Protein AF-A0A9E7NDH7-F1 (afdb_monomer)

Organism: NCBI:txid2953753

Solvent-accessible surface area (backbone atoms only — not comparable to full-atom values): 23428 Å² total; per-residue (Å²): 135,83,92,79,88,79,86,91,88,79,90,81,82,84,82,86,78,82,68,84,51,74,61,63,57,48,50,53,46,39,73,69,57,52,90,63,87,47,46,94,89,40,101,67,62,76,88,80,81,66,61,49,60,50,28,50,50,50,30,52,49,46,51,47,24,48,63,30,43,47,92,76,27,24,34,18,35,78,90,76,37,31,61,27,34,28,36,38,55,41,75,53,84,88,88,75,55,63,46,77,41,80,38,88,49,90,42,78,60,28,40,34,40,23,47,24,21,52,32,54,39,49,74,37,97,84,34,67,72,91,52,50,70,61,50,49,39,32,48,53,51,49,49,51,54,69,65,39,73,92,39,68,86,70,66,51,58,31,31,54,8,22,40,19,30,21,26,34,43,34,22,78,77,76,43,62,71,32,39,59,57,18,49,55,51,44,70,75,46,70,87,62,79,71,60,41,33,44,34,13,30,26,40,29,8,44,18,49,40,38,71,77,44,90,52,63,66,48,45,48,48,38,52,50,50,50,52,52,57,61,63,39,56,76,79,84,50,54,47,46,83,48,82,70,55,51,28,45,62,39,43,37,35,23,42,27,10,48,22,39,27,26,38,61,70,73,36,57,78,63,43,58,63,37,47,59,48,49,56,50,41,52,70,48,27,43,42,96,75,21,49,28,28,35,19,60,66,60,88,82,41,83,67,68,40,71,78,54,61,87,75,59,86,49,78,58,57,49,42,28,36,36,43,41,44,20,16,40,50,27,38,26,48,48,30,32,49,74,27,68,52,83,76,82,52,49,52,56,28,48,33,12,46,49,46,49,66,35,61,86,58,19,78,62,27,74,58,29,88,53,45,35,84,55,43,61,56,26,25,34,81,87,66,48,53,39,45,59,96,40,37,59,39,40,36,30,42,55,16,32,41,36,41,20,25,49,50,56,32,51,51,52,50,56,51,53,54,57,55,64,72,65,60,77,90,73,91,85,76,89,86,134

Nearest PDB structures (foldseek):
  3vxd-assembly5_A  TM=6.975E-01  e=9.747E-05  Streptococcus agalactiae NEM316
  6fuz-assembly1_A  TM=3.885E-01  e=5.944E-01  Mus musculus
  3wpt-assembly2_B  TM=3.143E-01  e=1.014E+00  Homo sapiens

Radius of gyration: 24.31 Å; Cα contacts (8 Å, |Δi|>4): 675; chains: 1; bounding box: 120×73×52 Å

Foldseek 3Di:
DDDDDDDDDDDDDDDDDDDPDPVVLVVLCCVLAPPPDDQLLDQDDDDDPPVLVLLLVLLVQLLCQACPDVVQFHQADPVQLFGFFFWFWDDDPDDPDTDIDTHRDDDLPQRLLLLLLLLLCLLFPNHDCPCLVSNVSHLVVLLCQCPDPVCVPPRDLLSLLSNLSNLLSCCVRPNVVSLVSSVVSCVSPLPDACQFLSNLSNLLSLLSNLQPDPDPSSLVSNVVNLVNQVVVPPDDHGRPPDPVVQFLLSNLSNLLSNLSSLLSNVNLVSCVSSVVVLSCQSSFAADPQLFGFGGGDDPPCPPPVVVVQPPDQFGDRRQKTFLLSLLSSLSSVLSNVSSVNDRDCSSSNVSSVVVQSPLVLLVLAPSCVRRHSTRGFMAGNVSRTNRPPRRTGGSSSSSSSSSSSSSSNNSVVVSVVVVVVPPDPDDPDDDD

pLDDT: mean 76.36, std 21.21, range [26.03, 98.62]

Sequence (432 aa):
MRANASDRDAASPAEGSTAGTSDDVLDRLRILLDPLDGGWWSTTSRLERPAGAAFETALVDAVDALFRPVDDGGFWDTENERFIQGYRGVERERSEGLTWLPRRGVEYRHGPLATMAALQWRTSPFGTDAYDDRLRGQLE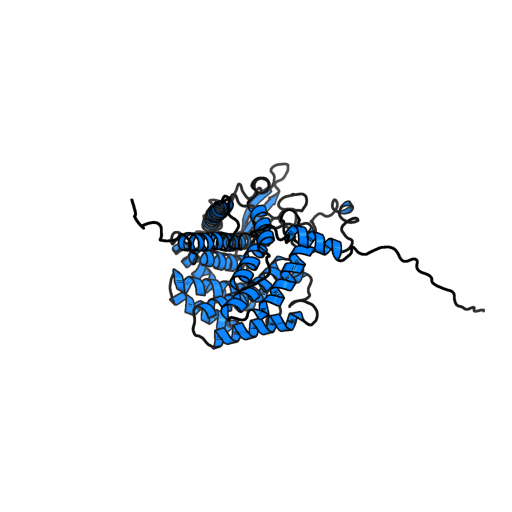HCQRLATTQNHRGELAPGVLGALVDAFTRASTVLDPAWIEVATVLFERTRGRTFDHAEDGLLLAGWAALSDVTDDRDVRAAVTEGVANFESRQQADGWPGSDDATRQFDYRSYAIWGLARAAASIDRPAALSVVETHLERTLVDQVRADGGVLSAPVPAGSRLGQILRGVTRKQPASWQVVRPRNQALLATTVAAYVAAGGSCRYDRAAEAALGWVLDRSRTRLSTLDDVVTDLPLAPMTIDRKVAPPGYRRVTVGDLGALIRAFVAGATDVEGERRRVLVREPRGSSTRNG

Secondary structure (DSSP, 8-state):
---------------------HHHHHHHHHHHH---S--TTSTT--S--HHHHHHHHHHHHHHHHHHSBGGGTSSEETTTTEE--EEEEEEPSSS--EEEEEE-S--TTHHHHHHHHHHHHHTSTT--GGGHHHHHHHHHHHHHHHH-GGGTTTS-HHHHHHHHHHHHHHHHHT-TTHHHHHHHHHHHHTT----STTHHHHHHHHHHHHHH---HHHHHHHHHHHHHHHHHTTTSSSS--SGGGGSHHHHHHHHHHHHHHHHHTT-GGGHHHHHHHHHHHHHHTB-TTSPBBSSPPPTTHHHHTTTTTTS-SS--GGGEE-HHHHHHHHHHHHHHHHTT--S--HHHHHHHHHHHH-HHHHTT-TTTTTT-SS--S-EETT--BS-TT--EEEHHHHHHHHHHHHHHHHHHHHHHHHHHHTS-S-------

Mean predicted aligned error: 11.6 Å

Structure (mmCIF, N/CA/C/O backbone):
data_AF-A0A9E7NDH7-F1
#
_entry.id   AF-A0A9E7NDH7-F1
#
loop_
_atom_site.group_PDB
_atom_site.id
_atom_site.type_symbol
_atom_site.label_atom_id
_atom_site.label_alt_id
_atom_site.label_comp_id
_atom_site.label_asym_id
_atom_site.label_entity_id
_atom_site.label_seq_id
_atom_site.pdbx_PDB_ins_code
_atom_site.Cartn_x
_atom_site.Cartn_y
_atom_site.Cartn_z
_atom_site.occupancy
_atom_site.B_iso_or_equiv
_atom_site.auth_seq_id
_atom_site.auth_comp_id
_atom_site.auth_asym_id
_atom_site.auth_atom_id
_atom_site.pdbx_PDB_model_num
ATOM 1 N N . MET A 1 1 ? 65.023 39.184 0.064 1.00 33.69 1 MET A N 1
ATOM 2 C CA . MET A 1 1 ? 65.179 40.620 -0.244 1.00 33.69 1 MET A CA 1
ATOM 3 C C . MET A 1 1 ? 64.005 41.022 -1.135 1.00 33.69 1 MET A C 1
ATOM 5 O O . MET A 1 1 ? 63.952 40.508 -2.238 1.00 33.69 1 MET A O 1
ATOM 9 N N . ARG A 1 2 ? 63.095 41.870 -0.609 1.00 31.34 2 ARG A N 1
ATOM 10 C CA . ARG A 1 2 ? 61.924 42.551 -1.240 1.00 31.34 2 ARG A CA 1
ATOM 11 C C . ARG A 1 2 ? 60.807 41.627 -1.782 1.00 31.34 2 ARG A C 1
ATOM 13 O O . ARG A 1 2 ? 61.078 40.824 -2.656 1.00 31.34 2 ARG A O 1
ATOM 20 N N . ALA A 1 3 ? 59.580 41.550 -1.249 1.00 29.75 3 ALA A N 1
ATOM 21 C CA . ALA A 1 3 ? 58.576 42.533 -0.788 1.00 29.75 3 ALA A CA 1
ATOM 22 C C . ALA A 1 3 ? 57.957 43.395 -1.908 1.00 29.75 3 ALA A C 1
ATOM 24 O O . ALA A 1 3 ? 58.669 44.208 -2.492 1.00 29.75 3 ALA A O 1
ATOM 25 N N . ASN A 1 4 ? 56.655 43.173 -2.165 1.00 29.52 4 ASN A N 1
ATOM 26 C CA . ASN A 1 4 ? 55.561 44.119 -2.494 1.00 29.52 4 ASN A CA 1
ATOM 27 C C . ASN A 1 4 ? 54.305 43.260 -2.819 1.00 29.52 4 ASN A C 1
ATOM 29 O O . ASN A 1 4 ? 54.415 42.349 -3.631 1.00 29.52 4 ASN A O 1
ATOM 33 N N . ALA A 1 5 ? 53.168 43.302 -2.100 1.00 31.16 5 ALA A N 1
ATOM 34 C CA . ALA A 1 5 ? 52.223 44.417 -1.870 1.00 31.16 5 ALA A CA 1
ATOM 35 C C . ALA A 1 5 ? 51.750 45.021 -3.211 1.00 31.16 5 ALA A C 1
ATOM 37 O O . ALA A 1 5 ? 52.589 45.325 -4.046 1.00 31.16 5 ALA A O 1
ATOM 38 N N . SER A 1 6 ? 50.477 45.241 -3.533 1.00 29.78 6 SER A N 1
ATOM 39 C CA . SER A 1 6 ? 49.210 45.250 -2.797 1.00 29.78 6 SER A CA 1
ATOM 40 C C . SER A 1 6 ? 48.093 45.560 -3.815 1.00 29.78 6 SER A C 1
ATOM 42 O O . SER A 1 6 ? 48.360 46.245 -4.795 1.00 29.78 6 SER A O 1
ATOM 44 N N . ASP A 1 7 ? 46.879 45.096 -3.521 1.00 30.22 7 ASP A N 1
ATOM 45 C CA . ASP A 1 7 ? 45.582 45.780 -3.663 1.00 30.22 7 ASP A CA 1
ATOM 46 C C . ASP A 1 7 ? 45.104 46.471 -4.967 1.00 30.22 7 ASP A C 1
ATOM 48 O O . ASP A 1 7 ? 45.675 47.447 -5.439 1.00 30.22 7 ASP A O 1
ATOM 52 N N . ARG A 1 8 ? 43.878 46.038 -5.328 1.00 29.03 8 ARG A N 1
ATOM 53 C CA . ARG A 1 8 ? 42.655 46.822 -5.632 1.00 29.03 8 ARG A CA 1
ATOM 54 C C . ARG A 1 8 ? 42.479 47.470 -7.006 1.00 29.03 8 ARG A C 1
ATOM 56 O O . ARG A 1 8 ? 43.140 48.435 -7.354 1.00 29.03 8 ARG A O 1
ATOM 63 N N . ASP A 1 9 ? 41.483 46.962 -7.733 1.00 27.05 9 ASP A N 1
ATOM 64 C CA . ASP A 1 9 ? 40.164 47.587 -7.999 1.00 27.05 9 ASP A CA 1
ATOM 65 C C . ASP A 1 9 ? 39.509 46.831 -9.175 1.00 27.05 9 ASP A C 1
ATOM 67 O O . ASP A 1 9 ? 40.203 46.220 -9.979 1.00 27.05 9 ASP A O 1
ATOM 71 N N . ALA A 1 10 ? 38.208 46.795 -9.434 1.00 28.67 10 ALA A N 1
ATOM 72 C CA . ALA A 1 10 ? 36.972 46.979 -8.690 1.00 28.67 10 ALA A CA 1
ATOM 73 C C . ALA A 1 10 ? 35.898 46.319 -9.586 1.00 28.67 10 ALA A C 1
ATOM 75 O O . ALA A 1 10 ? 36.008 46.319 -10.815 1.00 28.67 10 ALA A O 1
ATOM 76 N N . ALA A 1 11 ? 34.895 45.696 -8.975 1.00 28.58 11 ALA A N 1
ATOM 77 C CA . ALA A 1 11 ? 33.841 44.973 -9.674 1.00 28.58 11 ALA A CA 1
ATOM 78 C C . ALA A 1 11 ? 32.868 45.900 -10.425 1.00 28.58 11 ALA A C 1
ATOM 80 O O . ALA A 1 11 ? 32.511 46.972 -9.944 1.00 28.58 11 ALA A O 1
ATOM 81 N N . SER A 1 12 ? 32.332 45.396 -11.537 1.00 26.03 12 SER A N 1
ATOM 82 C CA . SER A 1 12 ? 30.941 45.629 -11.933 1.00 26.03 12 SER A CA 1
ATOM 83 C C . SER A 1 12 ? 30.427 44.365 -12.638 1.00 26.03 12 SER A C 1
ATOM 85 O O . SER A 1 12 ? 30.961 44.014 -13.693 1.00 26.03 12 SER A O 1
ATOM 87 N N . PRO A 1 13 ? 29.477 43.609 -12.055 1.00 35.41 13 PRO A N 1
ATOM 88 C CA . PRO A 1 13 ? 28.881 42.461 -12.718 1.00 35.41 13 PRO A CA 1
ATOM 89 C C . PRO A 1 13 ? 27.747 42.941 -13.625 1.00 35.41 13 PRO A C 1
ATOM 91 O O . PRO A 1 13 ? 26.789 43.557 -13.164 1.00 35.41 13 PRO A O 1
ATOM 94 N N . ALA A 1 14 ? 27.846 42.632 -14.917 1.00 29.78 14 ALA A N 1
ATOM 95 C CA . ALA A 1 14 ? 26.681 42.641 -15.784 1.00 29.78 14 ALA A CA 1
ATOM 96 C C . ALA A 1 14 ? 25.779 41.473 -15.365 1.00 29.78 14 ALA A C 1
ATOM 98 O O . ALA A 1 14 ? 26.115 40.299 -15.530 1.00 29.78 14 ALA A O 1
ATOM 99 N N . GLU A 1 15 ? 24.657 41.845 -14.763 1.00 34.38 15 GLU A N 1
ATOM 100 C CA . GLU A 1 15 ? 23.450 41.048 -14.628 1.00 34.38 15 GLU A CA 1
ATOM 101 C C . GLU A 1 15 ? 23.087 40.383 -15.961 1.00 34.38 15 GLU A C 1
ATOM 103 O O . GLU A 1 15 ? 23.186 40.997 -17.024 1.00 34.38 15 GLU A O 1
ATOM 108 N N . GLY A 1 16 ? 22.614 39.137 -15.903 1.00 33.03 16 GLY A N 1
ATOM 109 C CA . GLY A 1 16 ? 21.954 38.524 -17.052 1.00 33.03 16 GLY A CA 1
ATOM 110 C C . GLY A 1 16 ? 22.185 37.030 -17.198 1.00 33.03 16 GLY A C 1
ATOM 111 O O . GLY A 1 16 ? 22.823 36.591 -18.1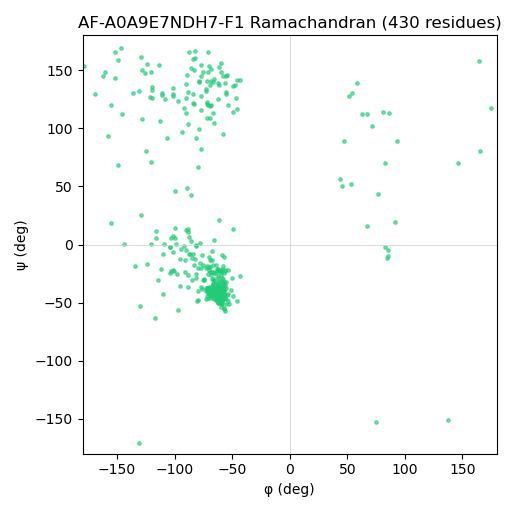46 1.00 33.03 16 GLY A O 1
ATOM 112 N N . SER A 1 17 ? 21.611 36.230 -16.304 1.00 33.88 17 SER A N 1
ATOM 113 C CA . SER A 1 17 ? 21.094 34.918 -16.701 1.00 33.88 17 SER A CA 1
ATOM 114 C C . SER A 1 17 ? 20.051 34.495 -15.684 1.00 33.88 17 SER A C 1
ATOM 116 O O . SER A 1 17 ? 20.357 33.939 -14.631 1.00 33.88 17 SER A O 1
ATOM 118 N N . THR A 1 18 ? 18.811 34.818 -16.020 1.00 36.50 18 THR A N 1
ATOM 119 C CA . THR A 1 18 ? 17.593 34.418 -15.336 1.00 36.50 18 THR A CA 1
ATOM 120 C C . THR A 1 18 ? 17.594 32.912 -15.079 1.00 36.50 18 THR A C 1
ATOM 122 O O . THR A 1 18 ? 17.549 32.085 -15.990 1.00 36.50 18 THR A O 1
ATOM 125 N N . ALA A 1 19 ? 17.639 32.558 -13.795 1.00 38.19 19 ALA A N 1
ATOM 126 C CA . ALA A 1 19 ? 17.011 31.341 -13.317 1.00 38.19 19 ALA A CA 1
ATOM 127 C C . ALA A 1 19 ? 15.587 31.290 -13.892 1.00 38.19 19 ALA A C 1
ATOM 129 O O . ALA A 1 19 ? 14.922 32.327 -13.943 1.00 38.19 19 ALA A O 1
ATOM 130 N N . GLY A 1 20 ? 15.156 30.113 -14.359 1.00 36.97 20 GLY A N 1
ATOM 131 C CA . GLY A 1 20 ? 13.788 29.898 -14.832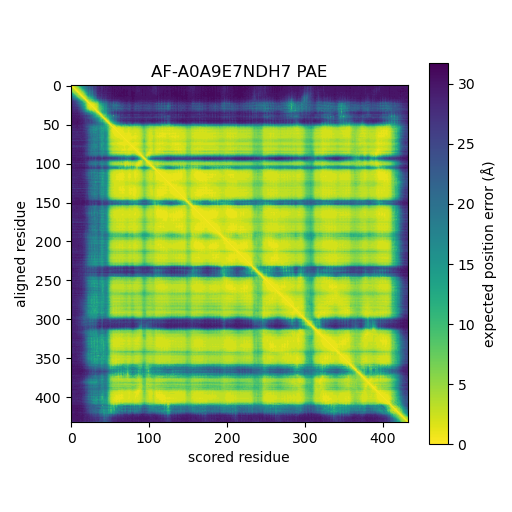 1.00 36.97 20 GLY A CA 1
ATOM 132 C C . GLY A 1 20 ? 12.816 30.512 -13.833 1.00 36.97 20 GLY A C 1
ATOM 133 O O . GLY A 1 20 ? 12.842 30.174 -12.649 1.00 36.97 20 GLY A O 1
ATOM 134 N N . THR A 1 21 ? 12.075 31.511 -14.296 1.00 38.19 21 THR A N 1
ATOM 135 C CA . THR A 1 21 ? 11.183 32.316 -13.475 1.00 38.19 21 THR A CA 1
ATOM 136 C C . THR A 1 21 ? 10.104 31.426 -12.868 1.00 38.19 21 THR A C 1
ATOM 138 O O . THR A 1 21 ? 9.735 30.398 -13.437 1.00 38.19 21 THR A O 1
ATOM 141 N N . SER A 1 22 ? 9.579 31.843 -11.713 1.00 41.09 22 SER A N 1
ATOM 142 C CA . SER A 1 22 ? 8.395 31.263 -11.060 1.00 41.09 22 SER A CA 1
ATOM 143 C C . SER A 1 22 ? 7.254 30.960 -12.046 1.00 41.09 22 SER A C 1
ATOM 145 O O . SER A 1 22 ? 6.485 30.031 -11.824 1.00 41.09 22 SER A O 1
ATOM 147 N N . ASP A 1 23 ? 7.187 31.696 -13.156 1.00 37.25 23 ASP A N 1
ATOM 148 C CA . ASP A 1 23 ? 6.214 31.536 -14.233 1.00 37.25 23 ASP A CA 1
ATOM 149 C C . ASP A 1 23 ? 6.343 30.216 -15.021 1.00 37.25 23 ASP A C 1
ATOM 151 O O . ASP A 1 23 ? 5.320 29.654 -15.378 1.00 37.25 23 ASP A O 1
ATOM 155 N N . ASP A 1 24 ? 7.539 29.641 -15.230 1.00 44.16 24 ASP A N 1
ATOM 156 C CA . ASP A 1 24 ? 7.689 28.347 -15.946 1.00 44.16 24 ASP A CA 1
ATOM 157 C C . ASP A 1 24 ? 7.258 27.155 -15.067 1.00 44.16 24 ASP A C 1
ATOM 159 O O . ASP A 1 24 ? 6.758 26.133 -15.544 1.00 44.16 24 ASP A O 1
ATOM 163 N N . VAL A 1 25 ? 7.416 27.293 -13.746 1.00 42.75 25 VAL A N 1
ATOM 164 C CA . VAL A 1 25 ? 6.888 26.335 -12.761 1.00 42.75 25 VAL A CA 1
ATOM 165 C C . VAL A 1 25 ? 5.370 26.462 -12.675 1.00 42.75 25 VAL A C 1
ATOM 167 O O . VAL A 1 25 ? 4.675 25.446 -12.698 1.00 42.75 25 VAL A O 1
ATOM 170 N N . LEU A 1 26 ? 4.855 27.693 -12.635 1.00 42.00 26 LEU A N 1
ATOM 171 C CA . LEU A 1 26 ? 3.423 27.962 -12.626 1.00 42.00 26 LEU A CA 1
ATOM 172 C C . LEU A 1 26 ? 2.748 27.525 -13.928 1.00 42.00 26 LEU A C 1
ATOM 174 O O . LEU A 1 26 ? 1.682 26.942 -13.834 1.00 42.00 26 LEU A O 1
ATOM 178 N N . ASP A 1 27 ? 3.358 27.686 -15.103 1.00 46.09 27 ASP A N 1
ATOM 179 C CA . ASP A 1 27 ? 2.789 27.233 -16.381 1.00 46.09 27 ASP A CA 1
ATOM 180 C C . ASP A 1 27 ? 2.768 25.702 -16.508 1.00 46.09 27 ASP A C 1
ATOM 182 O O . ASP A 1 27 ? 1.798 25.129 -17.005 1.00 46.09 27 ASP A O 1
ATOM 186 N N . ARG A 1 28 ? 3.782 24.994 -15.990 1.00 46.34 28 ARG A N 1
ATOM 187 C CA . ARG A 1 28 ? 3.757 23.518 -15.907 1.00 46.34 28 ARG A CA 1
ATOM 188 C C . ARG A 1 28 ? 2.706 23.013 -14.928 1.00 46.34 28 ARG A C 1
ATOM 190 O O . ARG A 1 28 ? 1.995 22.057 -15.238 1.00 46.34 28 ARG A O 1
ATOM 197 N N . LEU A 1 29 ? 2.605 23.657 -13.765 1.00 43.03 29 LEU A N 1
ATOM 198 C CA . LEU A 1 29 ? 1.537 23.397 -12.806 1.00 43.03 29 LEU A CA 1
ATOM 199 C C . LEU A 1 29 ? 0.182 23.723 -13.427 1.00 43.03 29 LEU A C 1
ATOM 201 O O . LEU A 1 29 ? -0.740 22.949 -13.256 1.00 43.03 29 LEU A O 1
ATOM 205 N N . ARG A 1 30 ? 0.065 24.781 -14.228 1.00 44.00 30 ARG A N 1
ATOM 206 C CA . ARG A 1 30 ? -1.167 25.162 -14.920 1.00 44.00 30 ARG A CA 1
ATOM 207 C C . ARG A 1 30 ? -1.568 24.146 -15.981 1.00 44.00 30 ARG A C 1
ATOM 209 O O . ARG A 1 30 ? -2.733 23.822 -16.051 1.00 44.00 30 ARG A O 1
ATOM 216 N N . ILE A 1 31 ? -0.638 23.543 -16.722 1.00 51.34 31 ILE A N 1
ATOM 217 C CA . ILE A 1 31 ? -0.957 22.447 -17.661 1.00 51.34 31 ILE A CA 1
ATOM 218 C C . ILE A 1 31 ? -1.430 21.181 -16.920 1.00 51.34 31 ILE A C 1
ATOM 220 O O . ILE A 1 31 ? -2.321 20.480 -17.396 1.00 51.34 31 ILE A O 1
ATOM 224 N N . LEU A 1 32 ? -0.862 20.884 -15.746 1.00 43.56 32 LEU A N 1
ATOM 225 C CA . LEU A 1 32 ? -1.248 19.725 -14.927 1.00 43.56 32 LEU A CA 1
ATOM 226 C C . LEU A 1 32 ? -2.511 19.970 -14.074 1.00 43.56 32 LEU A C 1
ATOM 228 O O . LEU A 1 32 ? -3.249 19.026 -13.788 1.00 43.56 32 LEU A O 1
ATOM 232 N N . LEU A 1 33 ? -2.771 21.221 -13.688 1.00 45.47 33 LEU A N 1
ATOM 233 C CA . LEU A 1 33 ? -3.808 21.650 -12.740 1.00 45.47 33 LEU A CA 1
ATOM 234 C C . LEU A 1 33 ? -4.886 22.548 -13.378 1.00 45.47 33 LEU A C 1
ATOM 236 O O . LEU A 1 33 ? -5.734 23.059 -12.647 1.00 45.47 33 LEU A O 1
ATOM 240 N N . ASP A 1 34 ? -4.873 22.761 -14.702 1.00 41.88 34 ASP A N 1
ATOM 241 C CA . ASP A 1 34 ? -5.750 23.738 -15.368 1.00 41.88 34 ASP A CA 1
ATOM 242 C C . ASP A 1 34 ? -7.219 23.455 -15.027 1.00 41.88 34 ASP A C 1
ATOM 244 O O . ASP A 1 34 ? -7.669 22.309 -15.165 1.00 41.88 34 ASP A O 1
ATOM 248 N N . PRO A 1 35 ? -8.013 24.454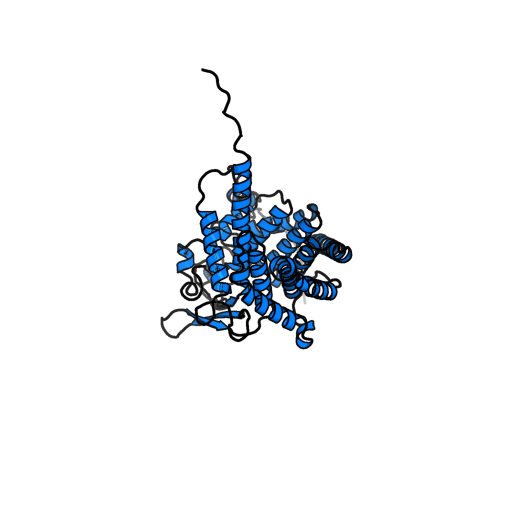 -14.614 1.00 35.66 35 PRO A N 1
ATOM 249 C CA . PRO A 1 35 ? -9.409 24.266 -14.266 1.00 35.66 35 PRO A CA 1
ATOM 250 C C . PRO A 1 35 ? -10.254 24.211 -15.545 1.00 35.66 35 PRO A C 1
ATOM 252 O O . PRO A 1 35 ? -11.062 25.089 -15.820 1.00 35.66 35 PRO A O 1
ATOM 255 N N . LEU A 1 36 ? -10.068 23.165 -16.345 1.00 37.59 36 LEU A N 1
ATOM 256 C CA . LEU A 1 36 ? -11.118 22.672 -17.230 1.00 37.59 36 LEU A CA 1
ATOM 257 C C . LEU A 1 36 ? -11.992 21.736 -16.395 1.00 37.59 36 LEU A C 1
ATOM 259 O O . LEU A 1 36 ? -11.466 20.886 -15.677 1.00 37.59 36 LEU A O 1
ATOM 263 N N . ASP A 1 37 ? -13.302 21.946 -16.422 1.00 37.28 37 ASP A N 1
ATOM 264 C CA . ASP A 1 37 ? -14.276 21.257 -15.578 1.00 37.28 37 ASP A CA 1
ATOM 265 C C . ASP A 1 37 ? -14.074 19.729 -15.528 1.00 37.28 37 ASP A C 1
ATOM 267 O O . ASP A 1 37 ? -14.062 19.053 -16.554 1.00 37.28 37 ASP A O 1
ATOM 271 N N . GLY A 1 38 ? -13.955 19.195 -14.305 1.00 37.59 38 GLY A N 1
ATOM 272 C CA . GLY A 1 38 ? -13.989 17.759 -14.011 1.00 37.59 38 GLY A CA 1
ATOM 273 C C . GLY A 1 38 ? -12.624 17.062 -13.976 1.00 37.59 38 GLY A C 1
ATOM 274 O O . GLY A 1 38 ? -12.159 16.515 -14.971 1.00 37.59 38 GLY A O 1
ATOM 275 N N . GLY A 1 39 ? -11.983 17.037 -12.804 1.00 36.62 39 GLY A N 1
ATOM 276 C CA . GLY A 1 39 ? -11.096 15.919 -12.445 1.00 36.62 39 GLY A CA 1
ATOM 277 C C . GLY A 1 39 ? -11.946 14.716 -12.021 1.00 36.62 39 GLY A C 1
ATOM 278 O O . GLY A 1 39 ? -13.076 14.925 -11.583 1.00 36.62 39 GLY A O 1
ATOM 279 N N . TRP A 1 40 ? -11.433 13.487 -12.142 1.00 43.53 40 TRP A N 1
ATOM 280 C CA . TRP A 1 40 ? -12.204 12.247 -11.906 1.00 43.53 40 TRP A CA 1
ATOM 281 C C . TRP A 1 40 ? -12.804 12.107 -10.506 1.00 43.53 40 TRP A C 1
ATOM 283 O O . TRP A 1 40 ? -13.779 11.394 -10.346 1.00 43.53 40 TRP A O 1
ATOM 293 N N . TRP A 1 41 ? -12.258 12.826 -9.528 1.00 41.72 41 TRP A N 1
ATOM 294 C CA . TRP A 1 41 ? -12.706 12.797 -8.136 1.00 41.72 41 TRP A CA 1
ATOM 295 C C . TRP A 1 41 ? -13.606 14.005 -7.817 1.00 41.72 41 TRP A C 1
ATOM 297 O O . TRP A 1 41 ? -13.993 14.249 -6.671 1.00 41.72 41 TRP A O 1
ATOM 307 N N . SER A 1 42 ? -13.938 14.804 -8.842 1.00 37.88 42 SER A N 1
ATOM 308 C CA . SER A 1 42 ? -14.864 15.927 -8.762 1.00 37.88 42 SER A CA 1
ATOM 309 C C . SER A 1 42 ? -16.140 15.618 -9.542 1.00 37.88 42 SER A C 1
ATOM 311 O O . SER A 1 42 ? -16.113 15.302 -10.726 1.00 37.88 42 SER A O 1
ATOM 313 N N . THR A 1 43 ? -17.258 15.813 -8.848 1.00 38.56 43 THR A N 1
ATOM 314 C CA . THR A 1 43 ? -18.659 15.438 -9.117 1.00 38.56 43 THR A CA 1
ATOM 315 C C . THR A 1 43 ? -19.296 15.746 -10.491 1.00 38.56 43 THR A C 1
ATOM 317 O O . THR A 1 43 ? -20.525 15.673 -10.593 1.00 38.56 43 THR A O 1
ATOM 320 N N . THR A 1 44 ? -18.558 16.105 -11.546 1.00 33.72 44 THR A N 1
ATOM 321 C CA . THR A 1 44 ? -19.157 16.657 -12.775 1.00 33.72 44 THR A CA 1
ATOM 322 C C . THR A 1 44 ? -18.548 16.295 -14.140 1.00 33.72 44 THR A C 1
ATOM 324 O O . THR A 1 44 ? -19.149 16.720 -15.128 1.00 33.72 44 THR A O 1
ATOM 327 N N . SER A 1 45 ? -17.493 15.480 -14.301 1.00 32.38 45 SER A N 1
ATOM 328 C CA . SER A 1 45 ? -17.104 15.035 -15.664 1.00 32.38 45 SER A CA 1
ATOM 329 C C . SER A 1 45 ? -17.957 13.857 -16.160 1.00 32.38 45 SER A C 1
ATOM 331 O O . SER A 1 45 ? -17.681 12.677 -15.955 1.00 32.38 45 SER A O 1
ATOM 333 N N . ARG A 1 46 ? -19.044 14.200 -16.856 1.00 36.38 46 ARG A N 1
ATOM 334 C CA . ARG A 1 46 ? -19.817 13.290 -17.713 1.00 36.38 46 ARG A CA 1
ATOM 335 C C . ARG A 1 46 ? -19.031 12.967 -18.993 1.00 36.38 46 ARG A C 1
ATOM 337 O O . ARG A 1 46 ? -18.530 13.895 -19.613 1.00 36.38 46 ARG A O 1
ATOM 344 N N . LEU A 1 47 ? -19.114 11.695 -19.423 1.00 32.28 47 LEU A N 1
ATOM 345 C CA . LEU A 1 47 ? -18.689 11.128 -20.726 1.00 32.28 47 LEU A CA 1
ATOM 346 C C . LEU A 1 47 ? -17.150 11.075 -20.847 1.00 32.28 47 LEU A C 1
ATOM 348 O O . LEU A 1 47 ? -16.521 12.098 -21.029 1.00 32.28 47 LEU A O 1
ATOM 352 N N . GLU A 1 48 ? -16.433 9.962 -20.687 1.00 38.00 48 GLU A N 1
ATOM 353 C CA . GLU A 1 48 ? -16.599 8.600 -21.194 1.00 38.00 48 GLU A CA 1
ATOM 354 C C . GLU A 1 48 ? -15.955 7.619 -20.186 1.00 38.00 48 GLU A C 1
ATOM 356 O O . GLU A 1 48 ? -14.922 7.911 -19.591 1.00 38.00 48 GLU A O 1
ATOM 361 N N . ARG A 1 49 ? -16.550 6.434 -19.980 1.00 46.97 49 ARG A N 1
ATOM 362 C CA . ARG A 1 49 ? -16.199 5.470 -18.911 1.00 46.97 49 ARG A CA 1
ATOM 363 C C . ARG A 1 49 ? -15.299 4.260 -19.314 1.00 46.97 49 ARG A C 1
ATOM 365 O O . ARG A 1 49 ? -15.636 3.148 -18.903 1.00 46.97 49 ARG A O 1
ATOM 372 N N . PRO A 1 50 ? -14.179 4.370 -20.067 1.00 48.41 50 PRO A N 1
ATOM 373 C CA . PRO A 1 50 ? -13.290 3.219 -20.304 1.00 48.41 50 PRO A CA 1
ATOM 374 C C . PRO A 1 50 ? -12.427 2.829 -19.097 1.00 48.41 50 PRO A C 1
ATOM 376 O O . PRO A 1 50 ? -12.069 1.665 -18.938 1.00 48.41 50 PRO A O 1
ATOM 379 N N . ALA A 1 51 ? -12.058 3.786 -18.248 1.00 57.09 51 ALA A N 1
ATOM 380 C CA . ALA A 1 51 ? -10.948 3.568 -17.329 1.00 57.09 51 ALA A CA 1
ATOM 381 C C . ALA A 1 51 ? -11.302 2.868 -16.012 1.00 57.09 51 ALA A C 1
ATOM 383 O O . ALA A 1 51 ? -10.489 2.104 -15.505 1.00 57.09 51 ALA A O 1
ATOM 384 N N . GLY A 1 52 ? -12.523 3.043 -15.493 1.00 63.03 52 GLY A N 1
ATOM 385 C CA . GLY A 1 52 ? -12.984 2.273 -14.329 1.00 63.03 52 GLY A CA 1
ATOM 386 C C . GLY A 1 52 ? -13.015 0.767 -14.615 1.00 63.03 52 GLY A C 1
ATOM 387 O O . GLY A 1 52 ? -12.499 -0.023 -13.834 1.00 63.03 52 GLY A O 1
ATOM 388 N N . ALA A 1 53 ? -13.514 0.374 -15.793 1.00 69.12 53 ALA A N 1
ATOM 389 C CA . ALA A 1 53 ? -13.492 -1.022 -16.235 1.00 69.12 53 ALA A CA 1
ATOM 390 C C . ALA A 1 53 ? -12.058 -1.543 -16.451 1.00 69.12 53 ALA A C 1
ATOM 392 O O . ALA A 1 53 ? -11.770 -2.709 -16.176 1.00 69.12 53 ALA A O 1
ATOM 393 N N . ALA A 1 54 ? -11.146 -0.677 -16.908 1.00 76.81 54 ALA A N 1
ATOM 394 C CA . ALA A 1 54 ? -9.733 -1.019 -17.031 1.00 76.81 54 ALA A CA 1
ATOM 395 C C . ALA A 1 54 ? -9.070 -1.243 -15.659 1.00 76.81 54 ALA A C 1
ATOM 397 O O . ALA A 1 54 ? -8.286 -2.178 -15.529 1.00 76.81 54 ALA A O 1
ATOM 398 N N . PHE A 1 55 ? -9.415 -0.455 -14.632 1.00 81.12 55 PHE A N 1
ATOM 399 C CA . PHE A 1 55 ? -8.928 -0.666 -13.263 1.00 81.12 55 PHE A CA 1
ATOM 400 C C . PHE A 1 55 ? -9.480 -1.931 -12.622 1.00 81.12 55 PHE A C 1
ATOM 402 O O . PHE A 1 55 ? -8.711 -2.655 -12.003 1.00 81.12 55 PHE A O 1
ATOM 409 N N . GLU A 1 56 ? -10.772 -2.218 -12.780 1.00 84.31 56 GLU A N 1
ATOM 410 C CA . GLU A 1 56 ? -11.367 -3.459 -12.271 1.00 84.31 56 GLU A CA 1
ATOM 411 C C . GLU A 1 56 ? -10.704 -4.687 -12.912 1.00 84.31 56 GLU A C 1
ATOM 413 O O . GLU A 1 56 ? -10.301 -5.608 -12.205 1.00 84.31 56 GLU A O 1
ATOM 418 N N . THR A 1 57 ? -10.505 -4.669 -14.234 1.00 85.62 57 THR A N 1
ATOM 419 C CA . THR A 1 57 ? -9.811 -5.755 -14.949 1.00 85.62 57 THR A CA 1
ATOM 420 C C . THR A 1 57 ? -8.366 -5.898 -14.462 1.00 85.62 57 THR A C 1
ATOM 422 O O . THR A 1 57 ? -7.957 -6.978 -14.051 1.00 85.62 57 THR A O 1
ATOM 425 N N . ALA A 1 58 ? -7.614 -4.793 -14.409 1.00 87.31 58 ALA A N 1
ATOM 426 C CA . ALA A 1 58 ? -6.234 -4.790 -13.927 1.00 87.31 58 ALA A CA 1
ATOM 427 C C . ALA A 1 58 ? -6.111 -5.225 -12.456 1.00 87.31 58 ALA A C 1
ATOM 429 O O . ALA A 1 58 ? -5.123 -5.849 -12.076 1.00 87.31 58 ALA A O 1
ATOM 430 N N . LEU A 1 59 ? -7.105 -4.910 -11.621 1.00 91.75 59 LEU A N 1
ATOM 431 C CA . LEU A 1 59 ? -7.177 -5.364 -10.236 1.00 91.75 59 LEU A CA 1
ATOM 432 C C . LEU A 1 59 ? -7.359 -6.880 -10.165 1.00 91.75 59 LEU A C 1
ATOM 434 O O . LEU A 1 59 ? -6.634 -7.528 -9.413 1.00 91.75 59 LEU A O 1
ATOM 438 N N . VAL A 1 60 ? -8.287 -7.440 -10.946 1.00 91.38 60 VAL A N 1
ATOM 439 C CA . VAL A 1 60 ? -8.497 -8.893 -11.026 1.00 91.38 60 VAL A CA 1
ATOM 440 C C . VAL A 1 60 ? -7.215 -9.587 -11.479 1.00 91.38 60 VAL A C 1
ATOM 442 O O . VAL A 1 60 ? -6.768 -10.510 -10.802 1.00 91.38 60 VAL A O 1
ATOM 445 N N . ASP A 1 61 ? -6.574 -9.094 -12.539 1.00 90.12 61 ASP A N 1
ATOM 446 C CA . ASP A 1 61 ? -5.326 -9.661 -13.060 1.00 90.12 61 ASP A CA 1
ATOM 447 C C . ASP A 1 61 ? -4.187 -9.584 -12.033 1.00 90.12 61 ASP A C 1
ATOM 449 O O . ASP A 1 61 ? -3.407 -10.526 -11.880 1.00 90.12 61 ASP A O 1
ATOM 453 N N . ALA A 1 62 ? -4.088 -8.472 -11.296 1.00 92.81 62 ALA A N 1
ATOM 454 C CA . ALA A 1 62 ? -3.076 -8.296 -10.262 1.00 92.81 62 ALA A CA 1
ATOM 455 C C . ALA A 1 62 ? -3.295 -9.233 -9.065 1.00 92.81 62 ALA A C 1
ATOM 457 O O . ALA A 1 62 ? -2.334 -9.794 -8.536 1.00 92.81 62 ALA A O 1
ATOM 458 N N . VAL A 1 63 ? -4.544 -9.400 -8.624 1.00 95.75 63 VAL A N 1
ATOM 459 C CA . VAL A 1 63 ? -4.898 -10.293 -7.512 1.00 95.75 63 VAL A CA 1
ATOM 460 C C . VAL A 1 63 ? -4.714 -11.753 -7.920 1.00 95.75 63 VAL A C 1
ATOM 462 O O . VAL A 1 63 ? -4.129 -12.519 -7.155 1.00 95.75 63 VAL A O 1
ATOM 465 N N . ASP A 1 64 ? -5.140 -12.132 -9.126 1.00 94.62 64 ASP A N 1
ATOM 466 C CA . ASP A 1 64 ? -4.902 -13.473 -9.659 1.00 94.62 64 ASP A CA 1
ATOM 467 C C . ASP A 1 64 ? -3.402 -13.770 -9.716 1.00 94.62 64 ASP A C 1
ATOM 469 O O . ASP A 1 64 ? -2.955 -14.742 -9.116 1.00 94.62 64 ASP A O 1
ATOM 473 N N . ALA A 1 65 ? -2.590 -12.882 -10.299 1.00 93.56 65 ALA A N 1
ATOM 474 C CA . ALA A 1 65 ? -1.138 -13.057 -10.339 1.00 93.56 65 ALA A CA 1
ATOM 475 C C . ALA A 1 65 ? -0.509 -13.179 -8.938 1.00 93.56 65 ALA A C 1
ATOM 477 O O . ALA A 1 65 ? 0.427 -13.961 -8.743 1.00 93.56 65 ALA A O 1
ATOM 478 N N . LEU A 1 66 ? -1.018 -12.437 -7.946 1.00 95.50 66 LEU A N 1
ATOM 479 C CA . LEU A 1 66 ? -0.526 -12.497 -6.568 1.00 95.50 66 LEU A CA 1
ATOM 480 C C . LEU A 1 66 ? -0.729 -13.887 -5.948 1.00 95.50 66 LEU A C 1
ATOM 482 O O . LEU A 1 66 ? 0.174 -14.401 -5.285 1.00 95.50 66 LEU A O 1
ATOM 486 N N . PHE A 1 67 ? -1.898 -14.492 -6.161 1.00 96.81 67 PHE A N 1
ATOM 487 C CA . PHE A 1 67 ? -2.251 -15.782 -5.571 1.00 96.81 67 PHE A CA 1
ATOM 488 C C . PHE A 1 67 ? -1.973 -16.979 -6.476 1.00 96.81 67 PHE A C 1
ATOM 490 O O . PHE A 1 67 ? -2.008 -18.107 -5.988 1.00 96.81 67 PHE A O 1
ATOM 497 N N . ARG A 1 68 ? -1.699 -16.778 -7.764 1.00 95.31 68 ARG A N 1
ATOM 498 C CA . ARG A 1 68 ? -1.378 -17.848 -8.706 1.00 95.31 68 ARG A CA 1
ATOM 499 C C . ARG A 1 68 ? -0.085 -18.569 -8.280 1.00 95.31 68 ARG A C 1
ATOM 501 O O . ARG A 1 68 ? 0.858 -17.904 -7.832 1.00 95.31 68 ARG A O 1
ATOM 508 N N . PRO A 1 69 ? -0.016 -19.911 -8.377 1.00 95.06 69 PRO A N 1
ATOM 509 C CA . PRO A 1 69 ? 1.192 -20.662 -8.050 1.00 95.06 69 PRO A CA 1
ATOM 510 C C . PRO A 1 69 ? 2.424 -20.169 -8.815 1.00 95.06 69 PRO A C 1
ATOM 512 O O . PRO A 1 69 ? 2.337 -19.786 -9.979 1.00 95.06 69 PRO A O 1
ATOM 515 N N . VAL A 1 70 ? 3.597 -20.225 -8.182 1.00 91.88 70 VAL A N 1
ATOM 516 C CA . VAL A 1 70 ? 4.869 -19.818 -8.815 1.00 91.88 70 VAL A CA 1
ATOM 517 C C . VAL A 1 70 ? 5.157 -20.583 -10.104 1.00 91.88 70 VAL A C 1
ATOM 519 O O . VAL A 1 70 ? 5.687 -19.997 -11.047 1.00 91.88 70 VAL A O 1
ATOM 522 N N . ASP A 1 71 ? 4.813 -21.869 -10.141 1.00 89.62 71 ASP A N 1
ATOM 523 C CA . ASP A 1 71 ? 5.033 -22.726 -11.311 1.00 89.62 71 ASP A CA 1
ATOM 524 C C . ASP A 1 71 ? 4.108 -22.362 -12.488 1.00 89.62 71 ASP A C 1
ATOM 526 O O . ASP A 1 71 ? 4.459 -22.623 -13.636 1.00 89.62 71 ASP A O 1
ATOM 530 N N . ASP A 1 72 ? 3.008 -21.653 -12.212 1.00 90.50 72 ASP A N 1
ATOM 531 C CA . ASP A 1 72 ? 2.056 -21.128 -13.199 1.00 90.50 72 ASP A CA 1
ATOM 532 C C . ASP A 1 72 ? 2.289 -19.633 -13.495 1.00 90.50 72 ASP A C 1
ATOM 534 O O . ASP A 1 72 ? 1.433 -18.954 -14.062 1.00 90.50 72 ASP A O 1
ATOM 538 N N . GLY A 1 73 ? 3.433 -19.077 -13.083 1.00 85.94 73 GLY A N 1
ATOM 539 C CA . GLY A 1 73 ? 3.725 -17.661 -13.297 1.00 85.94 73 GLY A CA 1
ATOM 540 C C . GLY A 1 73 ? 2.982 -16.736 -12.332 1.00 85.94 73 GLY A C 1
ATOM 541 O O . GLY A 1 73 ? 2.426 -15.725 -12.743 1.00 85.94 73 GLY A O 1
ATOM 542 N N . GLY A 1 74 ? 2.932 -17.071 -11.044 1.00 91.75 74 GLY A N 1
ATOM 543 C CA . GLY A 1 74 ? 2.413 -16.179 -10.003 1.00 91.75 74 GLY A CA 1
ATOM 544 C C . GLY A 1 74 ? 3.330 -16.032 -8.791 1.00 91.75 74 GLY A C 1
ATOM 545 O O . GLY A 1 74 ? 4.476 -16.474 -8.779 1.00 91.75 74 GLY A O 1
ATOM 546 N N . PHE A 1 75 ? 2.845 -15.385 -7.734 1.00 94.00 75 PHE A N 1
ATOM 547 C CA . PHE A 1 75 ? 3.657 -15.113 -6.541 1.00 94.00 75 PHE A CA 1
ATOM 548 C C . PHE A 1 75 ? 3.430 -16.097 -5.383 1.00 94.00 75 PHE A C 1
ATOM 550 O O . PHE A 1 75 ? 4.090 -15.960 -4.348 1.00 94.00 75 PHE A O 1
ATOM 557 N N . TRP A 1 76 ? 2.555 -17.094 -5.537 1.00 95.88 76 TRP A N 1
ATOM 558 C CA . TRP A 1 76 ? 2.185 -18.016 -4.461 1.00 95.88 76 TRP A CA 1
ATOM 559 C C . TRP A 1 76 ? 3.067 -19.270 -4.393 1.00 95.88 76 TRP A C 1
ATOM 561 O O . TRP A 1 76 ? 3.047 -20.136 -5.272 1.00 95.88 76 TRP A O 1
ATOM 571 N N . ASP A 1 77 ? 3.835 -19.386 -3.313 1.00 95.19 77 ASP A N 1
ATOM 572 C CA . ASP A 1 77 ? 4.568 -20.591 -2.939 1.00 95.19 77 ASP A CA 1
ATOM 573 C C . ASP A 1 77 ? 3.599 -21.580 -2.280 1.00 95.19 77 ASP A C 1
ATOM 575 O O . ASP A 1 77 ? 3.261 -21.443 -1.105 1.00 95.19 77 ASP A O 1
ATOM 579 N N . THR A 1 78 ? 3.138 -22.562 -3.057 1.00 94.62 78 THR A N 1
ATOM 580 C CA . THR A 1 78 ? 2.158 -23.558 -2.591 1.00 94.62 78 THR A CA 1
ATOM 581 C C . THR A 1 78 ? 2.739 -24.476 -1.515 1.00 94.62 78 THR A C 1
ATOM 583 O O . THR A 1 78 ? 2.006 -24.915 -0.640 1.00 94.62 78 THR A O 1
ATOM 586 N N . GLU A 1 79 ? 4.047 -24.742 -1.544 1.00 93.69 79 GLU A N 1
ATOM 587 C CA . GLU A 1 79 ? 4.711 -25.621 -0.573 1.00 93.69 79 GLU A CA 1
ATOM 588 C C . GLU A 1 79 ? 4.826 -24.956 0.803 1.00 93.69 79 GLU A C 1
ATOM 590 O O . GLU A 1 79 ? 4.639 -25.601 1.830 1.00 93.69 79 GLU A O 1
ATOM 595 N N . ASN A 1 80 ? 5.132 -23.657 0.825 1.00 92.50 80 ASN A N 1
ATOM 596 C CA . ASN A 1 80 ? 5.369 -22.909 2.062 1.00 92.50 80 ASN A CA 1
ATOM 597 C C . ASN A 1 80 ? 4.191 -22.016 2.486 1.00 92.50 80 ASN A C 1
ATOM 599 O O . ASN A 1 80 ? 4.349 -21.231 3.426 1.00 92.50 80 ASN A O 1
ATOM 603 N N . GLU A 1 81 ? 3.068 -22.097 1.766 1.00 94.62 81 GLU A N 1
ATOM 604 C CA . GLU A 1 81 ? 1.843 -21.308 1.952 1.00 94.62 81 GLU A CA 1
ATOM 605 C C . GLU A 1 81 ? 2.111 -19.815 2.157 1.00 94.62 81 GLU A C 1
ATOM 607 O O . GLU A 1 81 ? 1.665 -19.185 3.120 1.00 94.62 81 GLU A O 1
ATOM 612 N N . ARG A 1 82 ? 2.912 -19.241 1.258 1.00 94.69 82 ARG A N 1
ATOM 613 C CA . ARG A 1 82 ? 3.325 -17.844 1.373 1.00 94.69 82 ARG A CA 1
ATOM 614 C C . ARG A 1 82 ? 3.620 -17.200 0.034 1.00 94.69 82 ARG A C 1
ATOM 616 O O . ARG A 1 82 ? 3.886 -17.863 -0.961 1.00 94.69 82 ARG A O 1
ATOM 623 N N . PHE A 1 83 ? 3.710 -15.882 0.027 1.00 95.12 83 PHE A N 1
ATOM 624 C CA . PHE A 1 83 ? 4.269 -15.154 -1.098 1.00 95.12 83 PHE A CA 1
ATOM 625 C C . PHE A 1 83 ? 5.782 -15.377 -1.222 1.00 95.12 83 PHE A C 1
ATOM 627 O O . PHE A 1 83 ? 6.532 -15.313 -0.236 1.00 95.12 83 PHE A O 1
ATOM 634 N N . ILE A 1 84 ? 6.257 -15.576 -2.453 1.00 93.12 84 ILE A N 1
ATOM 635 C CA . ILE A 1 84 ? 7.687 -15.488 -2.754 1.00 93.12 84 ILE A CA 1
ATOM 636 C C . ILE A 1 84 ? 8.176 -14.038 -2.689 1.00 93.12 84 ILE A C 1
ATOM 638 O O . ILE A 1 84 ? 7.412 -13.078 -2.735 1.00 93.12 84 ILE A O 1
ATOM 642 N N . GLN A 1 85 ? 9.495 -13.868 -2.650 1.00 89.44 85 GLN A N 1
ATOM 643 C CA . GLN A 1 85 ? 10.140 -12.556 -2.677 1.00 89.44 85 GLN A CA 1
ATOM 644 C C . GLN A 1 85 ? 9.792 -11.757 -3.948 1.00 89.44 85 GLN A C 1
ATOM 646 O O . GLN A 1 85 ? 9.618 -10.536 -3.912 1.00 89.44 85 GLN A O 1
ATOM 651 N N . GLY A 1 86 ? 9.723 -12.458 -5.077 1.00 90.44 86 GLY A N 1
ATOM 652 C CA . GLY A 1 86 ? 9.453 -11.921 -6.403 1.00 90.44 86 GLY A CA 1
ATOM 653 C C . GLY A 1 86 ? 10.369 -12.543 -7.449 1.00 90.44 86 GLY A C 1
ATOM 654 O O . GLY A 1 86 ? 10.832 -13.667 -7.278 1.00 90.44 86 GLY A O 1
ATOM 655 N N . TYR A 1 87 ? 10.672 -11.806 -8.510 1.00 90.06 87 TYR A N 1
ATOM 656 C CA . TYR A 1 87 ? 11.403 -12.288 -9.676 1.00 90.06 87 TYR A CA 1
ATOM 657 C C . TYR A 1 87 ? 12.696 -11.508 -9.914 1.00 90.06 87 TYR A C 1
ATOM 659 O O . TYR A 1 87 ? 12.808 -10.307 -9.635 1.00 90.06 87 TYR A O 1
ATOM 667 N N . ARG A 1 88 ? 13.698 -12.197 -10.465 1.00 88.50 88 ARG A N 1
ATOM 668 C CA . ARG A 1 88 ? 14.956 -11.599 -10.921 1.00 88.50 88 ARG A CA 1
ATOM 669 C C . ARG A 1 88 ? 15.161 -11.869 -12.402 1.00 88.50 88 ARG A C 1
ATOM 671 O O . ARG A 1 88 ? 15.173 -13.020 -12.820 1.00 88.50 88 ARG A O 1
ATOM 678 N N . GLY A 1 89 ? 15.402 -10.804 -13.157 1.00 83.12 89 GLY A N 1
ATOM 679 C CA . GLY A 1 89 ? 15.779 -10.890 -14.560 1.00 83.12 89 GLY A CA 1
ATOM 680 C C . GLY A 1 89 ? 17.247 -11.293 -14.716 1.00 83.12 89 GLY A C 1
ATOM 681 O O . GLY A 1 89 ? 18.138 -10.661 -14.136 1.00 83.12 89 GLY A O 1
ATOM 682 N N . VAL A 1 90 ? 17.501 -12.322 -15.518 1.00 79.50 90 VAL A N 1
ATOM 683 C CA . VAL A 1 90 ? 18.827 -12.811 -15.902 1.00 79.50 90 VAL A CA 1
ATOM 684 C C . VAL A 1 90 ? 18.951 -12.715 -17.420 1.00 79.50 90 VAL A C 1
ATOM 686 O O . VAL A 1 90 ? 18.088 -13.192 -18.149 1.00 79.50 90 VAL A O 1
ATOM 689 N N . GLU A 1 91 ? 20.005 -12.055 -17.899 1.00 74.88 91 GLU A N 1
ATOM 690 C CA . GLU A 1 91 ? 20.330 -12.058 -19.329 1.00 74.88 91 GLU A CA 1
ATOM 691 C C . GLU A 1 91 ? 20.874 -13.431 -19.706 1.00 74.88 91 GLU A C 1
ATOM 693 O O . GLU A 1 91 ? 21.776 -13.942 -19.036 1.00 74.88 91 GLU A O 1
ATOM 698 N N . ARG A 1 92 ? 20.357 -14.009 -20.788 1.00 61.81 92 ARG A N 1
ATOM 699 C CA . ARG A 1 92 ? 20.994 -15.161 -21.426 1.00 61.81 92 ARG A CA 1
ATOM 700 C C . ARG A 1 92 ? 22.062 -14.705 -22.415 1.00 61.81 92 ARG A C 1
ATOM 702 O O . ARG A 1 92 ? 21.988 -13.604 -22.966 1.00 61.81 92 ARG A O 1
ATOM 709 N N . GLU A 1 93 ? 23.074 -15.544 -22.632 1.00 52.12 93 GLU A N 1
ATOM 710 C CA . GLU A 1 93 ? 24.078 -15.268 -23.657 1.00 52.12 93 GLU A CA 1
ATOM 711 C C . GLU A 1 93 ? 23.437 -15.205 -25.050 1.00 52.12 93 GLU A C 1
ATOM 713 O O . GLU A 1 93 ? 22.599 -16.027 -25.400 1.00 52.12 93 GLU A O 1
ATOM 718 N N . ARG A 1 94 ? 23.878 -14.212 -25.835 1.00 47.25 94 ARG A N 1
ATOM 719 C CA . ARG A 1 94 ? 23.609 -14.016 -27.269 1.00 47.25 94 ARG A CA 1
ATOM 720 C C . ARG A 1 94 ? 22.130 -14.160 -27.676 1.00 47.25 94 ARG A C 1
ATOM 722 O O . ARG A 1 94 ? 21.705 -15.181 -28.196 1.00 47.25 94 ARG A O 1
ATOM 729 N N . SER A 1 95 ? 21.418 -13.032 -27.605 1.00 48.38 95 SER A N 1
ATOM 730 C CA . SER A 1 95 ? 20.180 -12.691 -28.345 1.00 48.38 95 SER A CA 1
ATOM 731 C C . SER A 1 95 ? 18.811 -13.173 -27.834 1.00 48.38 95 SER A C 1
ATOM 733 O O . SER A 1 95 ? 17.812 -12.727 -28.384 1.00 48.38 95 SER A O 1
ATOM 735 N N . GLU A 1 96 ? 18.716 -13.940 -26.742 1.00 52.41 96 GLU A N 1
ATOM 736 C CA . GLU A 1 96 ? 17.415 -14.429 -26.220 1.00 52.41 96 GLU A CA 1
ATOM 737 C C . GLU A 1 96 ? 16.664 -13.461 -25.274 1.00 52.41 96 GLU A C 1
ATOM 739 O O . GLU A 1 96 ? 15.605 -13.796 -24.752 1.00 52.41 96 GLU A O 1
ATOM 744 N N . GLY A 1 97 ? 17.173 -12.249 -25.036 1.00 66.00 97 GLY A N 1
ATOM 745 C CA . GLY A 1 97 ? 16.518 -11.292 -24.135 1.00 66.00 97 GLY A CA 1
ATOM 746 C C . GLY A 1 97 ? 16.682 -11.632 -22.643 1.00 66.00 97 GLY A C 1
ATOM 747 O O . GLY A 1 97 ? 17.701 -12.182 -22.219 1.00 66.00 97 GLY A O 1
ATOM 748 N N . LEU A 1 98 ? 15.714 -11.210 -21.823 1.00 74.00 98 LEU A N 1
ATOM 749 C CA . LEU A 1 98 ? 15.731 -11.347 -20.363 1.00 74.00 98 LEU A CA 1
ATOM 750 C C . LEU A 1 98 ? 14.850 -12.528 -19.933 1.00 74.00 98 LEU A C 1
ATOM 752 O O . LEU A 1 98 ? 13.679 -12.574 -20.288 1.00 74.00 98 LEU A O 1
ATOM 756 N N . THR A 1 99 ? 15.379 -13.446 -19.121 1.00 79.56 99 THR A N 1
ATOM 757 C CA . THR A 1 99 ? 14.588 -14.506 -18.474 1.00 79.56 99 THR A CA 1
ATOM 758 C C . THR A 1 99 ? 14.313 -14.139 -17.022 1.00 79.56 99 THR A C 1
ATOM 760 O O . THR A 1 99 ? 15.226 -13.737 -16.299 1.00 79.56 99 THR A O 1
ATOM 763 N N . TRP A 1 100 ? 13.078 -14.316 -16.564 1.00 84.12 100 TRP A N 1
ATOM 764 C CA . TRP A 1 100 ? 12.695 -14.046 -15.182 1.00 84.12 100 TRP A CA 1
ATOM 765 C C . TRP A 1 100 ? 12.697 -15.320 -14.351 1.00 84.12 100 TRP A C 1
ATOM 767 O O . TRP A 1 100 ? 12.031 -16.293 -14.682 1.00 84.12 100 TRP A O 1
ATOM 777 N N . LEU A 1 101 ? 13.462 -15.309 -13.262 1.00 86.56 101 LEU A N 1
ATOM 778 C CA . LEU A 1 101 ? 13.579 -16.442 -12.353 1.00 86.56 101 LEU A CA 1
ATOM 779 C C . LEU A 1 101 ? 12.917 -16.113 -11.013 1.00 86.56 101 LEU A C 1
ATOM 781 O O . LEU A 1 101 ? 13.224 -15.055 -10.440 1.00 86.56 101 LEU A O 1
ATOM 785 N N . PRO A 1 102 ? 12.047 -16.994 -10.490 1.00 87.94 102 PRO A N 1
ATOM 786 C CA . PRO A 1 102 ? 11.429 -16.784 -9.194 1.00 87.94 102 PRO A CA 1
ATOM 787 C C . PRO A 1 102 ? 12.486 -16.837 -8.091 1.00 87.94 102 PRO A C 1
ATOM 789 O O . PRO A 1 102 ? 13.421 -17.640 -8.108 1.00 87.94 102 PRO A O 1
ATOM 792 N N . ARG A 1 103 ? 12.328 -15.978 -7.089 1.00 88.19 103 ARG A N 1
ATOM 793 C CA . ARG A 1 103 ? 13.145 -15.964 -5.879 1.00 88.19 103 ARG A CA 1
ATOM 794 C C . ARG A 1 103 ? 12.329 -16.502 -4.712 1.00 88.19 103 ARG A C 1
ATOM 796 O O . ARG A 1 103 ? 11.649 -15.759 -4.007 1.00 88.19 103 ARG A O 1
ATOM 803 N N . ARG A 1 104 ? 12.432 -17.813 -4.494 1.00 77.94 104 ARG A N 1
ATOM 804 C CA . ARG A 1 104 ? 11.858 -18.511 -3.336 1.00 77.94 104 ARG A CA 1
ATOM 805 C C . ARG A 1 104 ? 12.741 -18.255 -2.114 1.00 77.94 104 ARG A C 1
ATOM 807 O O . ARG A 1 104 ? 13.653 -19.005 -1.803 1.00 77.94 104 ARG A O 1
ATOM 814 N N . GLY A 1 105 ? 12.535 -17.114 -1.471 1.00 73.38 105 GLY A N 1
ATOM 815 C CA . GLY A 1 105 ? 13.227 -16.703 -0.251 1.00 73.38 105 GLY A CA 1
ATOM 816 C C . GLY A 1 105 ? 12.292 -15.881 0.621 1.00 73.38 105 GLY A C 1
ATOM 817 O O . GLY A 1 105 ? 11.203 -15.511 0.176 1.00 73.38 105 GLY A O 1
ATOM 818 N N . VAL A 1 106 ? 12.683 -15.619 1.865 1.00 65.62 106 VAL A N 1
ATOM 819 C CA . VAL A 1 106 ? 11.954 -14.683 2.724 1.00 65.62 106 VAL A CA 1
ATOM 820 C C . VAL A 1 106 ? 12.577 -13.307 2.531 1.00 65.62 106 VAL A C 1
ATOM 822 O O . VAL A 1 106 ? 13.756 -13.105 2.807 1.00 65.62 106 VAL A O 1
ATOM 825 N N . GLU A 1 107 ? 11.795 -12.357 2.024 1.00 68.62 107 GLU A N 1
ATOM 826 C CA . GLU A 1 107 ? 12.144 -10.945 2.138 1.00 68.62 107 GLU A CA 1
ATOM 827 C C . GLU A 1 107 ? 11.143 -10.270 3.038 1.00 68.62 107 GLU A C 1
ATOM 829 O O . GLU A 1 107 ? 10.000 -10.017 2.652 1.00 68.62 107 GLU A O 1
ATOM 834 N N . TYR A 1 108 ? 11.622 -9.966 4.237 1.00 77.62 108 TYR A N 1
ATOM 835 C CA . TYR A 1 108 ? 10.826 -9.440 5.330 1.00 77.62 108 TYR A CA 1
ATOM 836 C C . TYR A 1 108 ? 10.068 -8.159 4.972 1.00 77.62 108 TYR A C 1
ATOM 838 O O . TYR A 1 108 ? 9.055 -7.866 5.589 1.00 77.62 108 TYR A O 1
ATOM 846 N N . ARG A 1 109 ? 10.512 -7.415 3.950 1.00 82.69 109 ARG A N 1
ATOM 847 C CA . ARG A 1 109 ? 9.850 -6.185 3.506 1.00 82.69 109 ARG A CA 1
ATOM 848 C C . ARG A 1 109 ? 8.636 -6.418 2.603 1.00 82.69 109 ARG A C 1
ATOM 850 O O . ARG A 1 109 ? 7.598 -5.802 2.810 1.00 82.69 109 ARG A O 1
ATOM 857 N N . HIS A 1 110 ? 8.763 -7.248 1.571 1.00 88.12 110 HIS A N 1
ATOM 858 C CA . HIS A 1 110 ? 7.810 -7.222 0.453 1.00 88.12 110 HIS A CA 1
ATOM 859 C C . HIS A 1 110 ? 6.591 -8.115 0.668 1.00 88.12 110 HIS A C 1
ATOM 861 O O . HIS A 1 110 ? 5.496 -7.709 0.290 1.00 88.12 110 HIS A O 1
ATOM 867 N N . GLY A 1 111 ? 6.764 -9.276 1.307 1.00 92.12 111 GLY A N 1
ATOM 868 C CA . GLY A 1 111 ? 5.652 -10.169 1.649 1.00 92.12 111 GLY A CA 1
ATOM 869 C C . GLY A 1 111 ? 4.595 -9.460 2.503 1.00 92.12 111 GLY A C 1
ATOM 870 O O . GLY A 1 111 ? 3.457 -9.363 2.064 1.00 92.12 111 GLY A O 1
ATOM 871 N N . PRO A 1 112 ? 4.964 -8.856 3.649 1.00 93.75 112 PRO A N 1
ATOM 872 C CA . PRO A 1 112 ? 4.031 -8.100 4.488 1.00 93.75 112 PRO A CA 1
ATOM 873 C C . PRO A 1 112 ? 3.308 -6.949 3.780 1.00 93.75 112 PRO A C 1
ATOM 875 O O . PRO A 1 112 ? 2.113 -6.759 3.987 1.00 93.75 112 PRO A O 1
ATOM 878 N N . LEU A 1 113 ? 3.996 -6.210 2.900 1.00 92.94 113 LEU A N 1
ATOM 879 C CA . LEU A 1 113 ? 3.365 -5.163 2.086 1.00 92.94 113 LEU A CA 1
ATOM 880 C C . LEU A 1 113 ? 2.333 -5.731 1.102 1.00 92.94 113 LEU A C 1
ATOM 882 O O . LEU A 1 113 ? 1.294 -5.109 0.882 1.00 92.94 113 LEU A O 1
ATOM 886 N N . ALA A 1 114 ? 2.605 -6.898 0.519 1.00 95.69 114 ALA A N 1
ATOM 887 C CA . ALA A 1 114 ? 1.653 -7.589 -0.340 1.00 95.69 114 ALA A CA 1
ATOM 888 C C . ALA A 1 114 ? 0.472 -8.164 0.456 1.00 95.69 114 ALA A C 1
ATOM 890 O O . ALA A 1 114 ? -0.660 -8.054 0.001 1.00 95.69 114 ALA A O 1
ATOM 891 N N . THR A 1 115 ? 0.699 -8.684 1.667 1.00 97.44 115 THR A N 1
ATOM 892 C CA . THR A 1 115 ? -0.375 -9.127 2.573 1.00 97.44 115 THR A CA 1
ATOM 893 C C . THR A 1 115 ? -1.311 -7.975 2.933 1.00 97.44 115 THR A C 1
ATOM 895 O O . THR A 1 115 ? -2.527 -8.115 2.826 1.00 97.44 115 THR A O 1
ATOM 898 N N . MET A 1 116 ? -0.751 -6.813 3.289 1.00 97.19 116 MET A N 1
ATOM 899 C CA . MET A 1 116 ? -1.511 -5.582 3.527 1.00 97.19 116 MET A CA 1
ATOM 900 C C . MET A 1 116 ? -2.372 -5.216 2.308 1.00 97.19 116 MET A C 1
ATOM 902 O O . MET A 1 116 ? -3.565 -4.959 2.436 1.00 97.19 116 MET A O 1
ATOM 906 N N . ALA A 1 117 ? -1.790 -5.251 1.105 1.00 97.31 117 ALA A N 1
ATOM 907 C CA . ALA A 1 117 ? -2.506 -4.969 -0.138 1.00 97.31 117 ALA A CA 1
ATOM 908 C C . ALA A 1 117 ? -3.631 -5.973 -0.436 1.00 97.31 117 ALA A C 1
ATOM 910 O O . ALA A 1 117 ? -4.728 -5.568 -0.817 1.00 97.31 117 ALA A O 1
ATOM 911 N N . ALA A 1 118 ? -3.378 -7.267 -0.241 1.00 98.25 118 ALA A N 1
ATOM 912 C CA . ALA A 1 118 ? -4.357 -8.321 -0.471 1.00 98.25 118 ALA A CA 1
ATOM 913 C C . ALA A 1 118 ? -5.553 -8.197 0.481 1.00 98.25 118 ALA A C 1
ATOM 915 O O . ALA A 1 118 ? -6.696 -8.342 0.059 1.00 98.25 118 ALA A O 1
ATOM 916 N N . LEU A 1 119 ? -5.316 -7.847 1.747 1.00 98.31 119 LEU A N 1
ATOM 917 C CA . LEU A 1 119 ? -6.395 -7.616 2.708 1.00 98.31 119 LEU A CA 1
ATOM 918 C C . LEU A 1 119 ? -7.104 -6.280 2.477 1.00 98.31 119 LEU A C 1
ATOM 920 O O . LEU A 1 119 ? -8.316 -6.187 2.674 1.00 98.31 119 LEU A O 1
ATOM 924 N N . GLN A 1 120 ? -6.404 -5.260 1.972 1.00 96.12 120 GLN A N 1
ATOM 925 C CA . GLN A 1 120 ? -7.051 -4.047 1.473 1.00 96.12 120 GLN A CA 1
ATOM 926 C C . GLN A 1 120 ? -8.010 -4.367 0.311 1.00 96.12 120 GLN A C 1
ATOM 928 O O . GLN A 1 120 ? -9.140 -3.891 0.323 1.00 96.12 120 GLN A O 1
ATOM 933 N N . TRP A 1 121 ? -7.611 -5.210 -0.648 1.00 97.44 121 TRP A N 1
ATOM 934 C CA . TRP A 1 121 ? -8.516 -5.710 -1.690 1.00 97.44 121 TRP A CA 1
ATOM 935 C C . TRP A 1 121 ? -9.679 -6.511 -1.097 1.00 97.44 121 TRP A C 1
ATOM 937 O O . TRP A 1 121 ? -10.835 -6.224 -1.401 1.00 97.44 121 TRP A O 1
ATOM 947 N N . ARG A 1 122 ? -9.399 -7.461 -0.201 1.00 97.88 122 ARG A N 1
ATOM 948 C CA . ARG A 1 122 ? -10.416 -8.343 0.384 1.00 97.88 122 ARG A CA 1
ATOM 949 C C . ARG A 1 122 ? -11.483 -7.601 1.199 1.00 97.88 122 ARG A C 1
ATOM 951 O O . ARG A 1 122 ? -12.626 -8.051 1.240 1.00 97.88 122 ARG A O 1
ATOM 958 N N . THR A 1 123 ? -11.110 -6.488 1.835 1.00 95.62 123 THR A N 1
ATOM 959 C CA . THR A 1 123 ? -12.019 -5.581 2.570 1.00 95.62 123 THR A CA 1
ATOM 960 C C . THR A 1 123 ? -12.722 -4.552 1.679 1.00 95.62 123 THR A C 1
ATOM 962 O O . THR A 1 123 ? -13.606 -3.839 2.149 1.00 95.62 123 THR A O 1
ATOM 965 N N . SER A 1 124 ? -12.343 -4.449 0.403 1.00 93.69 124 SER A N 1
ATOM 966 C CA . SER A 1 124 ? -12.965 -3.529 -0.552 1.00 93.69 124 SER A CA 1
ATOM 967 C C . SER A 1 124 ? -14.255 -4.110 -1.156 1.00 93.69 124 SER A C 1
ATOM 969 O O . SER A 1 124 ? -14.468 -5.322 -1.086 1.00 93.69 124 SER A O 1
ATOM 971 N N . PRO A 1 125 ? -15.086 -3.291 -1.832 1.00 90.50 125 PRO A N 1
ATOM 972 C CA . PRO A 1 125 ? -16.258 -3.773 -2.576 1.00 90.50 125 PRO A CA 1
ATOM 973 C C . PRO A 1 125 ? -15.946 -4.798 -3.680 1.00 90.50 125 PRO A C 1
ATOM 975 O O . PRO A 1 125 ? -16.841 -5.516 -4.114 1.00 90.50 125 PRO A O 1
ATOM 978 N N . PHE A 1 126 ? -14.688 -4.874 -4.125 1.00 92.25 126 PHE A N 1
ATOM 979 C CA . PHE A 1 126 ? -14.215 -5.795 -5.166 1.00 92.25 126 PHE A CA 1
ATOM 980 C C . PHE A 1 126 ? -13.632 -7.096 -4.597 1.00 92.25 126 PHE A C 1
ATOM 982 O O . PHE A 1 126 ? -13.197 -7.965 -5.355 1.00 92.25 126 PHE A O 1
ATOM 989 N N . GLY A 1 127 ? -13.548 -7.206 -3.268 1.00 94.12 127 GLY A N 1
ATOM 990 C CA . GLY A 1 127 ? -13.018 -8.374 -2.581 1.00 94.12 127 GLY A CA 1
ATOM 991 C C . GLY A 1 127 ? -13.931 -9.589 -2.733 1.00 94.12 127 GLY A C 1
ATOM 992 O O . GLY A 1 127 ? -15.151 -9.472 -2.645 1.00 94.12 127 GLY A O 1
ATOM 993 N N . THR A 1 128 ? -13.336 -10.768 -2.913 1.00 95.94 128 THR A N 1
ATOM 994 C CA . THR A 1 128 ? -14.048 -12.059 -2.908 1.00 95.94 128 THR A CA 1
ATOM 995 C C . THR A 1 128 ? -13.362 -13.035 -1.960 1.00 95.94 128 THR A C 1
ATOM 997 O O . THR A 1 128 ? -12.197 -12.845 -1.616 1.00 95.94 128 THR A O 1
ATOM 1000 N N . ASP A 1 129 ? -14.069 -14.082 -1.545 1.00 97.25 129 ASP A N 1
ATOM 1001 C CA . ASP A 1 129 ? -13.568 -15.125 -0.642 1.00 97.25 129 ASP A CA 1
ATOM 1002 C C . ASP A 1 129 ? -12.726 -16.208 -1.340 1.00 97.25 129 ASP A C 1
ATOM 1004 O O . ASP A 1 129 ? -12.168 -17.084 -0.681 1.00 97.25 129 ASP A O 1
ATOM 1008 N N . ALA A 1 130 ? -12.563 -16.120 -2.665 1.00 97.19 130 ALA A N 1
ATOM 1009 C CA . ALA A 1 130 ? -11.875 -17.118 -3.487 1.00 97.19 130 ALA A CA 1
ATOM 1010 C C . ALA A 1 130 ? -10.430 -17.421 -3.040 1.00 97.19 130 ALA A C 1
ATOM 1012 O O . ALA A 1 130 ? -9.902 -18.492 -3.339 1.00 97.19 130 ALA A O 1
ATOM 1013 N N . TYR A 1 131 ? -9.790 -16.490 -2.325 1.00 97.88 131 TYR A N 1
ATOM 1014 C CA . TYR A 1 131 ? -8.413 -16.615 -1.841 1.00 97.88 131 TYR A CA 1
ATOM 1015 C C . TYR A 1 131 ? -8.294 -16.642 -0.311 1.00 97.88 131 TYR A C 1
ATOM 1017 O O . TYR A 1 131 ? -7.179 -16.546 0.204 1.00 97.88 131 TYR A O 1
ATOM 1025 N N . ASP A 1 132 ? -9.398 -16.797 0.429 1.00 98.56 132 ASP A N 1
ATOM 1026 C CA . ASP A 1 132 ? -9.397 -16.703 1.897 1.00 98.56 132 ASP A CA 1
ATOM 1027 C C . ASP A 1 132 ? -8.498 -17.763 2.556 1.00 98.56 132 ASP A C 1
ATOM 1029 O O . ASP A 1 132 ? -7.776 -17.446 3.500 1.00 98.56 132 ASP A O 1
ATOM 1033 N N . ASP A 1 133 ? -8.442 -18.988 2.025 1.00 98.31 133 ASP A N 1
ATOM 1034 C CA . ASP A 1 133 ? -7.547 -20.035 2.545 1.00 98.31 133 ASP A CA 1
ATOM 1035 C C . ASP A 1 133 ? -6.064 -19.688 2.349 1.00 98.31 133 ASP A C 1
ATOM 1037 O O . ASP A 1 133 ? -5.256 -19.839 3.267 1.00 98.31 133 ASP A O 1
ATOM 1041 N N . ARG A 1 134 ? -5.700 -19.128 1.187 1.00 98.38 134 ARG A N 1
ATOM 1042 C CA . ARG A 1 134 ? -4.327 -18.653 0.931 1.00 98.38 134 ARG A CA 1
ATOM 1043 C C . ARG A 1 134 ? -3.987 -17.446 1.806 1.00 98.38 134 ARG A C 1
ATOM 1045 O O . ARG A 1 134 ? -2.868 -17.339 2.303 1.00 98.38 134 ARG A O 1
ATOM 1052 N N . LEU A 1 135 ? -4.948 -16.551 2.035 1.00 98.38 135 LEU A N 1
ATOM 1053 C CA . LEU A 1 135 ? -4.788 -15.430 2.959 1.00 98.38 135 LEU A CA 1
ATOM 1054 C C . LEU A 1 135 ? -4.543 -15.906 4.394 1.00 98.38 135 LEU A C 1
ATOM 1056 O O . LEU A 1 135 ? -3.657 -15.358 5.048 1.00 98.38 135 LEU A O 1
ATOM 1060 N N . ARG A 1 136 ? -5.261 -16.934 4.871 1.00 98.50 136 ARG A N 1
ATOM 1061 C CA . ARG A 1 136 ? -5.017 -17.543 6.190 1.00 98.50 136 ARG A CA 1
ATOM 1062 C C . ARG A 1 136 ? -3.597 -18.102 6.288 1.00 98.50 136 ARG A C 1
ATOM 1064 O O . ARG A 1 136 ? -2.866 -17.688 7.184 1.00 98.50 136 ARG A O 1
ATOM 1071 N N . GLY A 1 137 ? -3.160 -18.918 5.323 1.00 97.12 137 GLY A N 1
ATOM 1072 C CA . GLY A 1 137 ? -1.789 -19.453 5.297 1.00 97.12 137 GLY A CA 1
ATOM 1073 C C . GLY A 1 137 ? -0.716 -18.351 5.308 1.00 97.12 137 GLY A C 1
ATOM 1074 O O . GLY A 1 137 ? 0.227 -18.380 6.108 1.00 97.12 137 GLY A O 1
ATOM 1075 N N . GLN A 1 138 ? -0.916 -17.292 4.515 1.00 97.12 138 GLN A N 1
ATOM 1076 C CA . GLN A 1 138 ? -0.022 -16.131 4.499 1.00 97.12 138 GLN A CA 1
ATOM 1077 C C . GLN A 1 138 ? -0.011 -15.369 5.832 1.00 97.12 138 GLN A C 1
ATOM 1079 O O . GLN A 1 138 ? 1.051 -14.916 6.271 1.00 97.12 138 GLN A O 1
ATOM 1084 N N . LEU A 1 139 ? -1.168 -15.184 6.469 1.00 97.56 139 LEU A N 1
ATOM 1085 C CA . LEU A 1 139 ? -1.292 -14.506 7.760 1.00 97.56 139 LEU A CA 1
ATOM 1086 C C . LEU A 1 139 ? -0.606 -15.297 8.869 1.00 97.56 139 LEU A C 1
ATOM 1088 O O . LEU A 1 139 ? 0.155 -14.717 9.643 1.00 97.56 139 LEU A O 1
ATOM 1092 N N . GLU A 1 140 ? -0.780 -16.615 8.895 1.00 96.56 140 GLU A N 1
ATOM 1093 C CA . GLU A 1 140 ? -0.070 -17.491 9.822 1.00 96.56 140 GLU A CA 1
ATOM 1094 C C . GLU A 1 140 ? 1.448 -17.435 9.601 1.00 96.56 140 GLU A C 1
ATOM 1096 O O . GLU A 1 140 ? 2.220 -17.330 10.559 1.00 96.56 140 GLU A O 1
ATOM 1101 N N . HIS A 1 141 ? 1.905 -17.430 8.342 1.00 93.94 141 HIS A N 1
ATOM 1102 C CA . HIS A 1 141 ? 3.317 -17.220 8.020 1.00 93.94 141 HIS A CA 1
ATOM 1103 C C . HIS A 1 141 ? 3.821 -15.864 8.543 1.00 93.94 141 HIS A C 1
ATOM 1105 O O . HIS A 1 141 ? 4.862 -15.798 9.204 1.00 93.94 141 HIS A O 1
ATOM 1111 N N . CYS A 1 142 ? 3.075 -14.784 8.303 1.00 93.75 142 CYS A N 1
ATOM 1112 C CA . CYS A 1 142 ? 3.388 -13.446 8.800 1.00 93.75 142 CYS A CA 1
ATOM 1113 C C . CYS A 1 142 ? 3.400 -13.372 10.335 1.00 93.75 142 CYS A C 1
ATOM 1115 O O . CYS A 1 142 ? 4.264 -12.707 10.908 1.00 93.75 142 CYS A O 1
ATOM 1117 N N . GLN A 1 143 ? 2.493 -14.072 11.014 1.00 93.94 143 GLN A N 1
ATOM 1118 C CA . GLN A 1 143 ? 2.437 -14.125 12.471 1.00 93.94 143 GLN A CA 1
ATOM 1119 C C . GLN A 1 143 ? 3.661 -14.853 13.029 1.00 93.94 143 GLN A C 1
ATOM 1121 O O . GLN A 1 143 ? 4.315 -14.341 13.943 1.00 93.94 143 GLN A O 1
ATOM 1126 N N . ARG A 1 144 ? 4.026 -16.010 12.456 1.00 90.69 144 ARG A N 1
ATOM 1127 C CA . ARG A 1 144 ? 5.264 -16.728 12.808 1.00 90.69 144 ARG A CA 1
ATOM 1128 C C . ARG A 1 144 ? 6.480 -15.826 12.616 1.00 90.69 144 ARG A C 1
ATOM 1130 O O . ARG A 1 144 ? 7.305 -15.706 13.523 1.00 90.69 144 ARG A O 1
ATOM 1137 N N . LEU A 1 145 ? 6.551 -15.127 11.484 1.00 86.88 145 LEU A N 1
ATOM 1138 C CA . LEU A 1 145 ? 7.631 -14.191 11.186 1.00 86.88 145 LEU A CA 1
ATOM 1139 C C . LEU A 1 145 ? 7.737 -13.076 12.241 1.00 86.88 145 LEU A C 1
ATOM 1141 O O . LEU A 1 145 ? 8.819 -12.804 12.755 1.00 86.88 145 LEU A O 1
ATOM 1145 N N . ALA A 1 146 ? 6.612 -12.457 12.591 1.00 85.00 146 ALA A N 1
ATOM 1146 C CA . ALA A 1 146 ? 6.553 -11.353 13.542 1.00 85.00 146 ALA A CA 1
ATOM 1147 C C . ALA A 1 146 ? 6.812 -11.758 15.002 1.00 85.00 146 ALA A C 1
ATOM 1149 O O . ALA A 1 146 ? 7.190 -10.927 15.833 1.00 85.00 146 ALA A O 1
ATOM 1150 N N . THR A 1 147 ? 6.558 -13.013 15.368 1.00 80.00 147 THR A N 1
ATOM 1151 C CA . THR A 1 147 ? 6.631 -13.479 16.763 1.00 80.00 147 THR A CA 1
ATOM 1152 C C . THR A 1 147 ? 7.948 -14.174 17.102 1.00 80.00 147 THR A C 1
ATOM 1154 O O . THR A 1 147 ? 8.370 -14.115 18.267 1.00 80.00 147 THR A O 1
ATOM 1157 N N . THR A 1 148 ? 8.629 -14.747 16.105 1.00 76.94 148 THR A N 1
ATOM 1158 C CA . THR A 1 148 ? 9.900 -15.468 16.263 1.00 76.94 148 THR A CA 1
ATOM 1159 C C . THR A 1 148 ? 11.005 -14.545 16.780 1.00 76.94 148 THR A C 1
ATOM 1161 O O . THR A 1 148 ? 11.296 -13.507 16.188 1.00 76.94 148 THR A O 1
ATOM 1164 N N . GLN A 1 149 ? 11.643 -14.930 17.894 1.00 58.19 149 GLN A N 1
ATOM 1165 C CA . GLN A 1 149 ? 12.667 -14.123 18.576 1.00 58.19 149 GLN A CA 1
ATOM 1166 C C . GLN A 1 149 ? 13.845 -13.736 17.670 1.00 58.19 149 GLN A C 1
ATOM 1168 O O . GLN A 1 149 ? 14.323 -12.609 17.773 1.00 58.19 149 GLN A O 1
ATOM 1173 N N . ASN A 1 150 ? 14.233 -14.610 16.737 1.00 57.91 150 ASN A N 1
ATOM 1174 C CA . ASN A 1 150 ? 15.348 -14.378 15.815 1.00 57.91 150 ASN A CA 1
ATOM 1175 C C . ASN A 1 150 ? 15.143 -13.176 14.876 1.00 57.91 150 ASN A C 1
ATOM 1177 O O . ASN A 1 150 ? 16.123 -12.620 14.404 1.00 57.91 150 ASN A O 1
ATOM 1181 N N . HIS A 1 151 ? 13.900 -12.738 14.648 1.00 59.72 151 HIS A N 1
ATOM 1182 C CA . HIS A 1 151 ? 13.592 -11.629 13.734 1.00 59.72 151 HIS A CA 1
ATOM 1183 C C . HIS A 1 151 ? 13.142 -10.353 14.459 1.00 59.72 151 HIS A C 1
ATOM 1185 O O . HIS A 1 151 ? 12.883 -9.333 13.819 1.00 59.72 151 HIS A O 1
ATOM 1191 N N . ARG A 1 152 ? 13.074 -10.364 15.802 1.00 55.12 152 ARG A N 1
ATOM 1192 C CA . ARG A 1 152 ? 12.534 -9.243 16.602 1.00 55.12 152 ARG A CA 1
ATOM 1193 C C . ARG A 1 152 ? 13.337 -7.942 16.481 1.00 55.12 152 ARG A C 1
ATOM 1195 O O . ARG A 1 152 ? 12.775 -6.882 16.737 1.00 55.12 152 ARG A O 1
ATOM 1202 N N . GLY A 1 153 ? 14.605 -8.010 16.071 1.00 57.41 153 GLY A N 1
ATOM 1203 C CA . GLY A 1 153 ? 15.442 -6.841 15.762 1.00 57.41 153 GLY A CA 1
ATOM 1204 C C . GLY A 1 153 ? 15.597 -6.536 14.267 1.00 57.41 153 GLY A C 1
ATOM 1205 O O . GLY A 1 153 ? 16.179 -5.514 13.923 1.00 57.41 153 GLY A O 1
ATOM 1206 N N . GLU A 1 154 ? 15.095 -7.402 13.382 1.00 62.22 154 GLU A N 1
ATOM 1207 C CA . GLU A 1 154 ? 15.346 -7.332 11.933 1.00 62.22 154 GLU A CA 1
ATOM 1208 C C . GLU A 1 154 ? 14.181 -6.717 11.147 1.00 62.22 154 GLU A C 1
ATOM 1210 O O . GLU A 1 154 ? 14.372 -6.226 10.032 1.00 62.22 154 GLU A O 1
ATOM 1215 N N . LEU A 1 155 ? 12.962 -6.733 11.702 1.00 80.12 155 LEU A N 1
ATOM 1216 C CA . LEU A 1 155 ? 11.797 -6.174 11.019 1.00 80.12 155 LEU A CA 1
ATOM 1217 C C . LEU A 1 155 ? 11.803 -4.644 11.098 1.00 80.12 155 LEU A C 1
ATOM 1219 O O . LEU A 1 155 ? 11.668 -4.050 12.172 1.00 80.12 155 LEU A O 1
ATOM 1223 N N . ALA A 1 156 ? 11.922 -4.014 9.929 1.00 84.19 156 ALA A N 1
ATOM 1224 C CA . ALA A 1 156 ? 11.818 -2.569 9.793 1.00 84.19 156 ALA A CA 1
ATOM 1225 C C . ALA A 1 156 ? 10.441 -2.066 10.282 1.00 84.19 156 ALA A C 1
ATOM 1227 O O . ALA A 1 156 ? 9.440 -2.772 10.117 1.00 84.19 156 ALA A O 1
ATOM 1228 N N . PRO A 1 157 ? 10.352 -0.842 10.834 1.00 83.25 157 PRO A N 1
ATOM 1229 C CA . PRO A 1 157 ? 9.094 -0.265 11.315 1.00 83.25 157 PRO A CA 1
ATOM 1230 C C . PRO A 1 157 ? 7.952 -0.362 10.298 1.00 83.25 157 PRO A C 1
ATOM 1232 O O . PRO A 1 157 ? 6.851 -0.790 10.638 1.00 83.25 157 PRO A O 1
ATOM 1235 N N . GLY A 1 158 ? 8.234 -0.060 9.027 1.00 85.12 158 GLY A N 1
ATOM 1236 C CA . GLY A 1 158 ? 7.216 -0.113 7.982 1.00 85.12 158 GLY A CA 1
ATOM 1237 C C . GLY A 1 158 ? 6.689 -1.518 7.681 1.00 85.12 158 GLY A C 1
ATOM 1238 O O . GLY A 1 158 ? 5.554 -1.666 7.234 1.00 85.12 158 GLY A O 1
ATOM 1239 N N . VAL A 1 159 ? 7.464 -2.562 7.990 1.00 90.38 159 VAL A N 1
ATOM 1240 C CA . VAL A 1 159 ? 6.998 -3.954 7.920 1.00 90.38 159 VAL A CA 1
ATOM 1241 C C . VAL A 1 159 ? 5.997 -4.241 9.027 1.00 90.38 159 VAL A C 1
ATOM 1243 O O . VAL A 1 159 ? 4.943 -4.811 8.765 1.00 90.38 159 VAL A O 1
ATOM 1246 N N . LEU A 1 160 ? 6.313 -3.827 10.255 1.00 91.94 160 LEU A N 1
ATOM 1247 C CA . LEU A 1 160 ? 5.413 -3.997 11.393 1.00 91.94 160 LEU A CA 1
ATOM 1248 C C . LEU A 1 160 ? 4.108 -3.228 11.170 1.00 91.94 160 LEU A C 1
ATOM 1250 O O . LEU A 1 160 ? 3.043 -3.785 11.400 1.00 91.94 160 LEU A O 1
ATOM 1254 N N . GLY A 1 161 ? 4.187 -2.012 10.625 1.00 94.12 161 GLY A N 1
ATOM 1255 C CA . GLY A 1 161 ? 3.025 -1.233 10.199 1.00 94.12 161 GLY A CA 1
ATOM 1256 C C . GLY A 1 161 ? 2.118 -1.955 9.214 1.00 94.12 161 GLY A C 1
ATOM 1257 O O . GLY A 1 161 ? 0.919 -2.082 9.451 1.00 94.12 161 GLY A O 1
ATOM 1258 N N . ALA A 1 162 ? 2.706 -2.492 8.143 1.00 95.31 162 ALA A N 1
ATOM 1259 C CA . ALA A 1 162 ? 1.966 -3.263 7.150 1.00 95.31 162 ALA A CA 1
ATOM 1260 C C . ALA A 1 162 ? 1.287 -4.501 7.757 1.00 95.31 162 ALA A C 1
ATOM 1262 O O . ALA A 1 162 ? 0.170 -4.839 7.374 1.00 95.31 162 ALA A O 1
ATOM 1263 N N . LEU A 1 163 ? 1.934 -5.159 8.726 1.00 96.25 163 LEU A N 1
ATOM 1264 C CA . LEU A 1 163 ? 1.343 -6.288 9.443 1.00 96.25 163 LEU A CA 1
ATOM 1265 C C . LEU A 1 163 ? 0.210 -5.864 10.380 1.00 96.25 163 LEU A C 1
ATOM 1267 O O . LEU A 1 163 ? -0.797 -6.562 10.423 1.00 96.25 163 LEU A O 1
ATOM 1271 N N . VAL A 1 164 ? 0.333 -4.741 11.095 1.00 97.50 164 VAL A N 1
ATOM 1272 C CA . VAL A 1 164 ? -0.769 -4.215 11.919 1.00 97.50 164 VAL A CA 1
ATOM 1273 C C . VAL A 1 164 ? -1.991 -3.937 11.040 1.00 97.50 164 VAL A C 1
ATOM 1275 O O . VAL A 1 164 ? -3.066 -4.433 11.365 1.00 97.50 164 VAL A O 1
ATOM 1278 N N . ASP A 1 165 ? -1.841 -3.239 9.904 1.00 97.94 165 ASP A N 1
ATOM 1279 C CA . ASP A 1 165 ? -2.959 -3.004 8.967 1.00 97.94 165 ASP A CA 1
ATOM 1280 C C . ASP A 1 165 ? -3.537 -4.329 8.443 1.00 97.94 165 ASP A C 1
ATOM 1282 O O . ASP A 1 165 ? -4.747 -4.540 8.511 1.00 97.94 165 ASP A O 1
ATOM 1286 N N . ALA A 1 166 ? -2.680 -5.257 8.004 1.00 98.19 166 ALA A N 1
ATOM 1287 C CA . ALA A 1 166 ? -3.099 -6.565 7.511 1.00 98.19 166 ALA A CA 1
ATOM 1288 C C . ALA A 1 166 ? -3.937 -7.335 8.547 1.00 98.19 166 ALA A C 1
ATOM 1290 O O . ALA A 1 166 ? -5.080 -7.688 8.267 1.00 98.19 166 ALA A O 1
ATOM 1291 N N . PHE A 1 167 ? -3.416 -7.567 9.754 1.00 98.62 167 PHE A N 1
ATOM 1292 C CA . PHE A 1 167 ? -4.138 -8.307 10.796 1.00 98.62 167 PHE A CA 1
ATOM 1293 C C . PHE A 1 167 ? -5.420 -7.595 11.240 1.00 98.62 167 PHE A C 1
ATOM 1295 O O . PHE A 1 167 ? -6.435 -8.250 11.472 1.00 98.62 167 PHE A O 1
ATOM 1302 N N . THR A 1 168 ? -5.404 -6.262 11.278 1.00 98.56 168 THR A N 1
ATOM 1303 C CA . THR A 1 168 ? -6.603 -5.466 11.558 1.00 98.56 168 THR A CA 1
ATOM 1304 C C . THR A 1 168 ? -7.675 -5.694 10.496 1.00 98.56 168 THR A C 1
ATOM 1306 O O . THR A 1 168 ? -8.828 -5.941 10.818 1.00 98.56 168 THR A O 1
ATOM 1309 N N . ARG A 1 169 ? -7.319 -5.670 9.210 1.00 98.38 169 ARG A N 1
ATOM 1310 C CA . ARG A 1 169 ? -8.276 -5.964 8.135 1.00 98.38 169 ARG A CA 1
ATOM 1311 C C . ARG A 1 169 ? -8.751 -7.407 8.189 1.00 98.38 169 ARG A C 1
ATOM 1313 O O . ARG A 1 169 ? -9.946 -7.648 8.058 1.00 98.38 169 ARG A O 1
ATOM 1320 N N . ALA A 1 170 ? -7.851 -8.358 8.424 1.00 98.56 170 ALA A N 1
ATOM 1321 C CA . ALA A 1 170 ? -8.192 -9.773 8.533 1.00 98.56 170 ALA A CA 1
ATOM 1322 C C . ALA A 1 170 ? -9.231 -10.049 9.630 1.00 98.56 170 ALA A C 1
ATOM 1324 O O . ALA A 1 170 ? -10.077 -10.925 9.441 1.00 98.56 170 ALA A O 1
ATOM 1325 N N . SER A 1 171 ? -9.227 -9.275 10.722 1.00 98.25 171 SER A N 1
ATOM 1326 C CA . SER A 1 171 ? -10.224 -9.417 11.788 1.00 98.25 171 SER A CA 1
ATOM 1327 C C . SER A 1 171 ? -11.654 -9.102 11.341 1.00 98.25 171 SER A C 1
ATOM 1329 O O . SER A 1 171 ? -12.610 -9.634 11.898 1.00 98.25 171 SER A O 1
ATOM 1331 N N . THR A 1 172 ? -11.804 -8.286 10.296 1.00 97.12 172 THR A N 1
ATOM 1332 C CA . THR A 1 172 ? -13.111 -7.861 9.777 1.00 97.12 172 THR A CA 1
ATOM 1333 C C . THR A 1 172 ? -13.700 -8.810 8.731 1.00 97.12 172 THR A C 1
ATOM 1335 O O . THR A 1 172 ? -14.917 -8.857 8.576 1.00 97.12 172 THR A O 1
ATOM 1338 N N . VAL A 1 173 ? -12.860 -9.556 8.001 1.00 97.50 173 VAL A N 1
ATOM 1339 C CA . VAL A 1 173 ? -13.287 -10.355 6.831 1.00 97.50 173 VAL A CA 1
ATOM 1340 C C . VAL A 1 173 ? -12.944 -11.840 6.898 1.00 97.50 173 VAL A C 1
ATOM 1342 O O . VAL A 1 173 ? -13.530 -12.603 6.136 1.00 97.50 173 VAL A O 1
ATOM 1345 N N . LEU A 1 174 ? -12.026 -12.261 7.776 1.00 97.94 174 LEU A N 1
ATOM 1346 C CA . LEU A 1 174 ? -11.604 -13.662 7.898 1.00 97.94 174 LEU A CA 1
ATOM 1347 C C . LEU A 1 174 ? -11.933 -14.250 9.271 1.00 97.94 174 LEU A C 1
ATOM 1349 O O . LEU A 1 174 ? -12.691 -15.213 9.347 1.00 97.94 174 LEU A O 1
ATOM 1353 N N . ASP A 1 175 ? -11.337 -13.706 10.333 1.00 97.56 175 ASP A N 1
ATOM 1354 C CA . ASP A 1 175 ? -11.500 -14.201 11.706 1.00 97.56 175 ASP A CA 1
ATOM 1355 C C . ASP A 1 175 ? -11.220 -13.074 12.716 1.00 97.56 175 ASP A C 1
ATOM 1357 O O . ASP A 1 175 ? -10.091 -12.573 12.745 1.00 97.56 175 ASP A O 1
ATOM 1361 N N . PRO A 1 176 ? -12.189 -12.694 13.573 1.00 97.12 176 PRO A N 1
ATOM 1362 C CA . PRO A 1 176 ? -12.007 -11.672 14.601 1.00 97.12 176 PRO A CA 1
ATOM 1363 C C . PRO A 1 176 ? -10.766 -11.854 15.486 1.00 97.12 176 PRO A C 1
ATOM 1365 O O . PRO A 1 176 ? -10.205 -10.855 15.931 1.00 97.12 176 PRO A O 1
ATOM 1368 N N . ALA A 1 177 ? -10.289 -13.086 15.703 1.00 97.06 177 ALA A N 1
ATOM 1369 C CA . ALA A 1 177 ? -9.104 -13.372 16.515 1.00 97.06 177 ALA A CA 1
ATOM 1370 C C . ALA A 1 177 ? -7.822 -12.692 15.994 1.00 97.06 177 ALA A C 1
ATOM 1372 O O . ALA A 1 177 ? -6.901 -12.421 16.767 1.00 97.06 177 ALA A O 1
ATOM 1373 N N . TRP A 1 178 ? -7.757 -12.338 14.703 1.00 97.81 178 TRP A N 1
ATOM 1374 C CA . TRP A 1 178 ? -6.607 -11.621 14.143 1.00 97.81 178 TRP A CA 1
ATOM 1375 C C . TRP A 1 178 ? -6.374 -10.243 14.775 1.00 97.81 178 TRP A C 1
ATOM 1377 O O . TRP A 1 178 ? -5.240 -9.756 14.753 1.00 97.81 178 TRP A O 1
ATOM 1387 N N . ILE A 1 179 ? -7.395 -9.636 15.396 1.00 97.81 179 ILE A N 1
ATOM 1388 C CA . ILE A 1 179 ? -7.237 -8.346 16.078 1.00 97.81 179 ILE A CA 1
ATOM 1389 C C . ILE A 1 179 ? -6.236 -8.435 17.236 1.00 97.81 179 ILE A C 1
ATOM 1391 O O . ILE A 1 179 ? -5.462 -7.506 17.448 1.00 97.81 179 ILE A O 1
ATOM 1395 N N . GLU A 1 180 ? -6.165 -9.575 17.930 1.00 96.88 180 GLU A N 1
ATOM 1396 C CA . GLU A 1 180 ? -5.220 -9.777 19.033 1.00 96.88 180 GLU A CA 1
ATOM 1397 C C . GLU A 1 180 ? -3.770 -9.699 18.538 1.00 96.88 180 GLU A C 1
ATOM 1399 O O . GLU A 1 180 ? -2.903 -9.119 19.196 1.00 96.88 180 GLU A O 1
ATOM 1404 N N . VAL A 1 181 ? -3.502 -10.220 17.336 1.00 96.62 181 VAL A N 1
ATOM 1405 C CA . VAL A 1 181 ? -2.175 -10.156 16.710 1.00 96.62 181 VAL A CA 1
ATOM 1406 C C . VAL A 1 181 ? -1.817 -8.716 16.340 1.00 96.62 181 VAL A C 1
ATOM 1408 O O . VAL A 1 181 ? -0.687 -8.288 16.595 1.00 96.62 181 VAL A O 1
ATOM 1411 N N . ALA A 1 182 ? -2.770 -7.956 15.789 1.00 97.38 182 ALA A N 1
ATOM 1412 C CA . ALA A 1 182 ? -2.586 -6.536 15.489 1.00 97.38 182 ALA A CA 1
ATOM 1413 C C . ALA A 1 182 ? -2.264 -5.733 16.761 1.00 97.38 182 ALA A C 1
ATOM 1415 O O . ALA A 1 182 ? -1.282 -4.988 16.779 1.00 97.38 182 ALA A O 1
ATOM 1416 N N . THR A 1 183 ? -3.010 -5.954 17.847 1.00 97.12 183 THR A N 1
ATOM 1417 C CA . THR A 1 183 ? -2.792 -5.299 19.145 1.00 97.12 183 THR A CA 1
ATOM 1418 C C . THR A 1 183 ? -1.428 -5.644 19.740 1.00 97.12 183 THR A C 1
ATOM 1420 O O . THR A 1 183 ? -0.694 -4.755 20.168 1.00 97.12 183 THR A O 1
ATOM 1423 N N . VAL A 1 184 ? -1.008 -6.914 19.701 1.00 95.06 184 VAL A N 1
ATOM 1424 C CA . VAL A 1 184 ? 0.330 -7.319 20.174 1.00 95.06 184 VAL A CA 1
ATOM 1425 C C . VAL A 1 184 ? 1.444 -6.634 19.376 1.00 95.06 184 VAL A C 1
ATOM 1427 O O . VAL A 1 184 ? 2.484 -6.281 19.936 1.00 95.06 184 VAL A O 1
ATOM 1430 N N . LEU A 1 185 ? 1.267 -6.452 18.067 1.00 94.12 185 LEU A N 1
ATOM 1431 C CA . LEU A 1 185 ? 2.228 -5.739 17.223 1.00 94.12 185 LEU A CA 1
ATOM 1432 C C . LEU A 1 185 ? 2.239 -4.229 17.488 1.00 94.12 185 LEU A C 1
ATOM 1434 O O . LEU A 1 185 ? 3.317 -3.626 17.528 1.00 94.12 185 LEU A O 1
ATOM 1438 N N . PHE A 1 186 ? 1.071 -3.631 17.709 1.00 95.56 186 PHE A N 1
ATOM 1439 C CA . PHE A 1 186 ? 0.940 -2.242 18.135 1.00 95.56 186 PHE A CA 1
ATOM 1440 C C . PHE A 1 186 ? 1.675 -2.000 19.460 1.00 95.56 186 PHE A C 1
ATOM 1442 O O . PHE A 1 186 ? 2.563 -1.153 19.517 1.00 95.56 186 PHE A O 1
ATOM 1449 N N . GLU A 1 187 ? 1.429 -2.817 20.485 1.00 94.12 187 GLU A N 1
ATOM 1450 C CA . GLU A 1 187 ? 2.079 -2.687 21.797 1.00 94.12 187 GLU A CA 1
ATOM 1451 C C . GLU A 1 187 ? 3.611 -2.756 21.716 1.00 94.12 187 GLU A C 1
ATOM 1453 O O . GLU A 1 187 ? 4.324 -2.068 22.444 1.00 94.12 187 GLU A O 1
ATOM 1458 N N . ARG A 1 188 ? 4.147 -3.541 20.777 1.00 90.19 188 ARG A N 1
ATOM 1459 C CA . ARG A 1 188 ? 5.597 -3.623 20.529 1.00 90.19 188 ARG A CA 1
ATOM 1460 C C . ARG A 1 188 ? 6.176 -2.391 19.845 1.00 90.19 188 ARG A C 1
ATOM 1462 O O . ARG A 1 188 ? 7.396 -2.219 19.836 1.00 90.19 188 ARG A O 1
ATOM 1469 N N . THR A 1 189 ? 5.340 -1.594 19.194 1.00 90.88 189 THR A N 1
ATOM 1470 C CA . THR A 1 189 ? 5.773 -0.474 18.359 1.00 90.88 189 THR A CA 1
ATOM 1471 C C . THR A 1 189 ? 5.399 0.883 18.933 1.00 90.88 189 THR A C 1
ATOM 1473 O O . THR A 1 189 ? 6.084 1.844 18.600 1.00 90.88 189 THR A O 1
ATOM 1476 N N . ARG A 1 190 ? 4.414 0.978 19.835 1.00 90.38 190 ARG A N 1
ATOM 1477 C CA . ARG A 1 190 ? 3.896 2.253 20.361 1.00 90.38 190 ARG A CA 1
ATOM 1478 C C . ARG A 1 190 ? 4.932 3.164 21.025 1.00 90.38 190 ARG A C 1
ATOM 1480 O O . ARG A 1 190 ? 4.740 4.367 21.055 1.00 90.38 190 ARG A O 1
ATOM 1487 N N . GLY A 1 191 ? 6.036 2.610 21.532 1.00 84.50 191 GLY A N 1
ATOM 1488 C CA . GLY A 1 191 ? 7.141 3.383 22.119 1.00 84.50 191 GLY A CA 1
ATOM 1489 C C . GLY A 1 191 ? 8.210 3.856 21.124 1.00 84.50 191 GLY A C 1
ATOM 1490 O O . GLY A 1 191 ? 9.265 4.316 21.553 1.00 84.50 191 GLY A O 1
ATOM 1491 N N . ARG A 1 192 ? 8.011 3.669 19.812 1.00 82.88 192 ARG A N 1
ATOM 1492 C CA . ARG A 1 192 ? 8.994 4.043 18.782 1.00 82.88 192 ARG A CA 1
ATOM 1493 C C . ARG A 1 192 ? 8.907 5.520 18.406 1.00 82.88 192 ARG A C 1
ATOM 1495 O O . ARG A 1 192 ? 7.839 6.119 18.402 1.00 82.88 192 ARG A O 1
ATOM 1502 N N . THR A 1 193 ? 10.049 6.067 18.005 1.00 79.31 193 THR A N 1
ATOM 1503 C CA . THR A 1 193 ? 10.179 7.390 17.392 1.00 79.31 193 THR A CA 1
ATOM 1504 C C . THR A 1 193 ? 10.034 7.299 15.865 1.00 79.31 193 THR A C 1
ATOM 1506 O O . THR A 1 193 ? 10.443 6.310 15.261 1.00 79.31 193 THR A O 1
ATOM 1509 N N . PHE A 1 194 ? 9.443 8.322 15.234 1.00 81.06 194 PHE A N 1
ATOM 1510 C CA . PHE A 1 194 ? 9.131 8.363 13.790 1.00 81.06 194 PHE A CA 1
ATOM 1511 C C . PHE A 1 194 ? 10.279 8.938 12.935 1.00 81.06 194 PHE A C 1
ATOM 1513 O O . PHE A 1 194 ? 10.098 9.895 12.175 1.00 81.06 194 PHE A O 1
ATOM 1520 N N . ASP A 1 195 ? 11.503 8.452 13.149 1.00 76.12 195 ASP A N 1
ATOM 1521 C CA . ASP A 1 195 ? 12.761 9.028 12.635 1.00 76.12 195 ASP A CA 1
ATOM 1522 C C . ASP A 1 195 ? 13.036 8.756 11.148 1.00 76.12 195 ASP A C 1
ATOM 1524 O O . ASP A 1 195 ? 13.931 9.366 10.557 1.00 76.12 195 ASP A O 1
ATOM 1528 N N . HIS A 1 196 ? 12.247 7.892 10.515 1.00 78.50 196 HIS A N 1
ATOM 1529 C CA . HIS A 1 196 ? 12.416 7.468 9.134 1.00 78.50 196 HIS A CA 1
ATOM 1530 C C . HIS A 1 196 ? 11.128 7.626 8.324 1.00 78.50 196 HIS A C 1
ATOM 1532 O O . HIS A 1 196 ? 10.017 7.449 8.813 1.00 78.50 196 HIS A O 1
ATOM 1538 N N . ALA A 1 197 ? 11.268 7.862 7.019 1.00 78.19 197 ALA A N 1
ATOM 1539 C CA . ALA A 1 197 ? 10.119 7.938 6.117 1.00 78.19 197 ALA A CA 1
ATOM 1540 C C . ALA A 1 197 ? 9.270 6.641 6.107 1.00 78.19 197 ALA A C 1
ATOM 1542 O O . ALA A 1 197 ? 8.046 6.689 5.997 1.00 78.19 197 ALA A O 1
ATOM 1543 N N . GLU A 1 198 ? 9.885 5.469 6.302 1.00 80.06 198 GLU A N 1
ATOM 1544 C CA . GLU A 1 198 ? 9.136 4.206 6.418 1.00 80.06 198 GLU A CA 1
ATOM 1545 C C . GLU A 1 198 ? 8.218 4.139 7.641 1.00 80.06 198 GLU A C 1
ATOM 1547 O O . GLU A 1 198 ? 7.291 3.329 7.644 1.00 80.06 198 GLU A O 1
ATOM 1552 N N . ASP A 1 199 ? 8.411 4.995 8.644 1.00 87.12 199 ASP A N 1
ATOM 1553 C CA . ASP A 1 199 ? 7.547 5.025 9.820 1.00 87.12 199 ASP A CA 1
ATOM 1554 C C . ASP A 1 199 ? 6.130 5.509 9.478 1.00 87.12 199 ASP A C 1
ATOM 1556 O O . ASP A 1 199 ? 5.195 5.261 10.232 1.00 87.12 199 ASP A O 1
ATOM 1560 N N . GLY A 1 200 ? 5.901 6.093 8.295 1.00 90.44 200 GLY A N 1
ATOM 1561 C CA . GLY A 1 200 ? 4.533 6.345 7.838 1.00 90.44 200 GLY A CA 1
ATOM 1562 C C . GLY A 1 200 ? 3.739 5.068 7.574 1.00 90.44 200 GLY A C 1
ATOM 1563 O O . GLY A 1 200 ? 2.542 5.036 7.835 1.00 90.44 200 GLY A O 1
ATOM 1564 N N . LEU A 1 201 ? 4.379 3.975 7.141 1.00 91.88 201 LEU A N 1
ATOM 1565 C CA . LEU A 1 201 ? 3.698 2.675 7.056 1.00 91.88 201 LEU A CA 1
ATOM 1566 C C . LEU A 1 201 ? 3.284 2.182 8.451 1.00 91.88 201 LEU A C 1
ATOM 1568 O O . LEU A 1 201 ? 2.222 1.580 8.593 1.00 91.88 201 LEU A O 1
ATOM 1572 N N . LEU A 1 202 ? 4.106 2.450 9.473 1.00 93.94 202 LEU A N 1
ATOM 1573 C CA . LEU A 1 202 ? 3.771 2.158 10.867 1.00 93.94 202 LEU A CA 1
ATOM 1574 C C . LEU A 1 202 ? 2.562 2.972 11.327 1.00 93.94 202 LEU A C 1
ATOM 1576 O O . LEU A 1 202 ? 1.594 2.397 11.822 1.00 93.94 202 LEU A O 1
ATOM 1580 N N . LEU A 1 203 ? 2.587 4.280 11.069 1.00 95.12 203 LEU A N 1
ATOM 1581 C CA . LEU A 1 203 ? 1.486 5.185 11.378 1.00 95.12 203 LEU A CA 1
ATOM 1582 C C . LEU A 1 203 ? 0.181 4.769 10.676 1.00 95.12 203 LEU A C 1
ATOM 1584 O O . LEU A 1 203 ? -0.881 4.790 11.292 1.00 95.12 203 LEU A O 1
ATOM 1588 N N . ALA A 1 204 ? 0.257 4.330 9.417 1.00 95.56 204 ALA A N 1
ATOM 1589 C CA . ALA A 1 204 ? -0.896 3.819 8.679 1.00 95.56 204 ALA A CA 1
ATOM 1590 C C . ALA A 1 204 ? -1.493 2.558 9.321 1.00 95.56 204 ALA A C 1
ATOM 1592 O O . ALA A 1 204 ? -2.714 2.433 9.400 1.00 95.56 204 ALA A O 1
ATOM 1593 N N . GLY A 1 205 ? -0.641 1.642 9.792 1.00 97.06 205 GLY A N 1
ATOM 1594 C CA . GLY A 1 205 ? -1.070 0.447 10.517 1.00 97.06 205 GLY A CA 1
ATOM 1595 C C . GLY A 1 205 ? -1.794 0.785 11.814 1.00 97.06 205 GLY A C 1
ATOM 1596 O O . GLY A 1 205 ? -2.869 0.253 12.076 1.00 97.06 205 GLY A O 1
ATOM 1597 N N . TRP A 1 206 ? -1.252 1.718 12.598 1.00 97.62 206 TRP A N 1
ATOM 1598 C CA . TRP A 1 206 ? -1.908 2.182 13.822 1.00 97.62 206 TRP A CA 1
ATOM 1599 C C . TRP A 1 206 ? -3.241 2.875 13.537 1.00 97.62 206 TRP A C 1
ATOM 1601 O O . TRP A 1 206 ? -4.202 2.651 14.263 1.00 97.62 206 TRP A O 1
ATOM 1611 N N . ALA A 1 207 ? -3.319 3.669 12.466 1.00 97.38 207 ALA A N 1
ATOM 1612 C CA . ALA A 1 207 ? -4.562 4.298 12.031 1.00 97.38 207 ALA A CA 1
ATOM 1613 C C . ALA A 1 207 ? -5.625 3.256 11.657 1.00 97.38 207 ALA A C 1
ATOM 1615 O O . ALA A 1 207 ? -6.766 3.366 12.085 1.00 97.38 207 ALA A O 1
ATOM 1616 N N . ALA A 1 208 ? -5.246 2.206 10.921 1.00 97.38 208 ALA A N 1
ATOM 1617 C CA . ALA A 1 208 ? -6.162 1.114 10.609 1.00 97.38 208 ALA A CA 1
ATOM 1618 C C . ALA A 1 208 ? -6.688 0.435 11.881 1.00 97.38 208 ALA A C 1
ATOM 1620 O O . ALA A 1 208 ? -7.890 0.208 11.986 1.00 97.38 208 ALA A O 1
ATOM 1621 N N . LEU A 1 209 ? -5.811 0.153 12.854 1.00 98.06 209 LEU A N 1
ATOM 1622 C CA . LEU A 1 209 ? -6.220 -0.407 14.144 1.00 98.06 209 LEU A CA 1
ATOM 1623 C C . LEU A 1 209 ? -7.173 0.542 14.883 1.00 98.06 209 LEU A C 1
ATOM 1625 O O . LEU A 1 209 ? -8.213 0.096 15.355 1.00 98.06 209 LEU A O 1
ATOM 1629 N N . SER A 1 210 ? -6.856 1.841 14.918 1.00 97.44 210 SER A N 1
ATOM 1630 C CA . SER A 1 210 ? -7.691 2.883 15.529 1.00 97.44 210 SER A CA 1
ATOM 1631 C C . SER A 1 210 ? -9.078 2.995 14.894 1.00 97.44 210 SER A C 1
ATOM 1633 O O . SER A 1 210 ? -10.017 3.359 15.592 1.00 97.44 210 SER A O 1
ATOM 1635 N N . ASP A 1 211 ? -9.221 2.702 13.598 1.00 95.44 211 ASP A N 1
ATOM 1636 C CA . ASP A 1 211 ? -10.505 2.781 12.887 1.00 95.44 211 ASP A CA 1
ATOM 1637 C C . ASP A 1 211 ? -11.499 1.691 13.340 1.00 95.44 211 ASP A C 1
ATOM 1639 O O . ASP A 1 211 ? -12.701 1.827 13.112 1.00 95.44 211 ASP A O 1
ATOM 1643 N N . VAL A 1 212 ? -11.023 0.604 13.965 1.00 95.69 212 VAL A N 1
ATOM 1644 C CA . VAL A 1 212 ? -11.855 -0.558 14.340 1.00 95.69 212 VAL A CA 1
ATOM 1645 C C . VAL A 1 212 ? -11.875 -0.857 15.841 1.00 95.69 212 VAL A C 1
ATOM 1647 O O . VAL A 1 212 ? -12.516 -1.820 16.261 1.00 95.69 212 VAL A O 1
ATOM 1650 N N . THR A 1 213 ? -11.174 -0.063 16.652 1.00 95.00 213 THR A N 1
ATOM 1651 C CA . THR A 1 213 ? -11.103 -0.223 18.110 1.00 95.00 213 THR A CA 1
ATOM 1652 C C . THR A 1 213 ? -11.483 1.066 18.831 1.00 95.00 213 THR A C 1
ATOM 1654 O O . THR A 1 213 ? -11.172 2.161 18.372 1.00 95.00 213 THR A O 1
ATOM 1657 N N . ASP A 1 214 ? -12.086 0.935 20.013 1.00 92.62 214 ASP A N 1
ATOM 1658 C CA . ASP A 1 214 ? -12.346 2.055 20.930 1.00 92.62 214 ASP A CA 1
ATOM 1659 C C . ASP A 1 214 ? -11.171 2.313 21.898 1.00 92.62 214 ASP A C 1
ATOM 1661 O O . ASP A 1 214 ? -11.296 3.059 22.877 1.00 92.62 214 ASP A O 1
ATOM 1665 N N . ASP A 1 215 ? -10.019 1.681 21.654 1.00 95.06 215 ASP A N 1
ATOM 1666 C CA . ASP A 1 215 ? -8.828 1.816 22.485 1.00 95.06 215 ASP A CA 1
ATOM 1667 C C . ASP A 1 215 ? -8.247 3.240 22.417 1.00 95.06 215 ASP A C 1
ATOM 1669 O O . ASP A 1 215 ? -7.731 3.715 21.397 1.00 95.06 215 ASP A O 1
ATOM 1673 N N . ARG A 1 216 ? -8.318 3.933 23.558 1.00 95.44 216 ARG A N 1
ATOM 1674 C CA . ARG A 1 216 ? -7.826 5.304 23.712 1.00 95.44 216 ARG A CA 1
ATOM 1675 C C . ARG A 1 216 ? -6.312 5.398 23.576 1.00 95.44 216 ARG A C 1
ATOM 1677 O O . ARG A 1 216 ? -5.840 6.434 23.112 1.00 95.44 216 ARG A O 1
ATOM 1684 N N . ASP A 1 217 ? -5.575 4.355 23.943 1.00 96.31 217 ASP A N 1
ATOM 1685 C CA . ASP A 1 217 ? -4.117 4.340 23.854 1.00 96.31 217 ASP A CA 1
ATOM 1686 C C . ASP A 1 217 ? -3.675 4.238 22.390 1.00 96.31 217 ASP A C 1
ATOM 1688 O O . ASP A 1 217 ? -2.751 4.942 21.975 1.00 96.31 217 ASP A O 1
ATOM 1692 N N . VAL A 1 218 ? -4.393 3.457 21.572 1.00 97.31 218 VAL A N 1
ATOM 1693 C CA . VAL A 1 218 ? -4.174 3.401 20.116 1.00 97.31 218 VAL A CA 1
ATOM 1694 C C . VAL A 1 218 ? -4.418 4.773 19.491 1.00 97.31 218 VAL A C 1
ATOM 1696 O O . VAL A 1 218 ? -3.548 5.304 18.796 1.00 97.31 218 VAL A O 1
ATOM 1699 N N . ARG A 1 219 ? -5.562 5.401 19.786 1.00 96.44 219 ARG A N 1
ATOM 1700 C CA . ARG A 1 219 ? -5.890 6.730 19.245 1.00 96.44 219 ARG A CA 1
ATOM 1701 C C . ARG A 1 219 ? -4.905 7.813 19.703 1.00 96.44 219 ARG A C 1
ATOM 1703 O O . ARG A 1 219 ? -4.549 8.699 18.918 1.00 96.44 219 ARG A O 1
ATOM 1710 N N . ALA A 1 220 ? -4.448 7.752 20.954 1.00 96.38 220 ALA A N 1
ATOM 1711 C CA . ALA A 1 220 ? -3.430 8.656 21.483 1.00 96.38 220 ALA A CA 1
ATOM 1712 C C . ALA A 1 220 ? -2.093 8.487 20.746 1.00 96.38 220 ALA A C 1
ATOM 1714 O O . ALA A 1 220 ? -1.516 9.484 20.315 1.00 96.38 220 ALA A O 1
ATOM 1715 N N . ALA A 1 221 ? -1.655 7.247 20.507 1.00 96.38 221 ALA A N 1
ATOM 1716 C CA . ALA A 1 221 ? -0.428 6.956 19.768 1.00 96.38 221 ALA A CA 1
ATOM 1717 C C . ALA A 1 221 ? -0.489 7.443 18.308 1.00 96.38 221 ALA A C 1
ATOM 1719 O O . ALA A 1 221 ? 0.482 8.009 17.805 1.00 96.38 221 ALA A O 1
ATOM 1720 N N . VAL A 1 222 ? -1.634 7.297 17.628 1.00 96.94 222 VAL A N 1
ATOM 1721 C CA . VAL A 1 222 ? -1.831 7.864 16.278 1.00 96.94 222 VAL A CA 1
ATOM 1722 C C . VAL A 1 222 ? -1.736 9.392 16.312 1.00 96.94 222 VAL A C 1
ATOM 1724 O O . VAL A 1 222 ? -1.065 9.991 15.472 1.00 96.94 222 VAL A O 1
ATOM 1727 N N . THR A 1 223 ? -2.359 10.029 17.306 1.00 96.00 223 THR A N 1
ATOM 1728 C CA . THR A 1 223 ? -2.323 11.490 17.477 1.00 96.00 223 THR A CA 1
ATOM 1729 C C . THR A 1 223 ? -0.900 12.002 17.710 1.00 96.00 223 THR A C 1
ATOM 1731 O O . THR A 1 223 ? -0.495 12.994 17.100 1.00 96.00 223 THR A O 1
ATOM 1734 N N . GLU A 1 224 ? -0.131 11.317 18.558 1.00 94.00 224 GLU A N 1
ATOM 1735 C CA . GLU A 1 224 ? 1.277 11.625 18.809 1.00 94.00 224 GLU A CA 1
ATOM 1736 C C . GLU A 1 224 ? 2.130 11.424 17.551 1.00 94.00 224 GLU A C 1
ATOM 1738 O O . GLU A 1 224 ? 2.927 12.297 17.205 1.00 94.00 224 GLU A O 1
ATOM 1743 N N . GLY A 1 225 ? 1.917 10.328 16.815 1.00 92.31 225 GLY A N 1
ATOM 1744 C CA . GLY A 1 225 ? 2.606 10.059 15.554 1.00 92.31 225 GLY A CA 1
ATOM 1745 C C . GLY A 1 225 ? 2.369 11.149 14.505 1.00 92.31 225 GLY A C 1
ATOM 1746 O O . GLY A 1 225 ? 3.324 11.637 13.901 1.00 92.31 225 GLY A O 1
ATOM 1747 N N . VAL A 1 226 ? 1.121 11.602 14.333 1.00 92.81 226 VAL A N 1
ATOM 1748 C CA . VAL A 1 226 ? 0.787 12.727 13.437 1.00 92.81 226 VAL A CA 1
ATOM 1749 C C . VAL A 1 226 ? 1.511 14.005 13.865 1.00 92.81 226 VAL A C 1
ATOM 1751 O O . VAL A 1 226 ? 2.159 14.645 13.036 1.00 92.81 226 VAL A O 1
ATOM 1754 N N . ALA A 1 227 ? 1.468 14.351 15.155 1.00 90.44 227 ALA A N 1
ATOM 1755 C CA . ALA A 1 227 ? 2.157 15.534 15.673 1.00 90.44 227 ALA A CA 1
ATOM 1756 C C . ALA A 1 227 ? 3.684 15.453 15.479 1.00 90.44 227 ALA A C 1
ATOM 1758 O O . ALA A 1 227 ? 4.335 16.457 15.179 1.00 90.44 227 ALA A O 1
ATOM 1759 N N . ASN A 1 228 ? 4.263 14.256 15.603 1.00 86.50 228 ASN A N 1
ATOM 1760 C CA . ASN A 1 228 ? 5.682 14.023 15.366 1.00 86.50 228 ASN A CA 1
ATOM 1761 C C . ASN A 1 228 ? 6.064 14.333 13.906 1.00 86.50 228 ASN A C 1
ATOM 1763 O O . ASN A 1 228 ? 6.995 15.111 13.674 1.00 86.50 228 ASN A O 1
ATOM 1767 N N . PHE A 1 229 ? 5.299 13.825 12.932 1.00 82.44 229 PHE A N 1
ATOM 1768 C CA . PHE A 1 229 ? 5.492 14.143 11.511 1.00 82.44 229 PHE A CA 1
ATOM 1769 C C . PHE A 1 229 ? 5.350 15.642 11.211 1.00 82.44 229 PHE A C 1
ATOM 1771 O O . PHE A 1 229 ? 6.199 16.197 10.511 1.00 82.44 229 PHE A O 1
ATOM 1778 N N . GLU A 1 230 ? 4.330 16.309 11.762 1.00 83.12 230 GLU A N 1
ATOM 1779 C CA . GLU A 1 230 ? 4.119 17.757 11.588 1.00 83.12 230 GLU A CA 1
ATOM 1780 C C . GLU A 1 230 ? 5.314 18.569 12.114 1.00 83.12 230 GLU A C 1
ATOM 1782 O O . GLU A 1 230 ? 5.828 19.452 11.425 1.00 83.12 230 GLU A O 1
ATOM 1787 N N . SER A 1 231 ? 5.815 18.236 13.309 1.00 79.56 231 SER A N 1
ATOM 1788 C CA . SER A 1 231 ? 6.919 18.968 13.949 1.00 79.56 231 SER A CA 1
ATOM 1789 C C . SER A 1 231 ? 8.229 18.918 13.151 1.00 79.56 231 SER A C 1
ATOM 1791 O O . SER A 1 231 ? 9.031 19.851 13.186 1.00 79.56 231 SER A O 1
ATOM 1793 N N . ARG A 1 232 ? 8.441 17.844 12.383 1.00 71.12 232 ARG A N 1
ATOM 1794 C CA . ARG A 1 232 ? 9.678 17.594 11.625 1.00 71.12 232 ARG A CA 1
ATOM 1795 C C . ARG A 1 232 ? 9.686 18.237 10.247 1.00 71.12 232 ARG A C 1
ATOM 1797 O O . ARG A 1 232 ? 10.725 18.274 9.590 1.00 71.12 232 ARG A O 1
ATOM 1804 N N . GLN A 1 233 ? 8.558 18.793 9.817 1.00 65.19 233 GLN A N 1
ATOM 1805 C CA . GLN A 1 233 ? 8.486 19.567 8.586 1.00 65.19 233 GLN A CA 1
ATOM 1806 C C . GLN A 1 233 ? 9.254 20.901 8.696 1.00 65.19 233 GLN A C 1
ATOM 1808 O O . GLN A 1 233 ? 9.719 21.413 7.681 1.00 65.19 233 GLN A O 1
ATOM 1813 N N . GLN A 1 234 ? 9.413 21.450 9.909 1.00 52.16 234 GLN A N 1
ATOM 1814 C CA . GLN A 1 234 ? 9.784 22.858 10.110 1.00 52.16 234 GLN A CA 1
ATOM 1815 C C . GLN A 1 234 ? 11.291 23.154 10.206 1.00 52.16 234 GLN A C 1
ATOM 1817 O O . GLN A 1 234 ? 11.660 24.320 10.110 1.00 52.16 234 GLN A O 1
ATOM 1822 N N . ALA A 1 235 ? 12.162 22.153 10.383 1.00 46.94 235 ALA A N 1
ATOM 1823 C CA . ALA A 1 235 ? 13.588 22.406 10.632 1.00 46.94 235 ALA A CA 1
ATOM 1824 C C . ALA A 1 235 ? 14.473 22.307 9.375 1.00 46.94 235 ALA A C 1
ATOM 1826 O O . ALA A 1 235 ? 15.116 23.291 9.056 1.00 46.94 235 ALA A O 1
ATOM 1827 N N . ASP A 1 236 ? 14.483 21.186 8.637 1.00 41.00 236 ASP A N 1
ATOM 1828 C CA . ASP A 1 236 ? 15.382 20.996 7.469 1.00 41.00 236 ASP A CA 1
ATOM 1829 C C . ASP A 1 236 ? 14.854 19.979 6.424 1.00 41.00 236 ASP A C 1
ATOM 1831 O O . ASP A 1 236 ? 15.583 19.489 5.559 1.00 41.00 236 ASP A O 1
ATOM 1835 N N . GLY A 1 237 ? 13.552 19.682 6.455 1.00 52.34 237 GLY A N 1
ATOM 1836 C CA . GLY A 1 237 ? 12.892 18.768 5.524 1.00 52.34 237 GLY A CA 1
ATOM 1837 C C . GLY A 1 237 ? 12.958 17.300 5.943 1.00 52.34 237 GLY A C 1
ATOM 1838 O O . GLY A 1 237 ? 14.004 16.681 5.853 1.00 52.34 237 GLY A O 1
ATOM 1839 N N . TRP A 1 238 ? 11.784 16.744 6.263 1.00 55.59 238 TRP A N 1
ATOM 1840 C CA . TRP A 1 238 ? 11.460 15.313 6.383 1.00 55.59 238 TRP A CA 1
ATOM 1841 C C . TRP A 1 238 ? 12.280 14.472 7.402 1.00 55.59 238 TRP A C 1
ATOM 1843 O O . TRP A 1 238 ? 13.499 14.590 7.483 1.00 55.59 238 TRP A O 1
ATOM 1853 N N . PRO A 1 239 ? 11.650 13.549 8.162 1.00 49.31 239 PRO A N 1
ATOM 1854 C CA . PRO A 1 239 ? 12.396 12.562 8.943 1.00 49.31 239 PRO A CA 1
ATOM 1855 C C . PRO A 1 239 ? 13.393 11.777 8.070 1.00 49.31 239 PRO A C 1
ATOM 1857 O O . PRO A 1 239 ? 13.002 11.121 7.099 1.00 49.31 239 PRO A O 1
ATOM 1860 N N . GLY A 1 240 ? 14.680 11.869 8.422 1.00 48.34 240 GLY A N 1
ATOM 1861 C CA . GLY A 1 240 ? 15.800 11.194 7.762 1.00 48.34 240 GLY A CA 1
ATOM 1862 C C . GLY A 1 240 ? 16.326 11.911 6.516 1.00 48.34 240 GLY A C 1
ATOM 1863 O O . GLY A 1 240 ? 16.187 11.387 5.419 1.00 48.34 240 GLY A O 1
ATOM 1864 N N . SER A 1 241 ? 16.992 13.061 6.648 1.00 46.50 241 SER A N 1
ATOM 1865 C CA . SER A 1 241 ? 17.607 13.859 5.561 1.00 46.50 241 SER A CA 1
ATOM 1866 C C . SER A 1 241 ? 18.731 13.169 4.744 1.00 46.50 241 SER A C 1
ATOM 1868 O O . SER A 1 241 ? 19.544 13.837 4.104 1.00 46.50 241 SER A O 1
ATOM 1870 N N . ASP A 1 242 ? 18.796 11.840 4.749 1.00 50.44 242 ASP A N 1
ATOM 1871 C CA . ASP A 1 242 ? 19.792 11.027 4.056 1.00 50.44 242 ASP A CA 1
ATOM 1872 C C . ASP A 1 242 ? 19.423 10.830 2.572 1.00 50.44 242 ASP A C 1
ATOM 1874 O O . ASP A 1 242 ? 18.263 10.920 2.176 1.00 50.44 242 ASP A O 1
ATOM 1878 N N . ASP A 1 243 ? 20.384 10.467 1.714 1.00 49.66 243 ASP A N 1
ATOM 1879 C CA . ASP A 1 243 ? 20.138 10.196 0.282 1.00 49.66 243 ASP A CA 1
ATOM 1880 C C . ASP A 1 243 ? 19.017 9.158 0.020 1.00 49.66 243 ASP A C 1
ATOM 1882 O O . ASP A 1 243 ? 18.412 9.153 -1.057 1.00 49.66 243 ASP A O 1
ATOM 1886 N N . ALA A 1 244 ? 18.694 8.303 0.999 1.00 48.78 244 ALA A N 1
ATOM 1887 C CA . ALA A 1 244 ? 17.583 7.354 0.936 1.00 48.78 244 ALA A CA 1
ATOM 1888 C C . ALA A 1 244 ? 16.208 8.042 0.868 1.00 48.78 244 ALA A C 1
ATOM 1890 O O . ALA A 1 244 ? 15.350 7.604 0.100 1.00 48.78 244 ALA A O 1
ATOM 1891 N N . THR A 1 245 ? 16.005 9.166 1.561 1.00 53.00 245 THR A N 1
ATOM 1892 C CA . THR A 1 245 ? 14.747 9.924 1.485 1.00 53.00 245 THR A CA 1
ATOM 1893 C C . THR A 1 245 ? 14.637 10.764 0.228 1.00 53.00 245 THR A C 1
AT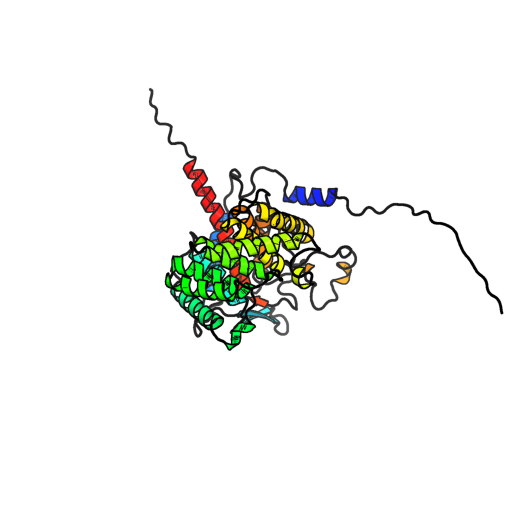OM 1895 O O . THR A 1 245 ? 13.621 11.417 0.042 1.00 53.00 245 THR A O 1
ATOM 1898 N N . ARG A 1 246 ? 15.608 10.742 -0.694 1.00 59.44 246 ARG A N 1
ATOM 1899 C CA . ARG A 1 246 ? 15.419 11.297 -2.047 1.00 59.44 246 ARG A CA 1
ATOM 1900 C C . ARG A 1 246 ? 14.630 10.373 -2.967 1.00 59.44 246 ARG A C 1
ATOM 1902 O O . ARG A 1 246 ? 14.175 10.841 -4.011 1.00 59.44 246 ARG A O 1
ATOM 1909 N N . GLN A 1 247 ? 14.479 9.094 -2.618 1.00 75.31 247 GLN A N 1
ATOM 1910 C CA . GLN A 1 247 ? 13.701 8.177 -3.444 1.00 75.31 247 GLN A CA 1
ATOM 1911 C C . GLN A 1 247 ? 12.202 8.373 -3.214 1.00 75.31 247 GLN A C 1
ATOM 1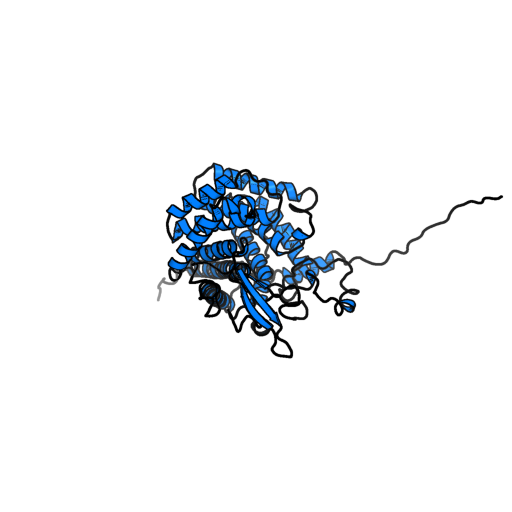913 O O . GLN A 1 247 ? 11.737 8.587 -2.093 1.00 75.31 247 GLN A O 1
ATOM 1918 N N . PHE A 1 248 ? 11.452 8.317 -4.310 1.00 82.69 248 PHE A N 1
ATOM 1919 C CA . PHE A 1 248 ? 10.015 8.566 -4.324 1.00 82.69 248 PHE A CA 1
ATOM 1920 C C . PHE A 1 248 ? 9.219 7.613 -3.420 1.00 82.69 248 PHE A C 1
ATOM 1922 O O . PHE A 1 248 ? 8.264 8.027 -2.765 1.00 82.69 248 PHE A O 1
ATOM 1929 N N . ASP A 1 249 ? 9.608 6.341 -3.383 1.00 80.06 249 ASP A N 1
ATOM 1930 C CA . ASP A 1 249 ? 8.906 5.289 -2.651 1.00 80.06 249 ASP A CA 1
ATOM 1931 C C . ASP A 1 249 ? 8.904 5.532 -1.140 1.00 80.06 249 ASP A C 1
ATOM 1933 O O . ASP A 1 249 ? 7.840 5.502 -0.523 1.00 80.06 249 ASP A O 1
ATOM 1937 N N . TYR A 1 250 ? 10.060 5.855 -0.557 1.00 80.50 250 TYR A N 1
ATOM 1938 C CA . TYR A 1 250 ? 10.162 6.167 0.869 1.00 80.50 250 TYR A CA 1
ATOM 1939 C C . TYR A 1 250 ? 9.329 7.386 1.256 1.00 80.50 250 TYR A C 1
ATOM 1941 O O . TYR A 1 250 ? 8.588 7.325 2.234 1.00 80.50 250 TYR A O 1
ATOM 1949 N N . ARG A 1 251 ? 9.390 8.470 0.471 1.00 83.00 251 ARG A N 1
ATOM 1950 C CA . ARG A 1 251 ? 8.575 9.662 0.744 1.00 83.00 251 ARG A CA 1
ATOM 1951 C C . ARG A 1 251 ? 7.090 9.348 0.666 1.00 83.00 251 ARG A C 1
ATOM 1953 O O . ARG A 1 251 ? 6.353 9.708 1.574 1.00 83.00 251 ARG A O 1
ATOM 1960 N N . SER A 1 252 ? 6.675 8.619 -0.369 1.00 87.19 252 SER A N 1
ATOM 1961 C CA . SER A 1 252 ? 5.272 8.256 -0.584 1.00 87.19 252 SER A CA 1
ATOM 1962 C C . SER A 1 252 ? 4.692 7.447 0.565 1.00 87.19 252 SER A C 1
ATOM 1964 O O . SER A 1 252 ? 3.568 7.704 0.976 1.00 87.19 252 SER A O 1
ATOM 1966 N N . TYR A 1 253 ? 5.444 6.501 1.134 1.00 87.81 253 TYR A N 1
ATOM 1967 C CA . TYR A 1 253 ? 4.989 5.768 2.321 1.00 87.81 253 TYR A CA 1
ATOM 1968 C C . TYR A 1 253 ? 4.645 6.672 3.486 1.00 87.81 253 TYR A C 1
ATOM 1970 O O . TYR A 1 253 ? 3.703 6.424 4.238 1.00 87.81 253 TYR A O 1
ATOM 1978 N N . ALA A 1 254 ? 5.414 7.732 3.597 1.00 88.06 254 ALA A N 1
ATOM 1979 C CA . ALA A 1 254 ? 5.378 8.611 4.715 1.00 88.06 254 ALA A CA 1
ATOM 1980 C C . ALA A 1 254 ? 4.210 9.603 4.639 1.00 88.06 254 ALA A C 1
ATOM 1982 O O . ALA A 1 254 ? 3.412 9.689 5.571 1.00 88.06 254 ALA A O 1
ATOM 1983 N N . ILE A 1 255 ? 4.029 10.253 3.485 1.00 89.56 255 ILE A N 1
ATOM 1984 C CA . ILE A 1 255 ? 2.852 11.098 3.219 1.00 89.56 255 ILE A CA 1
ATOM 1985 C C . ILE A 1 255 ? 1.551 10.292 3.138 1.00 89.56 255 ILE A C 1
ATOM 1987 O O . ILE A 1 255 ? 0.516 10.767 3.599 1.00 89.56 255 ILE A O 1
ATOM 1991 N N . TRP A 1 256 ? 1.589 9.065 2.609 1.00 92.56 256 TRP A N 1
ATOM 1992 C CA . TRP A 1 256 ? 0.428 8.178 2.598 1.00 92.56 256 TRP A CA 1
ATOM 1993 C C . TRP A 1 256 ? 0.000 7.819 4.024 1.00 92.56 256 TRP A C 1
ATOM 1995 O O . TRP A 1 256 ? -1.183 7.901 4.355 1.00 92.56 256 TRP A O 1
ATOM 2005 N N . GLY A 1 257 ? 0.964 7.452 4.871 1.00 93.56 257 GLY A N 1
ATOM 2006 C CA . GLY A 1 257 ? 0.715 7.134 6.271 1.00 93.56 257 GLY A CA 1
ATOM 2007 C C . GLY A 1 257 ? 0.162 8.306 7.065 1.00 93.56 257 GLY A C 1
ATOM 2008 O O . GLY A 1 257 ? -0.818 8.144 7.791 1.00 93.56 257 GLY A O 1
ATOM 2009 N N . LEU A 1 258 ? 0.731 9.496 6.860 1.00 93.44 258 LEU A N 1
ATOM 2010 C CA . LEU A 1 258 ? 0.236 10.726 7.468 1.00 93.44 258 LEU A CA 1
ATOM 2011 C C . LEU A 1 258 ? -1.207 11.031 7.045 1.00 93.44 258 LEU A C 1
ATOM 2013 O O . LEU A 1 258 ? -2.037 11.303 7.906 1.00 93.44 258 LEU A O 1
ATOM 2017 N N . ALA A 1 259 ? -1.530 10.924 5.751 1.00 94.12 259 ALA A N 1
ATOM 2018 C CA . ALA A 1 259 ? -2.894 11.132 5.262 1.00 94.12 259 ALA A CA 1
ATOM 2019 C C . ALA A 1 259 ? -3.888 10.130 5.879 1.00 94.12 259 ALA A C 1
ATOM 2021 O O . ALA A 1 259 ? -4.967 10.515 6.326 1.00 94.12 259 ALA A O 1
ATOM 2022 N N . ARG A 1 260 ? -3.515 8.844 5.964 1.00 95.31 260 ARG A N 1
ATOM 2023 C CA . ARG A 1 260 ? -4.357 7.808 6.586 1.00 95.31 260 ARG A CA 1
ATOM 2024 C C . ARG A 1 260 ? -4.599 8.053 8.071 1.00 95.31 260 ARG A C 1
ATOM 2026 O O . ARG A 1 260 ? -5.737 7.922 8.514 1.00 95.31 260 ARG A O 1
ATOM 2033 N N . ALA A 1 261 ? -3.568 8.429 8.819 1.00 95.75 261 ALA A N 1
ATOM 2034 C CA . ALA A 1 261 ? -3.716 8.747 10.233 1.00 95.75 261 ALA A CA 1
ATOM 2035 C C . ALA A 1 261 ? -4.507 10.029 10.474 1.00 95.75 261 ALA A C 1
ATOM 2037 O O . ALA A 1 261 ? -5.375 10.032 11.340 1.00 95.75 261 ALA A O 1
ATOM 2038 N N . ALA A 1 262 ? -4.273 11.079 9.682 1.00 94.69 262 ALA A N 1
ATOM 2039 C CA . ALA A 1 262 ? -5.036 12.322 9.756 1.00 94.69 262 ALA A CA 1
ATOM 2040 C C . ALA A 1 262 ? -6.541 12.081 9.565 1.00 94.69 262 ALA A C 1
ATOM 2042 O O . ALA A 1 262 ? -7.339 12.637 10.317 1.00 94.69 262 ALA A O 1
ATOM 2043 N N . ALA A 1 263 ? -6.917 11.212 8.617 1.00 93.81 263 ALA A N 1
ATOM 2044 C CA . ALA A 1 263 ? -8.305 10.799 8.416 1.00 93.81 263 ALA A CA 1
ATOM 2045 C C . ALA A 1 263 ? -8.881 10.075 9.646 1.00 93.81 263 ALA A C 1
ATOM 2047 O O . ALA A 1 263 ? -9.979 10.395 10.087 1.00 93.81 263 ALA A O 1
ATOM 2048 N N . SER A 1 264 ? -8.130 9.124 10.211 1.00 94.88 264 SER A N 1
ATOM 2049 C CA . SER A 1 264 ? -8.565 8.298 11.349 1.00 94.88 264 SER A CA 1
ATOM 2050 C C . SER A 1 264 ? -8.870 9.121 12.610 1.00 94.88 264 SER A C 1
ATOM 2052 O O . SER A 1 264 ? -9.818 8.839 13.342 1.00 94.88 264 SER A O 1
ATOM 2054 N N . ILE A 1 265 ? -8.100 10.189 12.852 1.00 94.56 265 ILE A N 1
ATOM 2055 C CA . ILE A 1 265 ? -8.262 11.047 14.038 1.00 94.56 265 ILE A CA 1
ATOM 2056 C C . ILE A 1 265 ? -9.003 12.365 13.768 1.00 94.56 265 ILE A C 1
ATOM 2058 O O . ILE A 1 265 ? -9.065 13.193 14.676 1.00 94.56 265 ILE A O 1
ATOM 2062 N N . ASP A 1 266 ? -9.550 12.557 12.564 1.00 92.25 266 ASP A N 1
ATOM 2063 C CA . ASP A 1 266 ? -10.230 13.787 12.121 1.00 92.25 266 ASP A CA 1
ATOM 2064 C C . ASP A 1 266 ? -9.375 15.059 12.312 1.00 92.25 266 ASP A C 1
ATOM 2066 O O . ASP A 1 266 ? -9.773 16.045 12.936 1.00 92.25 266 ASP A O 1
ATOM 2070 N N . ARG A 1 267 ? -8.136 15.025 11.802 1.00 91.50 267 ARG A N 1
ATOM 2071 C CA . ARG A 1 267 ? -7.171 16.138 11.887 1.00 91.50 267 ARG A CA 1
ATOM 2072 C C . ARG A 1 267 ? -6.740 16.615 10.493 1.00 91.50 267 ARG A C 1
ATOM 2074 O O . ARG A 1 267 ? -5.581 16.433 10.115 1.00 91.50 267 ARG A O 1
ATOM 2081 N N . PRO A 1 268 ? -7.625 17.282 9.729 1.00 89.12 268 PRO A N 1
ATOM 2082 C CA . PRO A 1 268 ? -7.331 17.710 8.358 1.00 89.12 268 PRO A CA 1
ATOM 2083 C C . PRO A 1 268 ? -6.176 18.721 8.259 1.00 89.12 268 PRO A C 1
ATOM 2085 O O . PRO A 1 268 ? -5.524 18.804 7.225 1.00 89.12 268 PRO A O 1
ATOM 2088 N N . ALA A 1 269 ? -5.855 19.453 9.334 1.00 87.56 269 ALA A N 1
ATOM 2089 C CA . ALA A 1 269 ? -4.724 20.390 9.357 1.00 87.56 269 ALA A CA 1
ATOM 2090 C C . ALA A 1 269 ? -3.365 19.721 9.044 1.00 87.56 269 ALA A C 1
ATOM 2092 O O . ALA A 1 269 ? -2.494 20.351 8.436 1.00 87.56 269 ALA A O 1
ATOM 2093 N N . ALA A 1 270 ? -3.217 18.431 9.375 1.00 88.38 270 ALA A N 1
ATOM 2094 C CA . ALA A 1 270 ? -2.016 17.647 9.084 1.00 88.38 270 ALA A CA 1
ATOM 2095 C C . ALA A 1 270 ? -1.789 17.426 7.577 1.00 88.38 270 ALA A C 1
ATOM 2097 O O . ALA A 1 270 ? -0.680 17.100 7.148 1.00 88.38 270 ALA A O 1
ATOM 2098 N N . LEU A 1 271 ? -2.822 17.625 6.749 1.00 91.12 271 LEU A N 1
ATOM 2099 C CA . LEU A 1 271 ? -2.739 17.430 5.303 1.00 91.12 271 LEU A CA 1
ATOM 2100 C C . LEU A 1 271 ? -1.926 18.511 4.589 1.00 91.12 271 LEU A C 1
ATOM 2102 O O . LEU A 1 271 ? -1.411 18.241 3.508 1.00 91.12 271 LEU A O 1
ATOM 2106 N N . SER A 1 272 ? -1.709 19.674 5.208 1.00 88.94 272 SER A N 1
ATOM 2107 C CA . SER A 1 272 ? -0.803 20.710 4.680 1.00 88.94 272 SER A CA 1
ATOM 2108 C C . SER A 1 272 ? 0.618 20.175 4.416 1.00 88.94 272 SER A C 1
ATOM 2110 O O . SER A 1 272 ? 1.291 20.563 3.454 1.00 88.94 272 SER A O 1
ATOM 2112 N N . VAL A 1 273 ? 1.062 19.205 5.225 1.00 85.75 273 VAL A N 1
ATOM 2113 C CA . VAL A 1 273 ? 2.339 18.501 5.043 1.00 85.75 273 VAL A CA 1
ATOM 2114 C C . VAL A 1 273 ? 2.327 17.621 3.796 1.00 85.75 273 VAL A C 1
ATOM 2116 O O . VAL A 1 273 ? 3.305 17.579 3.043 1.00 85.75 273 VAL A O 1
ATOM 2119 N N . VAL A 1 274 ? 1.213 16.925 3.572 1.00 89.44 274 VAL A N 1
ATOM 2120 C CA . VAL A 1 274 ? 0.999 16.059 2.410 1.00 89.44 274 VAL A CA 1
ATOM 2121 C C . VAL A 1 274 ? 0.947 16.900 1.133 1.00 89.44 274 VAL A C 1
ATOM 2123 O O . VAL A 1 274 ? 1.626 16.562 0.165 1.00 89.44 274 VAL A O 1
ATOM 2126 N N . GLU A 1 275 ? 0.228 18.024 1.153 1.00 90.06 275 GLU A N 1
ATOM 2127 C CA . GLU A 1 275 ? 0.097 18.972 0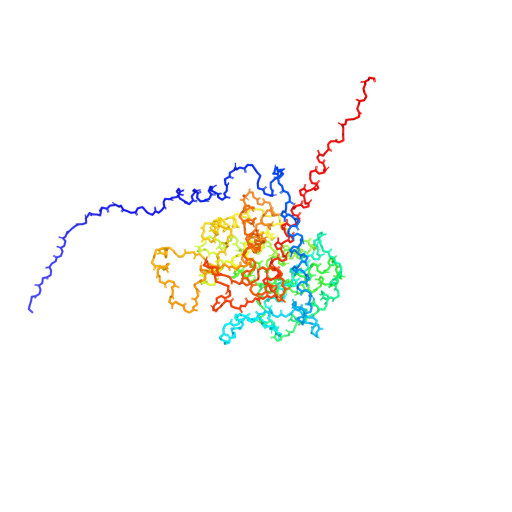.036 1.00 90.06 275 GLU A CA 1
ATOM 2128 C C . GLU A 1 275 ? 1.449 19.499 -0.424 1.00 90.06 275 GLU A C 1
ATOM 2130 O O . GLU A 1 275 ? 1.829 19.282 -1.572 1.00 90.06 275 GLU A O 1
ATOM 2135 N N . THR A 1 276 ? 2.226 20.074 0.498 1.00 85.81 276 THR A N 1
ATOM 2136 C CA . THR A 1 276 ? 3.570 20.606 0.213 1.00 85.81 276 THR A CA 1
ATOM 2137 C C . THR A 1 276 ? 4.442 19.577 -0.516 1.00 85.81 276 THR A C 1
ATOM 2139 O O . THR A 1 276 ? 5.236 19.890 -1.408 1.00 85.81 276 THR A O 1
ATOM 2142 N N . HIS A 1 277 ? 4.323 18.309 -0.123 1.00 83.69 277 HIS A N 1
ATOM 2143 C CA . HIS A 1 277 ? 5.117 17.242 -0.702 1.00 83.69 277 HIS A CA 1
ATOM 2144 C C . HIS A 1 277 ? 4.585 16.760 -2.057 1.00 83.69 277 HIS A C 1
ATOM 2146 O O . HIS A 1 277 ? 5.385 16.484 -2.959 1.00 83.69 277 HIS A O 1
ATOM 2152 N N . LEU A 1 278 ? 3.264 16.652 -2.207 1.00 88.12 278 LEU A N 1
ATOM 2153 C CA . LEU A 1 278 ? 2.638 16.339 -3.487 1.00 88.12 278 LEU A CA 1
ATOM 2154 C C . LEU A 1 278 ? 2.992 17.417 -4.512 1.00 88.12 278 LEU A C 1
ATOM 2156 O O . LEU A 1 278 ? 3.528 17.073 -5.558 1.00 88.12 278 LEU A O 1
ATOM 2160 N N . GLU A 1 279 ? 2.841 18.701 -4.185 1.00 88.12 279 GLU A N 1
ATOM 2161 C CA . GLU A 1 279 ? 3.217 19.818 -5.062 1.00 88.12 279 GLU A CA 1
ATOM 2162 C C . GLU A 1 279 ? 4.667 19.709 -5.541 1.00 88.12 279 GLU A C 1
ATOM 2164 O O . GLU A 1 279 ? 4.941 19.711 -6.744 1.00 88.12 279 GLU A O 1
ATOM 2169 N N . ARG A 1 280 ? 5.608 19.511 -4.610 1.00 83.19 280 ARG A N 1
ATOM 2170 C CA . ARG A 1 280 ? 7.023 19.342 -4.958 1.00 83.19 280 ARG A CA 1
ATOM 2171 C C . ARG A 1 280 ? 7.265 18.115 -5.835 1.00 83.19 280 ARG A C 1
ATOM 2173 O O . ARG A 1 280 ? 8.043 18.178 -6.783 1.00 83.19 280 ARG A O 1
ATOM 2180 N N . THR A 1 281 ? 6.611 16.997 -5.534 1.00 85.31 281 THR A N 1
ATOM 2181 C CA . THR A 1 281 ? 6.703 15.768 -6.332 1.00 85.31 281 THR A CA 1
ATOM 2182 C C . THR A 1 281 ? 6.224 15.997 -7.759 1.00 85.31 281 THR A C 1
ATOM 2184 O O . THR A 1 281 ? 6.891 15.569 -8.704 1.00 85.31 281 THR A O 1
ATOM 2187 N N . LEU A 1 282 ? 5.080 16.664 -7.921 1.00 86.12 282 LEU A N 1
ATOM 2188 C CA . LEU A 1 282 ? 4.500 16.948 -9.228 1.00 86.12 282 LEU A CA 1
ATOM 2189 C C . LEU A 1 282 ? 5.445 17.800 -10.080 1.00 86.12 282 LEU A C 1
ATOM 2191 O O . LEU A 1 282 ? 5.615 17.516 -11.262 1.00 86.12 282 LEU A O 1
ATOM 2195 N N . VAL A 1 283 ? 6.124 18.776 -9.473 1.00 83.88 283 VAL A N 1
ATOM 2196 C CA . VAL A 1 283 ? 7.100 19.631 -10.167 1.00 83.88 283 VAL A CA 1
ATOM 2197 C C . VAL A 1 283 ? 8.400 18.887 -10.496 1.00 83.88 283 VAL A C 1
ATOM 2199 O O . VAL A 1 283 ? 8.911 18.981 -11.616 1.00 83.88 283 VAL A O 1
ATOM 2202 N N . ASP A 1 284 ? 8.954 18.152 -9.531 1.00 82.19 284 ASP A N 1
ATOM 2203 C CA . ASP A 1 284 ? 10.329 17.645 -9.613 1.00 82.19 284 ASP A CA 1
ATOM 2204 C C . ASP A 1 284 ? 10.440 16.246 -10.245 1.00 82.19 284 ASP A C 1
ATOM 2206 O O . ASP A 1 284 ? 11.520 15.865 -10.718 1.00 82.19 284 ASP A O 1
ATOM 2210 N N . GLN A 1 285 ? 9.367 15.446 -10.200 1.00 86.81 285 GLN A N 1
ATOM 2211 C CA . GLN A 1 285 ? 9.428 13.998 -10.448 1.00 86.81 285 GLN A CA 1
ATOM 2212 C C . GLN A 1 285 ? 8.338 13.450 -11.371 1.00 86.81 285 GLN A C 1
ATOM 2214 O O . GLN A 1 285 ? 8.534 12.357 -11.909 1.00 86.81 285 GLN A O 1
ATOM 2219 N N . VAL A 1 286 ? 7.228 14.161 -11.580 1.00 87.69 286 VAL A N 1
ATOM 2220 C CA . VAL A 1 286 ? 6.180 13.724 -12.514 1.00 87.69 286 VAL A CA 1
ATOM 2221 C C . VAL A 1 286 ? 6.453 14.275 -13.907 1.00 87.69 286 VAL A C 1
ATOM 2223 O O . VAL A 1 286 ? 6.667 15.468 -14.114 1.00 87.69 286 VAL A O 1
ATOM 2226 N N . ARG A 1 287 ? 6.490 13.377 -14.889 1.00 86.50 287 ARG A N 1
ATOM 2227 C CA . ARG A 1 287 ? 6.671 13.726 -16.299 1.00 86.50 287 ARG A CA 1
ATOM 2228 C C . ARG A 1 287 ? 5.342 14.114 -16.940 1.00 86.50 287 ARG A C 1
ATOM 2230 O O . ARG A 1 287 ? 4.281 13.677 -16.512 1.00 86.50 287 ARG A O 1
ATOM 2237 N N . ALA A 1 288 ? 5.424 14.837 -18.055 1.00 80.81 288 ALA A N 1
ATOM 2238 C CA . ALA A 1 288 ? 4.257 15.212 -18.856 1.00 80.81 288 ALA A CA 1
ATOM 2239 C C . ALA A 1 288 ? 3.458 14.006 -19.393 1.00 80.81 288 ALA A C 1
ATOM 2241 O O . ALA A 1 288 ? 2.275 14.139 -19.674 1.00 80.81 288 ALA A O 1
ATOM 2242 N N . ASP A 1 289 ? 4.083 12.831 -19.528 1.00 80.38 289 ASP A N 1
ATOM 2243 C CA . ASP A 1 289 ? 3.410 11.590 -19.929 1.00 80.38 289 ASP A CA 1
ATOM 2244 C C . ASP A 1 289 ? 2.864 10.775 -18.744 1.00 80.38 289 ASP A C 1
ATOM 2246 O O . ASP A 1 289 ? 2.545 9.604 -18.919 1.00 80.38 289 ASP A O 1
ATOM 2250 N N . GLY A 1 290 ? 2.811 11.358 -17.541 1.00 85.38 290 GLY A N 1
ATOM 2251 C CA . GLY A 1 290 ? 2.339 10.709 -16.314 1.00 85.38 290 GLY A CA 1
ATOM 2252 C C . GLY A 1 290 ? 3.398 9.885 -15.579 1.00 85.38 290 GLY A C 1
ATOM 2253 O O . GLY A 1 290 ? 3.194 9.521 -14.428 1.00 85.38 290 GLY A O 1
ATOM 2254 N N . GLY A 1 291 ? 4.559 9.620 -16.189 1.00 88.56 291 GLY A N 1
ATOM 2255 C CA . GLY A 1 291 ? 5.592 8.787 -15.576 1.00 88.56 291 GLY A CA 1
ATOM 2256 C C . GLY A 1 291 ? 6.265 9.441 -14.362 1.00 88.56 291 GLY A C 1
ATOM 2257 O O . GLY A 1 291 ? 6.947 10.457 -14.492 1.00 88.56 291 GLY A O 1
ATOM 2258 N N . VAL A 1 292 ? 6.155 8.811 -13.192 1.00 90.88 292 VAL A N 1
ATOM 2259 C CA . VAL A 1 292 ? 6.842 9.206 -11.949 1.00 90.88 292 VAL A CA 1
ATOM 2260 C C . VAL A 1 292 ? 8.276 8.660 -11.889 1.00 90.88 292 VAL A C 1
ATOM 2262 O O . VAL A 1 292 ? 8.506 7.443 -11.895 1.00 90.88 292 VAL A O 1
ATOM 2265 N N . LEU A 1 293 ? 9.252 9.562 -11.785 1.00 88.62 293 LEU A N 1
ATOM 2266 C CA . LEU A 1 293 ? 10.678 9.257 -11.636 1.00 88.62 293 LEU A CA 1
ATOM 2267 C C . LEU A 1 293 ? 11.028 8.781 -10.220 1.00 88.62 293 LEU A C 1
ATOM 2269 O O . LEU A 1 293 ? 10.466 9.245 -9.229 1.00 88.62 293 LEU A O 1
ATOM 2273 N N . SER A 1 294 ? 12.029 7.902 -10.103 1.00 86.88 294 SER A N 1
ATOM 2274 C CA . SER A 1 294 ? 12.449 7.365 -8.797 1.00 86.88 294 SER A CA 1
ATOM 2275 C C . SER A 1 294 ? 13.151 8.380 -7.898 1.00 86.88 294 SER A C 1
ATOM 2277 O O . SER A 1 294 ? 13.166 8.180 -6.690 1.00 86.88 294 SER A O 1
ATOM 2279 N N . ALA A 1 295 ? 13.722 9.447 -8.458 1.00 85.19 295 ALA A N 1
ATOM 2280 C CA . ALA A 1 295 ? 14.325 10.547 -7.710 1.00 85.19 295 ALA A CA 1
ATOM 2281 C C . ALA A 1 295 ? 14.181 11.870 -8.487 1.00 85.19 295 ALA A C 1
ATOM 2283 O O . ALA A 1 295 ? 14.038 11.821 -9.714 1.00 85.19 295 ALA A O 1
ATOM 2284 N N . PRO A 1 296 ? 14.264 13.033 -7.810 1.00 81.88 296 PRO A N 1
ATOM 2285 C CA . PRO A 1 296 ? 14.270 14.345 -8.455 1.00 81.88 296 PRO A CA 1
ATOM 2286 C C . PRO A 1 296 ? 15.367 14.487 -9.510 1.00 81.88 296 PRO A C 1
ATOM 2288 O O . PRO A 1 296 ? 16.486 13.993 -9.337 1.00 81.88 296 PRO A O 1
ATOM 2291 N N . VAL A 1 297 ? 15.068 15.220 -10.583 1.00 76.81 297 VAL A N 1
ATOM 2292 C CA . VAL A 1 297 ? 16.073 15.578 -11.592 1.00 76.81 297 VAL A CA 1
ATOM 2293 C C . VAL A 1 297 ? 17.029 16.623 -10.997 1.00 76.81 297 VAL A C 1
ATOM 2295 O O . VAL A 1 297 ? 16.566 17.692 -10.601 1.00 76.81 297 VAL A O 1
ATOM 2298 N N . PRO A 1 298 ? 18.356 16.385 -10.938 1.00 73.62 298 PRO A N 1
ATOM 2299 C CA . PRO A 1 298 ? 19.261 17.340 -10.306 1.00 73.62 298 PRO A CA 1
ATOM 2300 C C . PRO A 1 298 ? 19.348 18.658 -11.090 1.00 73.62 298 PRO A C 1
ATOM 2302 O O . PRO A 1 298 ? 19.457 18.656 -12.325 1.00 73.62 298 PRO A O 1
ATOM 2305 N N . ALA A 1 299 ? 19.379 19.784 -10.371 1.00 65.12 299 ALA A N 1
ATOM 2306 C CA . ALA A 1 299 ? 19.588 21.109 -10.952 1.00 65.12 299 ALA A CA 1
ATOM 2307 C C . ALA A 1 299 ? 20.902 21.139 -11.765 1.00 65.12 299 ALA A C 1
ATOM 2309 O O . ALA A 1 299 ? 21.938 20.660 -11.311 1.00 65.12 299 ALA A O 1
ATOM 2310 N N . GLY A 1 300 ? 20.852 21.624 -13.010 1.00 61.38 300 GLY A N 1
ATOM 2311 C CA . GLY A 1 300 ? 22.012 21.683 -13.918 1.00 61.38 300 GLY A CA 1
ATOM 2312 C C . GLY A 1 300 ? 22.306 20.414 -14.738 1.00 61.38 300 GLY A C 1
ATOM 2313 O O . GLY A 1 300 ? 23.154 20.441 -15.628 1.00 61.38 300 GLY A O 1
ATOM 2314 N N . SER A 1 301 ? 21.583 19.307 -14.525 1.00 56.47 301 SER A N 1
ATOM 2315 C CA . SER A 1 301 ? 21.839 18.039 -15.242 1.00 56.47 301 SER A CA 1
ATOM 2316 C C . SER A 1 301 ? 21.156 17.930 -16.613 1.00 56.47 301 SER A C 1
ATOM 2318 O O . SER A 1 301 ? 21.502 17.041 -17.394 1.00 56.47 301 SER A O 1
ATOM 2320 N N . ARG A 1 302 ? 20.223 18.840 -16.942 1.00 54.22 302 ARG A N 1
ATOM 2321 C CA . ARG A 1 302 ? 19.376 18.751 -18.151 1.00 54.22 302 ARG A CA 1
ATOM 2322 C C . ARG A 1 302 ? 20.135 18.872 -19.481 1.00 54.22 302 ARG A C 1
ATOM 2324 O O . ARG A 1 302 ? 19.654 18.337 -20.465 1.00 54.22 302 ARG A O 1
ATOM 2331 N N . LEU A 1 303 ? 21.313 19.500 -19.534 1.00 50.22 303 LEU A N 1
ATOM 2332 C CA . LEU A 1 303 ? 22.077 19.659 -20.789 1.00 50.22 303 LEU A CA 1
ATOM 2333 C C . LEU A 1 303 ? 23.362 18.817 -20.831 1.00 50.22 303 LEU A C 1
ATOM 2335 O O . LEU A 1 303 ? 23.646 18.162 -21.830 1.00 50.22 303 LEU A O 1
ATOM 2339 N N . GLY A 1 304 ? 24.125 18.764 -19.735 1.00 46.81 304 GLY A N 1
ATOM 2340 C CA . GLY A 1 304 ? 25.436 18.102 -19.722 1.00 46.81 304 GLY A CA 1
ATOM 2341 C C . GLY A 1 304 ? 25.411 16.579 -19.548 1.00 46.81 304 GLY A C 1
ATOM 2342 O O . GLY A 1 304 ? 26.35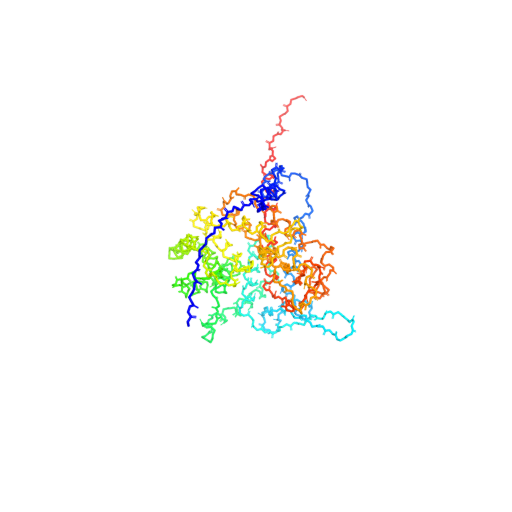7 15.912 -19.964 1.00 46.81 304 GLY A O 1
ATOM 2343 N N . GLN A 1 305 ? 24.363 16.009 -18.935 1.00 45.88 305 GLN A N 1
ATOM 2344 C CA . GLN A 1 305 ? 24.295 14.567 -18.640 1.00 45.88 305 GLN A CA 1
ATOM 2345 C C . GLN A 1 305 ? 23.435 13.769 -19.623 1.00 45.88 305 GLN A C 1
ATOM 2347 O O . GLN A 1 305 ? 23.711 12.587 -19.803 1.00 45.88 305 GLN A O 1
ATOM 2352 N N . ILE A 1 306 ? 22.493 14.399 -20.336 1.00 48.38 306 ILE A N 1
ATOM 2353 C CA . ILE A 1 306 ? 21.812 13.772 -21.486 1.00 48.38 306 ILE A CA 1
ATOM 2354 C C . ILE A 1 306 ? 22.845 13.377 -22.558 1.00 48.38 306 ILE A C 1
ATOM 2356 O O . ILE A 1 306 ? 22.779 12.283 -23.106 1.00 48.38 306 ILE A O 1
ATOM 2360 N N . LEU A 1 307 ? 23.884 14.199 -22.753 1.00 43.53 307 LEU A N 1
ATOM 2361 C CA . LEU A 1 307 ? 25.004 13.910 -23.660 1.00 43.53 307 LEU A CA 1
ATOM 2362 C C . LEU A 1 307 ? 26.030 12.900 -23.102 1.00 43.53 307 LEU A C 1
ATOM 2364 O O . LEU A 1 307 ? 26.768 12.294 -23.872 1.00 43.53 307 LEU A O 1
ATOM 2368 N N . ARG A 1 308 ? 26.090 12.686 -21.777 1.00 46.34 308 ARG A N 1
ATOM 2369 C CA . ARG A 1 308 ? 27.020 11.730 -21.126 1.00 46.34 308 ARG A CA 1
ATOM 2370 C C . ARG A 1 308 ? 26.350 10.427 -20.668 1.00 46.34 308 ARG A C 1
ATOM 2372 O O . ARG A 1 308 ? 27.034 9.543 -20.160 1.00 46.34 308 ARG A O 1
ATOM 2379 N N . GLY A 1 309 ? 25.037 10.288 -20.853 1.00 43.28 309 GLY A N 1
ATOM 2380 C CA . GLY A 1 309 ? 24.223 9.164 -20.374 1.00 43.28 309 GLY A CA 1
ATOM 2381 C C . GLY A 1 309 ? 24.515 7.812 -21.033 1.00 43.28 309 GLY A C 1
ATOM 2382 O O . GLY A 1 309 ? 23.986 6.800 -20.589 1.00 43.28 309 GLY A O 1
ATOM 2383 N N . VAL A 1 310 ? 25.384 7.771 -22.045 1.00 46.81 310 VAL A N 1
ATOM 2384 C CA . VAL A 1 310 ? 25.691 6.567 -22.834 1.00 46.81 310 VAL A CA 1
ATOM 2385 C C . VAL A 1 310 ? 26.820 5.713 -22.219 1.00 46.81 310 VAL A C 1
ATOM 2387 O O . VAL A 1 310 ? 27.043 4.590 -22.657 1.00 46.81 310 VAL A O 1
ATOM 2390 N N . THR A 1 311 ? 27.526 6.177 -21.176 1.00 46.00 311 THR A N 1
ATOM 2391 C CA . THR A 1 311 ? 28.742 5.488 -20.676 1.00 46.00 311 THR A CA 1
ATOM 2392 C C . THR A 1 311 ? 28.631 4.803 -19.309 1.00 46.00 311 THR A C 1
ATOM 2394 O O . THR A 1 311 ? 29.549 4.074 -18.929 1.00 46.00 311 THR A O 1
ATOM 2397 N N . ARG A 1 312 ? 27.539 4.967 -18.547 1.00 54.34 312 ARG A N 1
ATOM 2398 C CA . ARG A 1 312 ? 27.386 4.271 -17.251 1.00 54.34 312 ARG A CA 1
ATOM 2399 C C . ARG A 1 312 ? 26.736 2.897 -17.429 1.00 54.34 312 ARG A C 1
ATOM 2401 O O . ARG A 1 312 ? 25.677 2.781 -18.031 1.00 54.34 312 ARG A O 1
ATOM 2408 N N . LYS A 1 313 ? 27.334 1.860 -16.822 1.00 65.06 313 LYS A N 1
ATOM 2409 C CA . LYS A 1 313 ? 26.778 0.489 -16.786 1.00 65.06 313 LYS A CA 1
ATOM 2410 C C . LYS A 1 313 ? 25.403 0.406 -16.098 1.00 65.06 313 LYS A C 1
ATOM 2412 O O . LYS A 1 313 ? 24.665 -0.530 -16.378 1.00 65.06 313 LYS A O 1
ATOM 2417 N N . GLN A 1 314 ? 25.057 1.364 -15.233 1.00 74.56 314 GLN A N 1
ATOM 2418 C CA . GLN A 1 314 ? 23.781 1.449 -14.512 1.00 74.56 314 GLN A CA 1
ATOM 2419 C C . GLN A 1 314 ? 23.188 2.866 -14.653 1.00 74.56 314 GLN A C 1
ATOM 2421 O O . GLN A 1 314 ? 23.926 3.836 -14.445 1.00 74.56 314 GLN A O 1
ATOM 2426 N N . PRO A 1 315 ? 21.890 3.009 -14.994 1.00 80.00 315 PRO A N 1
ATOM 2427 C CA . PRO A 1 315 ? 21.241 4.316 -15.081 1.00 80.00 315 PRO A CA 1
ATOM 2428 C C . PRO A 1 315 ? 21.106 4.963 -13.698 1.00 80.00 315 PRO A C 1
ATOM 2430 O O . PRO A 1 315 ? 20.992 4.274 -12.683 1.00 80.00 315 PRO A O 1
ATOM 2433 N N . ALA A 1 316 ? 21.104 6.294 -13.655 1.00 82.31 316 ALA A N 1
ATOM 2434 C CA . ALA A 1 316 ? 20.830 7.040 -12.430 1.00 82.31 316 ALA A CA 1
ATOM 2435 C C . ALA A 1 316 ? 19.352 6.901 -12.019 1.00 82.31 316 ALA A C 1
ATOM 2437 O O . ALA A 1 316 ? 18.482 6.731 -12.868 1.00 82.31 316 ALA A O 1
ATOM 2438 N N . SER A 1 317 ? 19.039 7.032 -10.727 1.00 80.06 317 SER A N 1
ATOM 2439 C CA . SER A 1 317 ? 17.668 6.886 -10.204 1.00 80.06 317 SER A CA 1
ATOM 2440 C C . SER A 1 317 ? 16.657 7.849 -10.840 1.00 80.06 317 SER A C 1
ATOM 2442 O O . SER A 1 317 ? 15.528 7.451 -11.111 1.00 80.06 317 SER A O 1
ATOM 2444 N N . TRP A 1 318 ? 17.059 9.083 -11.158 1.00 84.00 318 TRP A N 1
ATOM 2445 C CA . TRP A 1 318 ? 16.213 10.056 -11.865 1.00 84.00 318 TRP A CA 1
ATOM 2446 C C . TRP A 1 318 ? 15.940 9.677 -13.331 1.00 84.00 318 TRP A C 1
ATOM 2448 O O . TRP A 1 318 ? 15.052 10.244 -13.956 1.00 84.00 318 TRP A O 1
ATOM 2458 N N . GLN A 1 319 ? 16.676 8.711 -13.892 1.00 84.50 319 GLN A N 1
ATOM 2459 C CA . GLN A 1 319 ? 16.418 8.158 -15.224 1.00 84.50 319 GLN A CA 1
ATOM 2460 C C . GLN A 1 319 ? 15.468 6.959 -15.183 1.00 84.50 319 GLN A C 1
ATOM 2462 O O . GLN A 1 319 ? 15.134 6.439 -16.243 1.00 84.50 319 GLN A O 1
ATOM 2467 N N . VAL A 1 320 ? 15.061 6.491 -13.999 1.00 87.06 320 VAL A N 1
ATOM 2468 C CA . VAL A 1 320 ? 14.276 5.263 -13.834 1.00 87.06 320 VAL A CA 1
ATOM 2469 C C . VAL A 1 320 ? 12.839 5.583 -13.441 1.00 87.06 320 VAL A C 1
ATOM 2471 O O . VAL A 1 320 ? 12.579 6.225 -12.421 1.00 87.06 320 VAL A O 1
ATOM 2474 N N . VAL A 1 321 ? 11.911 5.055 -14.232 1.00 88.44 321 VAL A N 1
ATOM 2475 C CA . VAL A 1 321 ? 10.467 5.040 -14.003 1.00 88.44 321 VAL A CA 1
ATOM 2476 C C . VAL A 1 321 ? 10.083 3.652 -13.497 1.00 88.44 321 VAL A C 1
ATOM 2478 O O . VAL A 1 321 ? 10.472 2.636 -14.078 1.00 88.44 321 VAL A O 1
ATOM 2481 N N . ARG A 1 322 ? 9.337 3.593 -12.392 1.00 87.56 322 ARG A N 1
ATOM 2482 C CA . ARG A 1 322 ? 8.867 2.332 -11.802 1.00 87.56 322 ARG A CA 1
ATOM 2483 C C . ARG A 1 322 ? 7.339 2.302 -11.765 1.00 87.56 322 ARG A C 1
ATOM 2485 O O . ARG A 1 322 ? 6.758 3.287 -11.305 1.00 87.56 322 ARG A O 1
ATOM 2492 N N . PRO A 1 323 ? 6.700 1.183 -12.143 1.00 88.69 323 PRO A N 1
ATOM 2493 C CA . PRO A 1 323 ? 5.261 0.976 -11.959 1.00 88.69 323 PRO A CA 1
ATOM 2494 C C . PRO A 1 323 ? 4.814 1.199 -10.508 1.00 88.69 323 PRO A C 1
ATOM 2496 O O . PRO A 1 323 ? 3.856 1.924 -10.253 1.00 88.69 323 PRO A O 1
ATOM 2499 N N . ARG A 1 324 ? 5.596 0.706 -9.536 1.00 90.31 324 ARG A N 1
ATOM 2500 C CA . ARG A 1 324 ? 5.351 0.952 -8.105 1.00 90.31 324 ARG A CA 1
ATOM 2501 C C . ARG A 1 324 ? 5.274 2.434 -7.743 1.00 90.31 324 ARG A C 1
ATOM 2503 O O . ARG A 1 324 ? 4.457 2.795 -6.908 1.00 90.31 324 ARG A O 1
ATOM 2510 N N . ASN A 1 325 ? 6.085 3.299 -8.352 1.00 92.56 325 ASN A N 1
ATOM 2511 C CA . ASN A 1 325 ? 6.024 4.733 -8.058 1.00 92.56 325 ASN A CA 1
ATOM 2512 C C . ASN A 1 325 ? 4.712 5.342 -8.564 1.00 92.56 325 ASN A C 1
ATOM 2514 O O . ASN A 1 325 ? 4.129 6.179 -7.887 1.00 92.56 325 ASN A O 1
ATOM 2518 N N . GLN A 1 326 ? 4.209 4.880 -9.709 1.00 91.44 326 GLN A N 1
ATOM 2519 C CA . GLN A 1 326 ? 2.904 5.322 -10.204 1.00 91.44 326 GLN A CA 1
ATOM 2520 C C . GLN A 1 326 ? 1.802 4.944 -9.211 1.00 91.44 326 GLN A C 1
ATOM 2522 O O . GLN A 1 326 ? 0.995 5.774 -8.798 1.00 91.44 326 GLN A O 1
ATOM 2527 N N . ALA A 1 327 ? 1.838 3.688 -8.763 1.00 92.62 327 ALA A N 1
ATOM 2528 C CA . ALA A 1 327 ? 0.883 3.140 -7.815 1.00 92.62 327 ALA A CA 1
ATOM 2529 C C . ALA A 1 327 ? 0.918 3.864 -6.460 1.00 92.62 327 ALA A C 1
ATOM 2531 O O . ALA A 1 327 ? -0.125 4.171 -5.883 1.00 92.62 327 ALA A O 1
ATOM 2532 N N . LEU A 1 328 ? 2.116 4.178 -5.959 1.00 92.81 328 LEU A N 1
ATOM 2533 C CA . LEU A 1 328 ? 2.294 4.906 -4.705 1.00 92.81 328 LEU A CA 1
ATOM 2534 C C . LEU A 1 328 ? 1.789 6.352 -4.794 1.00 92.81 328 LEU A C 1
ATOM 2536 O O . LEU A 1 328 ? 1.153 6.804 -3.841 1.00 92.81 328 LEU A O 1
ATOM 2540 N N . LEU A 1 329 ? 1.996 7.050 -5.921 1.00 93.25 329 LEU A N 1
ATOM 2541 C CA . LEU A 1 329 ? 1.423 8.385 -6.128 1.00 93.25 329 LEU A CA 1
ATOM 2542 C C . LEU A 1 329 ? -0.104 8.323 -6.054 1.00 93.25 329 LEU A C 1
ATOM 2544 O O . LEU A 1 329 ? -0.707 9.022 -5.242 1.00 93.25 329 LEU A O 1
ATOM 2548 N N . ALA A 1 330 ? -0.718 7.440 -6.842 1.00 92.19 330 ALA A N 1
ATOM 2549 C CA . ALA A 1 330 ? -2.170 7.319 -6.894 1.00 92.19 330 ALA A CA 1
ATOM 2550 C C . ALA A 1 330 ? -2.776 6.916 -5.544 1.00 92.19 330 ALA A C 1
ATOM 2552 O O . ALA A 1 330 ? -3.757 7.503 -5.095 1.00 92.19 330 ALA A O 1
ATOM 2553 N N . THR A 1 331 ? -2.142 5.974 -4.845 1.00 92.50 331 THR A N 1
ATOM 2554 C CA . THR A 1 331 ? -2.597 5.548 -3.516 1.00 92.50 331 THR A CA 1
ATOM 2555 C C . THR A 1 331 ? -2.468 6.659 -2.473 1.00 92.50 331 THR A C 1
ATOM 2557 O O . THR A 1 331 ? -3.306 6.766 -1.577 1.00 92.50 331 THR A O 1
ATOM 2560 N N . THR A 1 332 ? -1.434 7.497 -2.573 1.00 93.00 332 THR A N 1
ATOM 2561 C CA . THR A 1 332 ? -1.280 8.646 -1.673 1.00 93.00 332 THR A CA 1
ATOM 2562 C C . THR A 1 332 ? -2.336 9.707 -1.952 1.00 93.00 332 THR A C 1
ATOM 2564 O O . THR A 1 332 ? -2.976 10.169 -1.012 1.00 93.00 332 THR A O 1
ATOM 2567 N N . VAL A 1 333 ? -2.562 10.057 -3.221 1.00 92.75 333 VAL A N 1
ATOM 2568 C CA . VAL A 1 333 ? -3.602 11.022 -3.606 1.00 92.75 333 VAL A CA 1
ATOM 2569 C C . VAL A 1 333 ? -4.974 10.551 -3.125 1.00 92.75 333 VAL A C 1
ATOM 2571 O O . VAL A 1 333 ? -5.677 11.318 -2.477 1.00 92.75 333 VAL A O 1
ATOM 2574 N N . ALA A 1 334 ? -5.311 9.274 -3.315 1.00 90.81 334 ALA A N 1
ATOM 2575 C CA . ALA A 1 334 ? -6.567 8.721 -2.815 1.00 90.81 334 ALA A CA 1
ATOM 2576 C C . ALA A 1 334 ? -6.696 8.814 -1.283 1.00 90.81 334 ALA A C 1
ATOM 2578 O O . ALA A 1 334 ? -7.758 9.159 -0.771 1.00 90.81 334 ALA A O 1
ATOM 2579 N N . ALA A 1 335 ? -5.619 8.547 -0.533 1.00 91.44 335 ALA A N 1
ATOM 2580 C CA . ALA A 1 335 ? -5.628 8.704 0.923 1.00 91.44 335 ALA A CA 1
ATOM 2581 C C . ALA A 1 335 ? -5.766 10.173 1.357 1.00 91.44 335 ALA A C 1
ATOM 2583 O O . ALA A 1 335 ? -6.462 10.449 2.330 1.00 91.44 335 ALA A O 1
ATOM 2584 N N . TYR A 1 336 ? -5.134 11.103 0.637 1.00 93.12 336 TYR A N 1
ATOM 2585 C CA . TYR A 1 336 ? -5.256 12.544 0.863 1.00 93.12 336 TYR A CA 1
ATOM 2586 C C . TYR A 1 336 ? -6.692 13.032 0.630 1.00 93.12 336 TYR A C 1
ATOM 2588 O O . TYR A 1 336 ? -7.258 13.702 1.493 1.00 93.12 336 TYR A O 1
ATOM 2596 N N . VAL A 1 337 ? -7.314 12.635 -0.484 1.00 90.12 337 VAL A N 1
ATOM 2597 C CA . VAL A 1 337 ? -8.717 12.960 -0.789 1.00 90.12 337 VAL A CA 1
ATOM 2598 C C . VAL A 1 337 ? -9.648 12.363 0.269 1.00 90.12 337 VAL A C 1
ATOM 2600 O O . VAL A 1 337 ? -10.503 13.066 0.806 1.00 90.12 337 VAL A O 1
ATOM 2603 N N . ALA A 1 338 ? -9.444 11.096 0.645 1.00 87.06 338 ALA A N 1
ATOM 2604 C CA . ALA A 1 338 ? -10.234 10.434 1.685 1.00 87.06 338 ALA A CA 1
ATOM 2605 C C . ALA A 1 338 ? -10.107 11.101 3.067 1.00 87.06 338 ALA A C 1
ATOM 2607 O O . ALA A 1 338 ? -11.031 11.015 3.871 1.00 87.06 338 ALA A O 1
ATOM 2608 N N . ALA A 1 339 ? -8.989 11.776 3.340 1.00 89.56 339 ALA A N 1
ATOM 2609 C CA . ALA A 1 339 ? -8.765 12.528 4.570 1.00 89.56 339 ALA A CA 1
ATOM 2610 C C . ALA A 1 339 ? -9.401 13.933 4.569 1.00 89.56 339 ALA A C 1
ATOM 2612 O O . ALA A 1 339 ? -9.275 14.655 5.555 1.00 89.56 339 ALA A O 1
ATOM 2613 N N . GLY A 1 340 ? -10.071 14.338 3.482 1.00 89.00 340 GLY A N 1
ATOM 2614 C CA . GLY A 1 340 ? -10.665 15.671 3.341 1.00 89.00 340 GLY A CA 1
ATOM 2615 C C . GLY A 1 340 ? -9.743 16.703 2.687 1.00 89.00 340 GLY A C 1
ATOM 2616 O O . GLY A 1 340 ? -9.971 17.904 2.828 1.00 89.00 340 GLY A O 1
ATOM 2617 N N . GLY A 1 341 ? -8.707 16.251 1.977 1.00 89.62 341 GLY A N 1
ATOM 2618 C CA . GLY A 1 341 ? -7.842 17.109 1.178 1.00 89.62 341 GLY A CA 1
ATOM 2619 C C . GLY A 1 341 ? -8.620 17.931 0.145 1.00 89.62 341 GLY A C 1
ATOM 2620 O O . GLY A 1 341 ? -9.551 17.433 -0.487 1.00 89.62 341 GLY A O 1
ATOM 2621 N N . SER A 1 342 ? -8.248 19.202 -0.019 1.00 86.56 342 SER A N 1
ATOM 2622 C CA . SER A 1 342 ? -8.980 20.162 -0.861 1.00 86.56 342 SER A CA 1
ATOM 2623 C C . SER A 1 342 ? -8.325 20.443 -2.220 1.00 86.56 342 SER A C 1
ATOM 2625 O O . SER A 1 342 ? -9.010 20.840 -3.167 1.00 86.56 342 SER A O 1
ATOM 2627 N N . CYS A 1 343 ? -7.016 20.217 -2.341 1.00 86.38 343 CYS A N 1
ATOM 2628 C CA . CYS A 1 343 ? -6.266 20.407 -3.576 1.00 86.38 343 CYS A CA 1
ATOM 2629 C C . CYS A 1 343 ? -6.516 19.257 -4.562 1.00 86.38 343 CYS A C 1
ATOM 2631 O O . CYS A 1 343 ? -6.661 18.096 -4.186 1.00 86.38 343 CYS A O 1
ATOM 2633 N N . ARG A 1 344 ? -6.539 19.570 -5.860 1.00 84.50 344 ARG A N 1
ATOM 2634 C CA . ARG A 1 344 ? -6.834 18.590 -6.915 1.00 84.50 344 ARG A CA 1
ATOM 2635 C C . ARG A 1 344 ? -5.550 17.972 -7.466 1.00 84.50 344 ARG A C 1
ATOM 2637 O O . ARG A 1 344 ? -4.934 18.538 -8.363 1.00 84.50 344 ARG A O 1
ATOM 2644 N N . TYR A 1 345 ? -5.170 16.798 -6.965 1.00 87.44 345 TYR A N 1
ATOM 2645 C CA . TYR A 1 345 ? -4.016 16.017 -7.465 1.00 87.44 345 TYR A CA 1
ATOM 2646 C C . TYR A 1 345 ? -4.412 14.807 -8.323 1.00 87.44 345 TYR A C 1
ATOM 2648 O O . TYR A 1 345 ? -3.575 14.103 -8.888 1.00 87.44 345 TYR A O 1
ATOM 2656 N N . ASP A 1 346 ? -5.711 14.610 -8.447 1.00 81.06 346 ASP A N 1
ATOM 2657 C CA . ASP A 1 346 ? -6.420 13.563 -9.164 1.00 81.06 346 ASP A CA 1
ATOM 2658 C C . ASP A 1 346 ? -5.900 13.287 -10.568 1.00 81.06 346 ASP A C 1
ATOM 2660 O O . ASP A 1 346 ? -5.623 12.144 -10.913 1.00 81.06 346 ASP A O 1
ATOM 2664 N N . ARG A 1 347 ? -5.709 14.340 -11.369 1.00 81.75 347 ARG A N 1
ATOM 2665 C CA . ARG A 1 347 ? -5.224 14.208 -12.748 1.00 81.75 347 ARG A CA 1
ATOM 2666 C C . ARG A 1 347 ? -3.818 13.642 -12.816 1.00 81.75 347 ARG A C 1
ATOM 2668 O O . ARG A 1 347 ? -3.502 12.8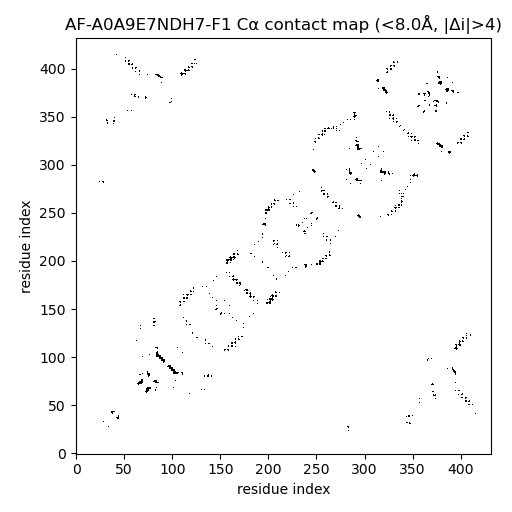88 -13.728 1.00 81.75 347 ARG A O 1
ATOM 2675 N N . ALA A 1 348 ? -2.963 13.996 -11.861 1.00 86.06 348 ALA A N 1
ATOM 2676 C CA . ALA A 1 348 ? -1.616 13.453 -11.815 1.00 86.06 348 ALA A CA 1
ATOM 2677 C C . ALA A 1 348 ? -1.629 11.974 -11.403 1.00 86.06 348 ALA A C 1
ATOM 2679 O O . ALA A 1 348 ? -0.904 11.173 -11.990 1.00 86.06 348 ALA A O 1
ATOM 2680 N N . ALA A 1 349 ? -2.482 11.600 -10.443 1.00 88.25 349 ALA A N 1
ATOM 2681 C CA . ALA A 1 349 ? -2.705 10.202 -10.077 1.00 88.25 349 ALA A CA 1
ATOM 2682 C C . ALA A 1 349 ? -3.277 9.385 -11.249 1.00 88.25 349 ALA A C 1
ATOM 2684 O O . ALA A 1 349 ? -2.805 8.283 -11.527 1.00 88.25 349 ALA A O 1
ATOM 2685 N N . GLU A 1 350 ? -4.246 9.947 -11.969 1.00 83.44 350 GLU A N 1
ATOM 2686 C CA . GLU A 1 350 ? -4.854 9.363 -13.161 1.00 83.44 350 GLU A CA 1
ATOM 2687 C C . GLU A 1 350 ? -3.826 9.182 -14.277 1.00 83.44 350 GLU A C 1
ATOM 2689 O O . GLU A 1 350 ? -3.693 8.085 -14.808 1.00 83.44 350 GLU A O 1
ATOM 2694 N N . ALA A 1 351 ? -3.043 10.215 -14.595 1.00 86.00 351 ALA A N 1
ATOM 2695 C CA . ALA A 1 351 ? -1.992 10.131 -15.602 1.00 86.00 351 ALA A CA 1
ATOM 2696 C C . ALA A 1 351 ? -0.939 9.072 -15.235 1.00 86.00 351 ALA A C 1
ATOM 2698 O O . ALA A 1 351 ? -0.487 8.325 -16.103 1.00 86.00 351 ALA A O 1
ATOM 2699 N N . ALA A 1 352 ? -0.583 8.958 -13.952 1.00 88.88 352 ALA A N 1
ATOM 2700 C CA . ALA A 1 352 ? 0.344 7.940 -13.469 1.00 88.88 352 ALA A CA 1
ATOM 2701 C C . ALA A 1 352 ? -0.227 6.518 -13.607 1.00 88.88 352 ALA A C 1
ATOM 2703 O O . ALA A 1 352 ? 0.474 5.611 -14.056 1.00 88.88 352 ALA A O 1
ATOM 2704 N N . LEU A 1 353 ? -1.503 6.296 -13.282 1.00 87.38 353 LEU A N 1
ATOM 2705 C CA . LEU A 1 353 ? -2.131 4.987 -13.485 1.00 87.38 353 LEU A CA 1
ATOM 2706 C C . LEU A 1 353 ? -2.397 4.679 -14.962 1.00 87.38 353 LEU A C 1
ATOM 2708 O O . LEU A 1 353 ? -2.182 3.550 -15.398 1.00 87.38 353 LEU A O 1
ATOM 2712 N N . GLY A 1 354 ? -2.781 5.676 -15.754 1.00 85.25 354 GLY A N 1
ATOM 2713 C CA . GLY A 1 354 ? -2.887 5.571 -17.206 1.00 85.25 354 GLY A CA 1
ATOM 2714 C C . GLY A 1 354 ? -1.552 5.186 -17.842 1.00 85.25 354 GLY A C 1
ATOM 2715 O O . GLY A 1 354 ? -1.521 4.372 -18.761 1.00 85.25 354 GLY A O 1
ATOM 2716 N N . TRP A 1 355 ? -0.432 5.674 -17.295 1.00 86.44 355 TRP A N 1
ATOM 2717 C CA . TRP A 1 355 ? 0.905 5.249 -17.707 1.00 86.44 355 TRP A CA 1
ATOM 2718 C C . TRP A 1 355 ? 1.132 3.744 -17.493 1.00 86.44 355 TRP A C 1
ATOM 2720 O O . TRP A 1 355 ? 1.731 3.104 -18.356 1.00 86.44 355 TRP A O 1
ATOM 2730 N N . VAL A 1 356 ? 0.642 3.177 -16.381 1.00 84.75 356 VAL A N 1
ATOM 2731 C CA . VAL A 1 356 ? 0.718 1.731 -16.086 1.00 84.75 356 VAL A CA 1
ATOM 2732 C C . VAL A 1 356 ? -0.185 0.923 -17.020 1.00 84.75 356 VAL A C 1
ATOM 2734 O O . VAL A 1 356 ? 0.205 -0.153 -17.460 1.00 84.75 356 VAL A O 1
ATOM 2737 N N . LEU A 1 357 ? -1.377 1.428 -17.335 1.00 82.06 357 LEU A N 1
ATOM 2738 C CA . LEU A 1 357 ? -2.356 0.715 -18.160 1.00 82.06 357 LEU A CA 1
ATOM 2739 C C . LEU A 1 357 ? -2.118 0.837 -19.673 1.00 82.06 357 LEU A C 1
ATOM 2741 O O . LEU A 1 357 ? -2.743 0.112 -20.451 1.00 82.06 357 LEU A O 1
ATOM 2745 N N . ASP A 1 358 ? -1.246 1.743 -20.123 1.00 80.75 358 ASP A N 1
ATOM 2746 C CA . ASP A 1 358 ? -0.967 1.914 -21.549 1.00 80.75 358 ASP A CA 1
ATOM 2747 C C . ASP A 1 358 ? -0.278 0.672 -22.134 1.00 80.75 358 ASP A C 1
ATOM 2749 O O . ASP A 1 358 ? 0.932 0.463 -21.996 1.00 80.75 358 ASP A O 1
ATOM 2753 N N . ARG A 1 359 ? -1.059 -0.116 -22.882 1.00 66.81 359 ARG A N 1
ATOM 2754 C CA . ARG A 1 359 ? -0.632 -1.367 -23.523 1.00 66.81 359 ARG A CA 1
ATOM 2755 C C . ARG A 1 359 ? 0.518 -1.218 -24.516 1.00 66.81 359 ARG A C 1
ATOM 2757 O O . ARG A 1 359 ? 1.227 -2.187 -24.785 1.00 66.81 359 ARG A O 1
ATOM 2764 N N . SER A 1 360 ? 0.728 -0.025 -25.076 1.00 63.84 360 SER A N 1
ATOM 2765 C CA . SER A 1 360 ? 1.896 0.233 -25.926 1.00 63.84 360 SER A CA 1
ATOM 2766 C C . SER A 1 360 ? 3.205 0.206 -25.129 1.00 63.84 360 SER A C 1
ATOM 2768 O O . SER A 1 360 ? 4.269 -0.048 -25.698 1.00 63.84 360 SER A O 1
ATOM 2770 N N . ARG A 1 361 ? 3.126 0.442 -23.813 1.00 65.56 361 ARG A N 1
ATOM 2771 C CA . ARG A 1 361 ? 4.244 0.368 -22.870 1.00 65.56 361 ARG A CA 1
ATOM 2772 C C . ARG A 1 361 ? 4.324 -0.987 -22.172 1.00 65.56 361 ARG A C 1
ATOM 2774 O O . ARG A 1 361 ? 5.442 -1.451 -21.971 1.00 65.56 361 ARG A O 1
ATOM 2781 N N . THR A 1 362 ? 3.192 -1.629 -21.860 1.00 58.38 362 THR A N 1
ATOM 2782 C CA . THR A 1 362 ? 3.185 -2.962 -21.220 1.00 58.38 362 THR A CA 1
ATOM 2783 C C . THR A 1 362 ? 3.882 -4.003 -22.095 1.00 58.38 362 THR A C 1
ATOM 2785 O O . THR A 1 362 ? 4.855 -4.606 -21.673 1.00 58.38 362 THR A O 1
ATOM 2788 N N . ARG A 1 363 ? 3.593 -4.046 -23.402 1.00 60.00 363 ARG A N 1
ATOM 2789 C CA . ARG A 1 363 ? 4.263 -4.954 -24.362 1.00 60.00 363 ARG A CA 1
ATOM 2790 C C . ARG A 1 363 ? 5.794 -4.846 -24.450 1.00 60.00 363 ARG A C 1
ATOM 2792 O O . ARG A 1 363 ? 6.422 -5.667 -25.111 1.00 60.00 363 ARG A O 1
ATOM 2799 N N . LEU A 1 364 ? 6.410 -3.825 -23.853 1.00 52.09 364 LEU A N 1
ATOM 2800 C CA . LEU A 1 364 ? 7.868 -3.695 -23.781 1.00 52.09 364 LEU A CA 1
ATOM 2801 C C . LEU A 1 364 ? 8.465 -4.502 -22.611 1.00 52.09 364 LEU A C 1
ATOM 2803 O O . LEU A 1 364 ? 9.670 -4.765 -22.592 1.00 52.09 364 LEU A O 1
ATOM 2807 N N . SER A 1 365 ? 7.647 -4.891 -21.632 1.00 56.53 365 SER A N 1
ATOM 2808 C CA . SER A 1 365 ? 8.034 -5.602 -20.421 1.00 56.53 365 SER A CA 1
ATOM 2809 C C . SER A 1 365 ? 8.026 -7.118 -20.638 1.00 56.53 365 SER A C 1
ATOM 2811 O O . SER A 1 365 ? 7.000 -7.772 -20.613 1.00 56.53 365 SER A O 1
ATOM 2813 N N . THR A 1 366 ? 9.213 -7.707 -20.791 1.00 53.62 366 THR A N 1
ATOM 2814 C CA . THR A 1 366 ? 9.408 -9.178 -20.877 1.00 53.62 366 THR A CA 1
ATOM 2815 C C . THR A 1 366 ? 8.914 -9.986 -19.662 1.00 53.62 366 THR A C 1
ATOM 2817 O O . THR A 1 366 ? 8.963 -11.210 -19.702 1.00 53.62 366 THR A O 1
ATOM 2820 N N . LEU A 1 367 ? 8.522 -9.343 -18.549 1.00 57.53 367 LEU A N 1
ATOM 2821 C CA . LEU A 1 367 ? 7.880 -10.055 -17.431 1.00 57.53 367 LEU A CA 1
ATOM 2822 C C . LEU A 1 367 ? 6.394 -10.302 -17.717 1.00 57.53 367 LEU A C 1
ATOM 2824 O O . LEU A 1 367 ? 5.811 -11.205 -17.117 1.00 57.53 367 LEU A O 1
ATOM 2828 N N . ASP A 1 368 ? 5.807 -9.531 -18.635 1.00 58.28 368 ASP A N 1
ATOM 2829 C CA . ASP A 1 368 ? 4.371 -9.553 -18.884 1.00 58.28 368 ASP A CA 1
ATOM 2830 C C . ASP A 1 368 ? 3.944 -10.902 -19.477 1.00 58.28 368 ASP A C 1
ATOM 2832 O O . ASP A 1 368 ? 2.936 -11.472 -19.075 1.00 58.28 368 ASP A O 1
ATOM 2836 N N . ASP A 1 369 ? 4.819 -11.504 -20.291 1.00 57.31 369 ASP A N 1
ATOM 2837 C CA . ASP A 1 369 ? 4.634 -12.843 -20.864 1.00 57.31 369 ASP A CA 1
ATOM 2838 C C . ASP A 1 369 ? 4.741 -13.987 -19.830 1.00 57.31 369 ASP A C 1
ATOM 2840 O O . ASP A 1 369 ? 4.468 -15.141 -20.157 1.00 57.31 369 ASP A O 1
ATOM 2844 N N . VAL A 1 370 ? 5.190 -13.703 -18.599 1.00 57.72 370 VAL A N 1
ATOM 2845 C CA . VAL A 1 370 ? 5.509 -14.724 -17.582 1.00 57.72 370 VAL A CA 1
ATOM 2846 C C . VAL A 1 370 ? 4.580 -14.662 -16.374 1.00 57.72 370 VAL A C 1
ATOM 2848 O O . VAL A 1 370 ? 4.368 -15.695 -15.745 1.00 57.72 370 VAL A O 1
ATOM 2851 N N . VAL A 1 371 ? 4.065 -13.483 -16.006 1.00 64.44 371 VAL A N 1
ATOM 2852 C CA . VAL A 1 371 ? 3.381 -13.303 -14.712 1.00 64.44 371 VAL A CA 1
ATOM 2853 C C . VAL A 1 371 ? 2.014 -12.626 -14.828 1.00 64.44 371 VAL A C 1
ATOM 2855 O O . VAL A 1 371 ? 1.013 -13.146 -14.335 1.00 64.44 371 VAL A O 1
ATOM 2858 N N . THR A 1 372 ? 1.944 -11.464 -15.472 1.00 66.19 372 THR A N 1
ATOM 2859 C CA . THR A 1 372 ? 0.718 -10.657 -15.591 1.00 66.19 372 THR A CA 1
ATOM 2860 C C . THR A 1 372 ? 0.854 -9.685 -16.755 1.00 66.19 372 THR A C 1
ATOM 2862 O O . THR A 1 372 ? 1.941 -9.168 -16.961 1.00 66.19 372 THR A O 1
ATOM 2865 N N . ASP A 1 373 ? -0.236 -9.338 -17.442 1.00 68.81 373 ASP A N 1
ATOM 2866 C CA . ASP A 1 373 ? -0.245 -8.325 -18.516 1.00 68.81 373 ASP A CA 1
ATOM 2867 C C . ASP A 1 373 ? 0.069 -6.884 -18.030 1.00 68.81 373 ASP A C 1
ATOM 2869 O O . ASP A 1 373 ? -0.000 -5.918 -18.800 1.00 68.81 373 ASP A O 1
ATOM 2873 N N . LEU A 1 374 ? 0.380 -6.716 -16.740 1.00 71.00 374 LEU A N 1
ATOM 2874 C CA . LEU A 1 374 ? 0.747 -5.451 -16.117 1.00 71.00 374 LEU A CA 1
ATOM 2875 C C . LEU A 1 374 ? 2.259 -5.212 -16.178 1.00 71.00 374 LEU A C 1
ATOM 2877 O O . LEU A 1 374 ? 3.036 -6.092 -15.800 1.00 71.00 374 LEU A O 1
ATOM 2881 N N . PRO A 1 375 ? 2.702 -3.977 -16.481 1.00 73.75 375 PRO A N 1
ATOM 2882 C CA . PRO A 1 375 ? 4.115 -3.669 -16.507 1.00 73.75 375 PRO A CA 1
ATOM 2883 C C . PRO A 1 375 ? 4.613 -3.659 -15.067 1.00 73.75 375 PRO A C 1
ATOM 2885 O O . PRO A 1 375 ? 4.295 -2.760 -14.290 1.00 73.75 375 PRO A O 1
ATOM 2888 N N . LEU A 1 376 ? 5.404 -4.656 -14.695 1.00 79.44 376 LEU A N 1
ATOM 2889 C CA . LEU A 1 376 ? 6.021 -4.725 -13.367 1.00 79.44 376 LEU A CA 1
ATOM 2890 C C . LEU A 1 376 ? 7.509 -4.357 -13.401 1.00 79.44 376 LEU A C 1
ATOM 2892 O O . LEU A 1 376 ? 8.072 -3.906 -12.399 1.00 79.44 376 LEU A O 1
ATOM 2896 N N . ALA A 1 377 ? 8.161 -4.522 -14.552 1.00 83.12 377 ALA A N 1
ATOM 2897 C CA . ALA A 1 377 ? 9.580 -4.250 -14.702 1.00 83.12 377 ALA A CA 1
ATOM 2898 C C . ALA A 1 377 ? 9.876 -2.733 -14.693 1.00 83.12 377 ALA A C 1
ATOM 2900 O O . ALA A 1 377 ? 9.231 -1.966 -15.410 1.00 83.12 377 ALA A O 1
ATOM 2901 N N . PRO A 1 378 ? 10.895 -2.268 -13.943 1.00 85.62 378 PRO A N 1
ATOM 2902 C CA . PRO A 1 378 ? 11.373 -0.894 -14.049 1.00 85.62 378 PRO A CA 1
ATOM 2903 C C . PRO A 1 378 ? 11.830 -0.557 -15.469 1.00 85.62 378 PRO A C 1
ATOM 2905 O O . PRO A 1 378 ? 12.450 -1.380 -16.145 1.00 85.62 378 PRO A O 1
ATOM 2908 N N . MET A 1 379 ? 11.610 0.685 -15.887 1.00 85.81 379 MET A N 1
ATOM 2909 C CA . MET A 1 379 ? 12.031 1.195 -17.188 1.00 85.81 379 MET A CA 1
ATOM 2910 C C . MET A 1 379 ? 12.900 2.433 -17.021 1.00 85.81 379 MET A C 1
ATOM 2912 O O . MET A 1 379 ? 12.823 3.154 -16.030 1.00 85.81 379 MET A O 1
ATOM 2916 N N . THR A 1 380 ? 13.739 2.696 -18.007 1.00 83.88 380 THR A N 1
ATOM 2917 C CA . THR A 1 380 ? 14.433 3.981 -18.128 1.00 83.88 380 THR A CA 1
ATOM 2918 C C . THR A 1 380 ? 13.591 5.000 -18.894 1.00 83.88 380 THR A C 1
ATOM 2920 O O . THR A 1 380 ? 12.616 4.650 -19.563 1.00 83.88 380 THR A O 1
ATOM 2923 N N . ILE A 1 381 ? 13.973 6.276 -18.826 1.00 80.25 381 ILE A N 1
ATOM 2924 C CA . ILE A 1 381 ? 13.317 7.368 -19.555 1.00 80.25 381 ILE A CA 1
ATOM 2925 C C . ILE A 1 381 ? 13.316 7.160 -21.081 1.00 80.25 381 ILE A C 1
ATOM 2927 O O . ILE A 1 381 ? 12.374 7.606 -21.734 1.00 80.25 381 ILE A O 1
ATOM 2931 N N . ASP A 1 382 ? 14.318 6.456 -21.616 1.00 76.75 382 ASP A N 1
ATOM 2932 C CA . ASP A 1 382 ? 14.487 6.019 -23.009 1.00 76.75 382 ASP A CA 1
ATOM 2933 C C . ASP A 1 382 ? 13.832 4.655 -23.295 1.00 76.75 382 ASP A C 1
ATOM 2935 O O . ASP A 1 382 ? 14.043 4.061 -24.348 1.00 76.75 382 ASP A O 1
ATOM 2939 N N . ARG A 1 383 ? 12.982 4.178 -22.378 1.00 78.00 383 ARG A N 1
ATOM 2940 C CA . ARG A 1 383 ? 12.163 2.961 -22.494 1.00 78.00 383 ARG A CA 1
ATOM 2941 C C . ARG A 1 383 ? 12.941 1.644 -22.523 1.00 78.00 383 ARG A C 1
ATOM 2943 O O . ARG A 1 383 ? 12.359 0.606 -22.824 1.00 78.00 383 ARG A O 1
ATOM 2950 N N . LYS A 1 384 ? 14.217 1.629 -22.124 1.00 79.94 384 LYS A N 1
ATOM 2951 C CA . LYS A 1 384 ? 14.927 0.369 -21.861 1.00 79.94 384 LYS A CA 1
ATOM 2952 C C . LYS A 1 384 ? 14.340 -0.305 -20.622 1.00 79.94 384 LYS A C 1
ATOM 2954 O O . LYS A 1 384 ? 14.387 0.268 -19.530 1.00 79.94 384 LYS A O 1
ATOM 2959 N N . VAL A 1 385 ? 13.823 -1.516 -20.808 1.00 81.06 385 VAL A N 1
ATOM 2960 C CA . VAL A 1 385 ? 13.220 -2.353 -19.764 1.00 81.06 385 VAL A CA 1
ATOM 2961 C C . VAL A 1 385 ? 14.289 -3.045 -18.930 1.00 81.06 385 VAL A C 1
ATOM 2963 O O . VAL A 1 385 ? 15.309 -3.491 -19.457 1.00 81.06 385 VAL A O 1
ATOM 2966 N N . ALA A 1 386 ? 14.045 -3.118 -17.619 1.00 78.56 386 ALA A N 1
ATOM 2967 C CA . ALA A 1 386 ? 14.873 -3.799 -16.630 1.00 78.56 386 ALA A CA 1
ATOM 2968 C C . ALA A 1 386 ? 16.380 -3.515 -16.830 1.00 78.56 386 ALA A C 1
ATOM 2970 O O . ALA A 1 386 ? 17.190 -4.439 -17.015 1.00 78.56 386 ALA A O 1
ATOM 2971 N N . PRO A 1 387 ? 16.789 -2.229 -16.834 1.00 80.19 387 PRO A N 1
ATOM 2972 C CA . PRO A 1 387 ? 18.185 -1.876 -17.038 1.00 80.19 387 PRO A CA 1
ATOM 2973 C C . PRO A 1 387 ? 19.062 -2.516 -15.944 1.00 80.19 387 PRO A C 1
ATOM 2975 O O . PRO A 1 387 ? 18.565 -2.830 -14.854 1.00 80.19 387 PRO A O 1
ATOM 2978 N N . PRO A 1 388 ? 20.370 -2.721 -16.194 1.00 79.31 388 PRO A N 1
ATOM 2979 C CA . PRO A 1 388 ? 21.273 -3.270 -15.185 1.00 79.31 388 PRO A CA 1
ATOM 2980 C C . PRO A 1 388 ? 21.141 -2.531 -13.845 1.00 79.31 388 PRO A C 1
ATOM 2982 O O . PRO A 1 388 ? 21.023 -1.308 -13.817 1.00 79.31 388 PRO A O 1
ATOM 2985 N N . GLY A 1 389 ? 21.114 -3.277 -12.738 1.00 78.88 389 GLY A N 1
ATOM 2986 C CA . GLY A 1 389 ? 20.856 -2.737 -11.395 1.00 78.88 389 GLY A CA 1
ATOM 2987 C C . GLY A 1 389 ? 19.373 -2.608 -11.011 1.00 78.88 389 GLY A C 1
ATOM 2988 O O . GLY A 1 389 ? 19.076 -2.413 -9.837 1.00 78.88 389 GLY A O 1
ATOM 2989 N N . TYR A 1 390 ? 18.442 -2.788 -11.956 1.00 80.69 390 TYR A N 1
ATOM 2990 C CA . TYR A 1 390 ? 16.989 -2.688 -11.738 1.00 80.69 390 TYR A CA 1
ATOM 2991 C C . TYR A 1 390 ? 16.216 -3.915 -12.265 1.00 80.69 390 TYR A C 1
ATOM 2993 O O . TYR A 1 390 ? 15.033 -3.834 -12.580 1.00 80.69 390 TYR A O 1
ATOM 3001 N N . ARG A 1 391 ? 16.873 -5.079 -12.351 1.00 85.25 391 ARG A N 1
ATOM 3002 C CA . ARG A 1 391 ? 16.307 -6.355 -12.851 1.00 85.25 391 ARG A CA 1
ATOM 3003 C C . ARG A 1 391 ? 15.575 -7.151 -11.780 1.00 85.25 391 ARG A C 1
ATOM 3005 O O . ARG A 1 391 ? 15.776 -8.358 -11.636 1.00 85.25 391 ARG A O 1
ATOM 3012 N N . ARG A 1 392 ? 14.797 -6.459 -10.964 1.00 86.69 392 ARG A N 1
ATOM 3013 C CA . ARG A 1 392 ? 14.099 -7.060 -9.840 1.00 86.69 392 ARG A CA 1
ATOM 3014 C C . ARG A 1 392 ? 12.681 -6.541 -9.800 1.00 86.69 392 ARG A C 1
ATOM 3016 O O . ARG A 1 392 ? 12.481 -5.332 -9.814 1.00 86.69 392 ARG A O 1
ATOM 3023 N N . VAL A 1 393 ? 11.756 -7.480 -9.697 1.00 88.31 393 VAL A N 1
ATOM 3024 C CA . VAL A 1 393 ? 10.357 -7.231 -9.381 1.00 88.31 393 VAL A CA 1
ATOM 3025 C C . VAL A 1 393 ? 10.059 -7.974 -8.099 1.00 88.31 393 VAL A C 1
ATOM 3027 O O . VAL A 1 393 ? 10.470 -9.117 -7.921 1.00 88.31 393 VAL A O 1
ATOM 3030 N N . THR A 1 394 ? 9.405 -7.307 -7.172 1.00 91.19 394 THR A N 1
ATOM 3031 C CA . THR A 1 394 ? 9.072 -7.843 -5.860 1.00 91.19 394 THR A CA 1
ATOM 3032 C C . THR A 1 394 ? 7.571 -8.000 -5.738 1.00 91.19 394 THR A C 1
ATOM 3034 O O . THR A 1 394 ? 6.812 -7.257 -6.359 1.00 91.19 394 THR A O 1
ATOM 3037 N N . VAL A 1 395 ? 7.127 -8.917 -4.883 1.00 92.88 395 VAL A N 1
ATOM 3038 C CA . VAL A 1 395 ? 5.691 -9.056 -4.598 1.00 92.88 395 VAL A CA 1
ATOM 3039 C C . VAL A 1 395 ? 5.087 -7.762 -4.022 1.00 92.88 395 VAL A C 1
ATOM 3041 O O . VAL A 1 395 ? 3.925 -7.446 -4.250 1.00 92.88 395 VAL A O 1
ATOM 3044 N N . GLY A 1 396 ? 5.904 -6.936 -3.359 1.00 91.88 396 GLY A N 1
ATOM 3045 C CA . GLY A 1 396 ? 5.491 -5.617 -2.876 1.00 91.88 396 GLY A CA 1
ATOM 3046 C C . GLY A 1 396 ? 5.234 -4.595 -3.992 1.00 91.88 396 GLY A C 1
ATOM 3047 O O . GLY A 1 396 ? 4.477 -3.653 -3.770 1.00 91.88 396 GLY A O 1
ATOM 3048 N N . ASP A 1 397 ? 5.822 -4.766 -5.182 1.00 91.62 397 ASP A N 1
ATOM 3049 C CA . ASP A 1 397 ? 5.515 -3.921 -6.344 1.00 91.62 397 ASP A CA 1
ATOM 3050 C C . ASP A 1 397 ? 4.109 -4.234 -6.880 1.00 91.62 397 ASP A C 1
ATOM 3052 O O . ASP A 1 397 ? 3.335 -3.312 -7.138 1.00 91.62 397 ASP A O 1
ATOM 3056 N N . LEU A 1 398 ? 3.746 -5.522 -6.943 1.00 92.75 398 LEU A N 1
ATOM 3057 C CA . LEU A 1 398 ? 2.388 -5.960 -7.279 1.00 92.75 398 LEU A CA 1
ATOM 3058 C C . LEU A 1 398 ? 1.376 -5.528 -6.206 1.00 92.75 398 LEU A C 1
ATOM 3060 O O . LEU A 1 398 ? 0.319 -4.995 -6.529 1.00 92.75 398 LEU A O 1
ATOM 3064 N N . GLY A 1 399 ? 1.733 -5.659 -4.924 1.00 95.06 399 GLY A N 1
ATOM 3065 C CA . GLY A 1 399 ? 0.914 -5.162 -3.819 1.00 95.06 399 GLY A CA 1
ATOM 3066 C C . GLY A 1 399 ? 0.631 -3.657 -3.916 1.00 95.06 399 GLY A C 1
ATOM 3067 O O . GLY A 1 399 ? -0.493 -3.224 -3.675 1.00 95.06 399 GLY A O 1
ATOM 3068 N N . ALA A 1 400 ? 1.608 -2.842 -4.325 1.00 94.00 400 ALA A N 1
ATOM 3069 C CA . ALA A 1 400 ? 1.376 -1.413 -4.541 1.00 94.00 400 ALA A CA 1
ATOM 3070 C C . ALA A 1 400 ? 0.331 -1.158 -5.642 1.00 94.00 400 ALA A C 1
ATOM 3072 O O . ALA A 1 400 ? -0.548 -0.318 -5.452 1.00 94.00 400 ALA A O 1
ATOM 3073 N N . LEU A 1 401 ? 0.392 -1.902 -6.753 1.00 93.62 401 LEU A N 1
ATOM 3074 C CA . LEU A 1 401 ? -0.580 -1.802 -7.847 1.00 93.62 401 LEU A CA 1
ATOM 3075 C C . LEU A 1 401 ? -1.990 -2.197 -7.410 1.00 93.62 401 LEU A C 1
ATOM 3077 O O . LEU A 1 401 ? -2.920 -1.439 -7.662 1.00 93.62 401 LEU A O 1
ATOM 3081 N N . ILE A 1 402 ? -2.142 -3.312 -6.687 1.00 95.75 402 ILE A N 1
ATOM 3082 C CA . ILE A 1 402 ? -3.439 -3.746 -6.141 1.00 95.75 402 ILE A CA 1
ATOM 3083 C C . ILE A 1 402 ? -4.074 -2.620 -5.320 1.00 95.75 402 ILE A C 1
ATOM 3085 O O . ILE A 1 402 ? -5.229 -2.267 -5.539 1.00 95.75 402 ILE A O 1
ATOM 3089 N N . ARG A 1 403 ? -3.311 -1.995 -4.415 1.00 94.44 403 ARG A N 1
ATOM 3090 C CA . ARG A 1 403 ? -3.818 -0.889 -3.584 1.00 94.44 403 ARG A CA 1
ATOM 3091 C C . ARG A 1 403 ? -4.250 0.315 -4.413 1.00 94.44 403 ARG A C 1
ATOM 3093 O O . ARG A 1 403 ? -5.279 0.919 -4.114 1.00 94.44 403 ARG A O 1
ATOM 3100 N N . ALA A 1 404 ? -3.479 0.647 -5.443 1.00 93.12 404 ALA A N 1
ATOM 3101 C CA . ALA A 1 404 ? -3.789 1.760 -6.323 1.00 93.12 404 ALA A CA 1
ATOM 3102 C C . ALA A 1 404 ? -5.033 1.487 -7.180 1.00 93.12 404 ALA A C 1
ATOM 3104 O O . ALA A 1 404 ? -5.863 2.377 -7.341 1.00 93.12 404 ALA A O 1
ATOM 3105 N N . PHE A 1 405 ? -5.211 0.258 -7.672 1.00 92.38 405 PHE A N 1
ATOM 3106 C CA . PHE A 1 405 ? -6.402 -0.125 -8.431 1.00 92.38 405 PHE A CA 1
ATOM 3107 C C . PHE A 1 405 ? -7.648 -0.231 -7.551 1.00 92.38 405 PHE A C 1
ATOM 3109 O O . PHE A 1 405 ? -8.704 0.227 -7.971 1.00 92.38 405 PHE A O 1
ATOM 3116 N N . VAL A 1 406 ? -7.537 -0.723 -6.309 1.00 91.19 406 VAL A N 1
ATOM 3117 C CA . VAL A 1 406 ? -8.636 -0.652 -5.326 1.00 91.19 406 VAL A CA 1
ATOM 3118 C C . VAL A 1 406 ? -9.058 0.800 -5.103 1.00 91.19 406 VAL A C 1
ATOM 3120 O O . VAL A 1 406 ? -10.251 1.104 -5.128 1.00 91.19 406 VAL A O 1
ATOM 3123 N N . ALA A 1 407 ? -8.094 1.705 -4.912 1.00 86.12 407 ALA A N 1
ATOM 3124 C CA . ALA A 1 407 ? -8.373 3.126 -4.739 1.00 86.12 407 ALA A CA 1
ATOM 3125 C C . ALA A 1 407 ? -9.056 3.733 -5.977 1.00 86.12 407 ALA A C 1
ATOM 3127 O O . ALA A 1 407 ? -10.097 4.369 -5.839 1.00 86.12 407 ALA A O 1
ATOM 3128 N N . GLY A 1 408 ? -8.521 3.482 -7.177 1.00 79.06 408 GLY A N 1
ATOM 3129 C CA . GLY A 1 408 ? -9.091 3.980 -8.431 1.00 79.06 408 GLY A CA 1
ATOM 3130 C C . GLY A 1 408 ? -10.480 3.414 -8.752 1.00 79.06 408 GLY A C 1
ATOM 3131 O O . GLY A 1 408 ? -11.326 4.133 -9.273 1.00 79.06 408 GLY A O 1
ATOM 3132 N N . ALA A 1 409 ? -10.750 2.149 -8.418 1.00 74.12 409 ALA A N 1
ATOM 3133 C CA . ALA A 1 409 ? -12.044 1.514 -8.669 1.00 74.12 409 ALA A CA 1
ATOM 3134 C C . ALA A 1 409 ? -13.125 1.947 -7.657 1.00 74.12 409 ALA A C 1
ATOM 3136 O O . ALA A 1 409 ? -14.280 2.148 -8.034 1.00 74.12 409 ALA A O 1
ATOM 3137 N N . THR A 1 410 ? -12.762 2.148 -6.383 1.00 70.12 410 THR A N 1
ATOM 3138 C CA . THR A 1 410 ? -13.715 2.547 -5.324 1.00 70.12 410 THR A CA 1
ATOM 3139 C C . THR A 1 410 ? -14.325 3.924 -5.594 1.00 70.12 410 THR A C 1
ATOM 3141 O O . THR A 1 410 ? -15.513 4.138 -5.347 1.00 70.12 410 THR A O 1
ATOM 3144 N N . ASP A 1 411 ? -13.536 4.848 -6.137 1.00 61.47 411 ASP A N 1
ATOM 3145 C CA . ASP A 1 411 ? -14.005 6.192 -6.477 1.00 61.47 411 ASP A CA 1
ATOM 3146 C C . ASP A 1 411 ? -15.073 6.171 -7.582 1.00 61.47 411 ASP A C 1
ATOM 3148 O O . ASP A 1 411 ? -16.148 6.761 -7.441 1.00 61.47 411 ASP A O 1
ATOM 3152 N N . VAL A 1 412 ? -14.855 5.346 -8.615 1.00 52.88 412 VAL A N 1
ATOM 3153 C CA . VAL A 1 412 ? -15.816 5.131 -9.710 1.00 52.88 412 VAL A CA 1
ATOM 3154 C C . VAL A 1 412 ? -17.163 4.627 -9.177 1.00 52.88 412 VAL A C 1
ATOM 3156 O O . VAL A 1 412 ? -18.225 5.026 -9.668 1.00 52.88 412 VAL A O 1
ATOM 3159 N N . GLU A 1 413 ? -17.160 3.756 -8.166 1.00 50.53 413 GLU A N 1
ATOM 3160 C CA . GLU A 1 413 ? -18.396 3.240 -7.575 1.00 50.53 413 GLU A CA 1
ATOM 3161 C C . GLU A 1 413 ? -19.086 4.258 -6.651 1.00 50.53 413 GLU A C 1
ATOM 3163 O O . GLU A 1 413 ? -20.317 4.395 -6.683 1.00 50.53 413 GLU A O 1
ATOM 3168 N N . GLY A 1 414 ? -18.309 5.026 -5.881 1.00 54.06 414 GLY A N 1
ATOM 3169 C CA . GLY A 1 414 ? -18.805 6.140 -5.071 1.00 54.06 414 GLY A CA 1
ATOM 3170 C C . GLY A 1 414 ? -19.538 7.188 -5.914 1.00 54.06 414 GLY A C 1
ATOM 3171 O O . GLY A 1 414 ? -20.636 7.629 -5.552 1.00 54.06 414 GLY A O 1
ATOM 3172 N N . GLU A 1 415 ? -18.999 7.523 -7.086 1.00 47.59 415 GLU A N 1
ATOM 3173 C CA . GLU A 1 415 ? -19.654 8.412 -8.045 1.00 47.59 415 GLU A CA 1
ATOM 3174 C C . GLU A 1 415 ? -20.907 7.796 -8.683 1.00 47.59 415 GLU A C 1
ATOM 3176 O O . GLU A 1 415 ? -21.943 8.467 -8.762 1.00 47.59 415 GLU A O 1
ATOM 3181 N N . ARG A 1 416 ? -20.878 6.511 -9.082 1.00 44.88 416 ARG A N 1
ATOM 3182 C CA . ARG A 1 416 ? -22.067 5.807 -9.614 1.00 44.88 416 ARG A CA 1
ATOM 3183 C C . ARG A 1 416 ? -23.244 5.883 -8.639 1.00 44.88 416 ARG A C 1
ATOM 3185 O O . ARG A 1 416 ? -24.364 6.178 -9.060 1.00 44.88 416 ARG A O 1
ATOM 3192 N N . ARG A 1 417 ? -22.999 5.684 -7.339 1.00 42.88 417 ARG A N 1
ATOM 3193 C CA . ARG A 1 417 ? -24.037 5.780 -6.297 1.00 42.88 417 ARG A CA 1
ATOM 3194 C C . ARG A 1 417 ? -24.559 7.211 -6.125 1.00 42.88 417 ARG A C 1
ATOM 3196 O O . ARG A 1 417 ? -25.768 7.398 -6.012 1.00 42.88 417 ARG A O 1
ATOM 3203 N N . ARG A 1 418 ? -23.696 8.235 -6.177 1.00 46.09 418 ARG A N 1
ATOM 3204 C CA . ARG A 1 418 ? -24.116 9.653 -6.093 1.00 46.09 418 ARG A CA 1
ATOM 3205 C C . ARG A 1 418 ? -24.962 10.100 -7.292 1.00 46.09 418 ARG A C 1
ATOM 3207 O O . ARG A 1 418 ? -25.880 10.899 -7.114 1.00 46.09 418 ARG A O 1
ATOM 3214 N N . VAL A 1 419 ? -24.686 9.585 -8.493 1.00 42.88 419 VAL A N 1
ATOM 3215 C CA . VAL A 1 419 ? -25.474 9.879 -9.706 1.00 42.88 419 VAL A CA 1
ATOM 3216 C C . VAL A 1 419 ? -26.858 9.226 -9.645 1.00 42.88 419 VAL A C 1
ATOM 3218 O O . VAL A 1 419 ? -27.844 9.889 -9.953 1.00 42.88 419 VAL A O 1
ATOM 3221 N N . LEU A 1 420 ? -26.953 7.976 -9.180 1.00 41.72 420 LEU A N 1
ATOM 3222 C CA . LEU A 1 420 ? -28.229 7.252 -9.066 1.00 41.72 420 LEU A CA 1
ATOM 3223 C C . LEU A 1 420 ? -29.171 7.844 -8.003 1.00 41.72 420 LEU A C 1
ATOM 3225 O O . LEU A 1 420 ? -30.386 7.803 -8.164 1.00 41.72 420 LEU A O 1
ATOM 3229 N N . VAL A 1 421 ? -28.635 8.451 -6.940 1.00 49.81 421 VAL A N 1
ATOM 3230 C CA . VAL A 1 421 ? -29.437 9.146 -5.911 1.00 49.81 421 VAL A CA 1
ATOM 3231 C C . VAL A 1 421 ? -29.959 10.511 -6.398 1.00 49.81 421 VAL A C 1
ATOM 3233 O O . VAL A 1 421 ? -30.911 11.046 -5.832 1.00 49.81 421 VAL A O 1
ATOM 3236 N N . ARG A 1 422 ? -29.377 11.078 -7.466 1.00 40.97 422 ARG A N 1
ATOM 3237 C CA . ARG A 1 422 ? -29.779 12.371 -8.050 1.00 40.97 422 ARG A CA 1
ATOM 3238 C C . ARG A 1 422 ? -30.818 12.271 -9.174 1.00 40.97 422 ARG A C 1
ATOM 3240 O O . ARG A 1 422 ? -31.230 13.321 -9.666 1.00 40.97 422 ARG A O 1
ATOM 3247 N N . GLU A 1 423 ? -31.276 11.082 -9.573 1.00 35.28 423 GLU A N 1
ATOM 3248 C CA . GLU A 1 423 ? -32.449 10.990 -10.455 1.00 35.28 423 GLU A CA 1
ATOM 3249 C C . GLU A 1 423 ? -33.720 11.384 -9.681 1.00 35.28 423 GLU A C 1
ATOM 3251 O O . GLU A 1 423 ? -34.054 10.761 -8.668 1.00 35.28 423 GLU A O 1
ATOM 3256 N N . PRO A 1 424 ? -34.454 12.428 -10.107 1.00 42.31 424 PRO A N 1
ATOM 3257 C CA . PRO A 1 424 ? -35.633 12.860 -9.386 1.00 42.31 424 PRO A CA 1
ATOM 3258 C C . PRO A 1 424 ? -36.760 11.845 -9.585 1.00 42.31 424 PRO A C 1
ATOM 3260 O O . PRO A 1 424 ? -37.252 11.632 -10.694 1.00 42.31 424 PRO A O 1
ATOM 3263 N N . ARG A 1 425 ? -37.253 11.284 -8.474 1.00 48.25 425 ARG A N 1
ATOM 3264 C CA . ARG A 1 425 ? -38.636 10.802 -8.390 1.00 48.25 425 ARG A CA 1
ATOM 3265 C C . ARG A 1 425 ? -39.562 11.981 -8.703 1.00 48.25 425 ARG A C 1
ATOM 3267 O O . ARG A 1 425 ? -39.874 12.763 -7.811 1.00 48.25 425 ARG A O 1
ATOM 3274 N N . GLY A 1 426 ? -39.991 12.126 -9.955 1.00 43.59 426 GLY A N 1
ATOM 3275 C CA . GLY A 1 426 ? -40.991 13.136 -10.293 1.00 43.59 426 GLY A CA 1
ATOM 3276 C C . GLY A 1 426 ? -41.153 13.458 -11.773 1.00 43.59 426 GLY A C 1
ATOM 3277 O O . GLY A 1 426 ? -40.721 14.510 -12.221 1.00 43.59 426 GLY A O 1
ATOM 3278 N N . SER A 1 427 ? -41.890 12.625 -12.507 1.00 42.16 427 SER A N 1
ATOM 3279 C CA . SER A 1 427 ? -42.885 13.140 -13.463 1.00 42.16 427 SER A CA 1
ATOM 3280 C C . SER A 1 427 ? -44.050 12.155 -13.596 1.00 42.16 427 SER A C 1
ATOM 3282 O O . SER A 1 427 ? -44.280 11.507 -14.607 1.00 42.16 427 SER A O 1
ATOM 3284 N N . SER A 1 428 ? -44.815 12.042 -12.511 1.00 45.16 428 SER A N 1
ATOM 3285 C CA . SER A 1 428 ? -46.200 11.581 -12.568 1.00 45.16 428 SER A CA 1
ATOM 3286 C C . SER A 1 428 ? -47.067 12.638 -11.896 1.00 45.16 428 SER A C 1
ATOM 3288 O O . SER A 1 428 ? -47.474 12.495 -10.745 1.00 45.16 428 SER A O 1
ATOM 3290 N N . THR A 1 429 ? -47.371 13.692 -12.642 1.00 43.03 429 THR A N 1
ATOM 3291 C CA . THR A 1 429 ? -48.614 14.438 -12.453 1.00 43.03 429 THR A CA 1
ATOM 3292 C C . THR A 1 429 ? -49.301 14.544 -13.800 1.00 43.03 429 THR A C 1
ATOM 3294 O O . THR A 1 429 ? -48.848 15.242 -14.703 1.00 43.03 429 THR A O 1
ATOM 3297 N N . ARG A 1 430 ? -50.383 13.769 -13.890 1.00 40.19 430 ARG A N 1
ATOM 3298 C CA . ARG A 1 430 ? -51.485 13.862 -14.844 1.00 40.19 430 ARG A CA 1
ATOM 3299 C C . ARG A 1 430 ? -51.933 15.314 -15.036 1.00 40.19 430 ARG A C 1
ATOM 3301 O O . ARG A 1 430 ? -52.055 16.034 -14.049 1.00 40.19 430 ARG A O 1
ATOM 3308 N N . ASN A 1 431 ? -52.267 15.672 -16.273 1.00 40.16 431 ASN A N 1
ATOM 3309 C CA . ASN A 1 431 ? -53.567 16.247 -16.635 1.00 40.16 431 ASN A CA 1
ATOM 3310 C C . ASN A 1 431 ? -53.701 16.288 -18.164 1.00 40.16 431 ASN A C 1
ATOM 3312 O O . ASN A 1 431 ? -52.800 16.769 -18.849 1.00 40.16 431 ASN A O 1
ATOM 3316 N N . GLY A 1 432 ? -54.829 15.771 -18.656 1.00 42.50 432 GLY A N 1
ATOM 3317 C CA . GLY A 1 432 ? -55.189 15.611 -20.063 1.00 42.50 432 GLY A CA 1
ATOM 3318 C C . GLY A 1 432 ? -56.015 14.354 -20.241 1.00 42.50 432 GLY A C 1
ATOM 3319 O O . GLY A 1 432 ? -55.421 13.361 -20.709 1.00 42.50 432 GLY A O 1
#